Protein AF-0000000078916485 (afdb_homodimer)

Organism: Gorilla gorilla gorilla (NCBI:txid9595)

InterPro domains:
  IPR006822 Coatomer, epsilon subunit [PF04733] (16-293)
  IPR006822 Coatomer, epsilon subunit [PIRSF016478] (16-293)
  IPR006822 Coatomer, epsilon subunit [PTHR10805] (15-293)
  IPR011990 Tetratricopeptide-like helical domain superfamily [G3DSA:1.25.40.10] (17-296)
  IPR011990 Tetratricopeptide-like helical domain superfamil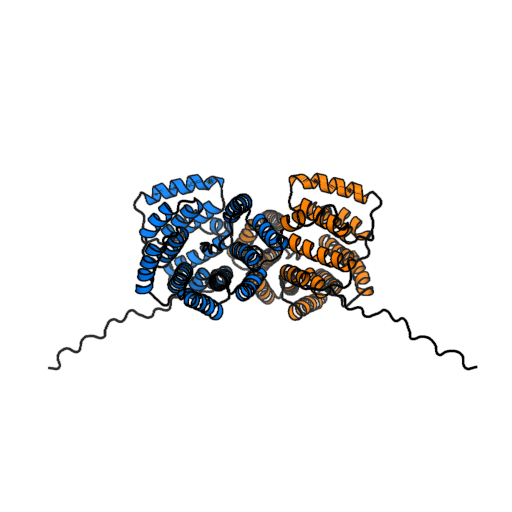y [SSF48452] (154-268)

Solvent-accessible surface area (backbone atoms only — not comparable to full-atom values): 33646 Å² total; per-residue (Å²): 126,88,76,66,83,81,73,83,80,93,66,85,77,85,72,76,64,84,52,47,67,31,51,50,26,46,75,47,60,35,32,63,58,15,41,53,42,48,73,65,60,84,75,94,44,70,70,52,47,50,54,45,46,46,54,33,45,51,29,34,47,73,70,58,25,31,48,38,40,60,70,66,58,49,93,86,48,56,70,55,49,50,28,52,35,50,43,34,48,42,72,68,32,72,89,45,34,66,60,51,53,52,50,49,52,53,48,64,73,42,92,61,67,49,81,43,46,52,35,31,49,34,50,20,51,51,27,44,77,67,72,30,58,67,62,16,48,57,40,27,68,61,31,89,45,71,65,35,50,45,50,45,31,52,51,27,48,72,68,68,32,56,72,60,23,51,54,52,48,52,56,42,41,71,73,42,55,82,41,70,63,38,42,51,47,48,24,54,52,22,48,70,69,33,80,79,35,20,57,56,18,28,50,49,29,47,50,48,24,68,75,64,59,73,26,62,58,31,31,49,49,32,20,50,28,28,45,76,69,67,37,51,68,66,16,46,56,35,43,50,54,36,38,66,68,41,76,66,44,58,70,53,37,53,51,47,30,40,47,31,60,74,70,63,50,58,66,68,58,33,47,41,36,50,29,41,37,43,51,67,41,68,80,41,65,62,58,58,52,48,54,53,25,70,71,63,74,59,86,81,74,79,73,82,65,80,72,77,125,123,83,74,82,77,82,78,86,85,94,66,91,75,85,69,75,63,85,52,46,68,31,50,50,26,46,74,48,60,35,32,62,58,14,41,54,43,46,73,66,59,83,74,93,45,71,69,52,47,52,54,45,47,44,56,34,46,51,29,33,46,72,70,59,26,31,49,38,40,59,71,66,57,49,94,86,48,56,69,54,48,49,28,52,36,52,44,34,48,43,70,68,32,75,90,44,36,65,60,51,53,52,51,48,51,54,48,66,73,43,92,60,68,49,82,44,48,53,36,32,51,34,50,21,51,50,27,44,76,66,72,30,58,67,62,15,48,58,42,27,67,60,32,91,44,73,66,34,50,46,50,45,32,52,52,28,49,72,68,67,32,56,71,60,24,51,53,53,47,52,57,41,40,72,73,41,54,81,42,70,61,37,42,50,46,48,24,54,51,24,49,72,69,33,78,78,35,20,57,56,19,27,49,49,30,49,50,49,24,69,73,64,58,73,24,63,58,31,31,49,49,33,19,50,28,27,46,77,71,67,38,52,69,65,16,48,55,36,43,49,54,36,38,66,69,41,76,66,45,58,70,55,36,51,49,48,33,41,48,30,58,74,71,64,50,60,65,67,59,33,47,42,35,48,28,40,38,45,49,68,42,68,80,41,65,63,58,58,52,47,53,52,25,68,71,63,74,58,86,82,73,77,74,81,64,81,72,78,123

pLDDT: mean 88.79, std 18.27, range [19.28, 98.69]

Foldseek 3Di:
DPDDDDDDPPPPPPPPPLCQQLVLCLLLPVLVSNLVSLVPGDDDDVVVVLVSVLSNLVSCVSVVNLVVLLVPDDPPDDVLSVLSNLLSCCSVDVVCLVVSLVVLVVQVVDDDPQASQSNLCSNLVSCVVVVRNPVNLVSLVSHDDLVSLLVNLLSCVVVVNLVVSVVSLVVSCVVPVPRLSSLQSQLSSLLSVADPSLVVSLVSLVVSCVVPNNALLSLLSNLSSCVSVVNLVVSVVSLVVSCVVPVQDQLSLLSQLLSCVSVVHPVVSSVVSLVSPCVRPVPDVVNVVVVVCVVVVDRDDSDNNSPDD/DPPDDDDDDPPPPPPPPLCQQLVLCLLLPVLVSNLVSLVPGDDDDVVVVLVSVLSNLVSCVSVVNLVVLLVPDDPPDDVLSVLSNLLSCCSVDVVCLVVSLVVLVVQVVDDDDQASQSNLCSNLVSCVVVVNNVVNLVSLVSHDDLVSLLVNLLSCVVVVNLVVSVVSLVVSCVVPVPRLSSLQSQLSSLLSVADPSLVVSLVSLVVSCVVPNNALSSLLSNLSSCVSVVNLVVSVVSLVVSCVVPVQDQLSLLSQLLSCVVVVHPVVSSVVSLVSPCVRPVPDVVNVVVVVCVVVVDRDDSDNNSPDD

Nearest PDB structures (foldseek):
  6tzt-assembly1_A  TM=9.752E-01  e=2.187E-30  Homo sapiens
  3mkr-assembly1_A  TM=9.625E-01  e=8.771E-29  Bos taurus
  5a1v-assembly1_Q  TM=9.625E-01  e=3.593E-28  Mus musculus
  5a31-assembly1_F  TM=6.536E-01  e=3.683E-04  Homo sapiens
  8bbg-assembly1_D  TM=3.906E-01  e=2.811E-03  Homo sapiens

Sequence (618 aa):
MAPPAPGPASGGSGEVDELFDVKNAFYIGSYQQCINEAQRVKLSSPERDVERDVFLYRAYLAQRKFGVVLDEIKPSSAPELQAVRMFADYLAHESRRDSIVAELDREMSRSVDVTNTTFLLMAASIYLHDQNPDAALRALHQGDSLECTAMTVQILLKLDRLDLARKELKRMQDLDEDATLPQLATAWVSLATGGEKLQDAYYIFQEMADKCSPTLLLLNGQAACHMAQGRWEAAEGLLQEALDKDSGYPETLVNLIVLSQHLGKPPEVTNRYLSQLKDAHRSHPFIKEYQAKVSGGGGLSPRTRPGGAMAPPAPGPASGGSGEVDELFDVKNAFYIGSYQQCINEAQRVKLSSPERDVERDVFLYRAYLAQRKFGVVLDEIKPSSAPELQAVRMFADYLAHESRRDSIVAELDREMSRSVDVTNTTFLLMAASIYLHDQNPDAALRALHQGDSLECTAMTVQILLKLDRLDLARKELKRMQDLDEDATLPQLATAWVSLATGGEKLQDAYYIFQEMADKCSPTLLLLNGQAACHMAQGRWEAAEGLLQEALDKDSGYPETLVNLIVLSQHLGKPPEVTNRYLSQLKDAHRSHPFIKEYQAKVSGGGGLSPRTRPGGA

Secondary structure (DSSP, 8-state):
----PPP----------TTHHHHHHHHTT-HHHHHHHHHH---S-HHHHHHHHHHHHHHHHHTT-HHHHHHH--TTS-HHHHHHHHHHHHHH-GGGHHHHHHHHHHHHHS---TT-HHHHHHHHHHHHHTT-HHHHHHHHHT--SHHHHHHHHHHHHHTT-HHHHHHHHHHHHHHHTTSHHHHHHHHHHHHHH-TTHHHHHHHHHHHHHHHS---HHHHHHHHHHHHHTT-HHHHHHHHHHHHHH-TT-HHHHHHHHHHHHHTT--HHHHHHHHHHHHHH-TT-HHHHHHHHHHHHT------------/-----PPP---------TTHHHHHHHHTT-HHHHHHHHHH---S-HH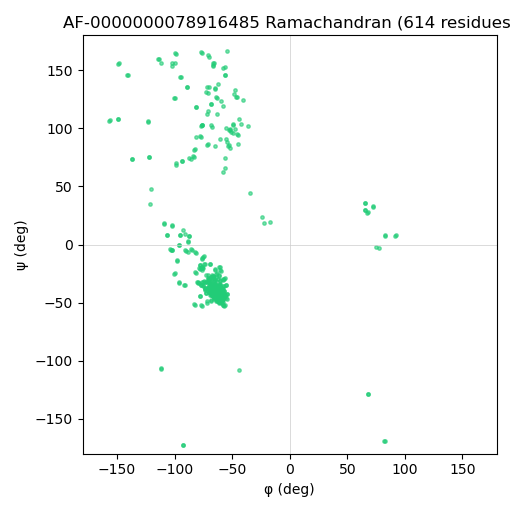HHHHHHHHHHHHHHHTT-HHHHHHH--TTS-HHHHHHHHHHHHHH-GGGHHHHHHHHHHHHHS---TT-HHHHHHHHHHHHHTT-HHHHHHHHHT--SHHHHHHHHHHHHHTT-HHHHHHHHHHHHHHHTTSHHHHHHHHHHHHHH-TTHHHHHHHHHHHHHHHS---HHHHHHHHHHHHHTT-HHHHHHHHHHHHHH-TT-HHHHHHHHHHHHHTT--HHHHHHHHHHHHHH-TT-HHHHHHHHHHHHT------------

Radius of gyration: 27.92 Å; Cα contacts (8 Å, |Δi|>4): 761; chains: 2; bounding box: 63×121×84 Å

Structure (mmCIF, N/CA/C/O backbone):
data_AF-0000000078916485-model_v1
#
loop_
_entity.id
_entity.type
_entity.pdbx_description
1 polymer 'Coatomer subunit epsilon'
#
loop_
_atom_site.group_PDB
_atom_site.id
_atom_site.type_symbol
_atom_site.label_atom_id
_atom_site.label_alt_id
_atom_site.label_comp_id
_atom_site.label_asym_id
_atom_site.label_entity_id
_atom_site.label_seq_id
_atom_site.pdbx_PDB_ins_code
_atom_site.Cartn_x
_atom_site.Cartn_y
_atom_site.Cartn_z
_atom_site.occupancy
_atom_site.B_iso_or_equiv
_atom_site.auth_seq_id
_atom_site.auth_comp_id
_atom_site.auth_asym_id
_atom_site.auth_atom_id
_atom_site.pdbx_PDB_model_num
ATOM 1 N N . MET A 1 1 ? -3.627 74.938 -3.797 1 21.42 1 MET A N 1
ATOM 2 C CA . MET A 1 1 ? -2.727 73.875 -4.188 1 21.42 1 MET A CA 1
ATOM 3 C C . MET A 1 1 ? -3.336 72.5 -3.867 1 21.42 1 MET A C 1
ATOM 5 O O . MET A 1 1 ? -4.125 72.375 -2.928 1 21.42 1 MET A O 1
ATOM 9 N N . ALA A 1 2 ? -3.23 71.562 -4.938 1 30.94 2 ALA A N 1
ATOM 10 C CA . ALA A 1 2 ? -4.051 70.375 -5.133 1 30.94 2 ALA A CA 1
ATOM 11 C C . ALA A 1 2 ? -3.83 69.375 -4.012 1 30.94 2 ALA A C 1
ATOM 13 O O . ALA A 1 2 ? -2.701 68.938 -3.781 1 30.94 2 ALA A O 1
ATOM 14 N N . PRO A 1 3 ? -4.66 69.688 -2.871 1 24.09 3 PRO A N 1
ATOM 15 C CA . PRO A 1 3 ? -4.02 69 -1.736 1 24.09 3 PRO A CA 1
ATOM 16 C C . PRO A 1 3 ? -3.572 67.562 -2.066 1 24.09 3 PRO A C 1
ATOM 18 O O . PRO A 1 3 ? -2.4 67.25 -1.889 1 24.09 3 PRO A O 1
ATOM 21 N N . PRO A 1 4 ? -4.207 66.688 -1.581 1 25.84 4 PRO A N 1
ATOM 22 C CA . PRO A 1 4 ? -4.023 65.438 -0.772 1 25.84 4 PRO A CA 1
ATOM 23 C C . PRO A 1 4 ? -3.777 64.188 -1.619 1 25.84 4 PRO A C 1
ATOM 25 O O . PRO A 1 4 ? -3.305 63.188 -1.104 1 25.84 4 PRO A O 1
ATOM 28 N N . ALA A 1 5 ? -3.791 63.906 -2.912 1 35.09 5 ALA A N 1
ATOM 29 C CA . ALA A 1 5 ? -4.465 62.625 -3.143 1 35.09 5 ALA A CA 1
ATOM 30 C C . ALA A 1 5 ? -3.76 61.469 -2.406 1 35.09 5 ALA A C 1
ATOM 32 O O . ALA A 1 5 ? -2.543 61.531 -2.213 1 35.09 5 ALA A O 1
ATOM 33 N N . PRO A 1 6 ? -4.609 60.75 -1.526 1 32 6 PRO A N 1
ATOM 34 C CA . PRO A 1 6 ? -4.086 59.812 -0.55 1 32 6 PRO A CA 1
ATOM 35 C C . PRO A 1 6 ? -3.043 58.844 -1.149 1 32 6 PRO A C 1
ATOM 37 O O . PRO A 1 6 ? -3.016 58.656 -2.365 1 32 6 PRO A O 1
ATOM 40 N N . GLY A 1 7 ? -1.832 58.688 -0.594 1 29.17 7 GLY A N 1
ATOM 41 C CA . GLY A 1 7 ? -0.631 57.938 -0.952 1 29.17 7 GLY A CA 1
ATOM 42 C C . GLY A 1 7 ? -0.908 56.5 -1.344 1 29.17 7 GLY A C 1
ATOM 43 O O . GLY A 1 7 ? -1.972 55.969 -1.03 1 29.17 7 GLY A O 1
ATOM 44 N N . PRO A 1 8 ? -0.387 55.906 -2.43 1 31.98 8 PRO A N 1
ATOM 45 C CA . PRO A 1 8 ? -0.689 54.625 -3.09 1 31.98 8 PRO A CA 1
ATOM 46 C C . PRO A 1 8 ? -0.844 53.5 -2.104 1 31.98 8 PRO A C 1
ATOM 48 O O . PRO A 1 8 ? -0.205 53.469 -1.047 1 31.98 8 PRO A O 1
ATOM 51 N N . ALA A 1 9 ? -2.084 52.844 -1.746 1 31.23 9 ALA A N 1
ATOM 52 C CA . ALA A 1 9 ? -2.561 51.906 -0.721 1 31.23 9 ALA A CA 1
ATOM 53 C C . ALA A 1 9 ? -1.584 50.75 -0.532 1 31.23 9 ALA A C 1
ATOM 55 O O . ALA A 1 9 ? -1.144 50.125 -1.506 1 31.23 9 ALA A O 1
ATOM 56 N N . SER A 1 10 ? -0.477 50.625 0.249 1 30.64 10 SER A N 1
ATOM 57 C CA . SER A 1 10 ? 0.599 49.719 0.572 1 30.64 10 SER A CA 1
ATOM 58 C C . SER A 1 10 ? 0.115 48.25 0.51 1 30.64 10 SER A C 1
ATOM 60 O O . SER A 1 10 ? -0.5 47.781 1.456 1 30.64 10 SER A O 1
ATOM 62 N N . GLY A 1 11 ? -0.704 47.531 -0.464 1 33.38 11 GLY A N 1
ATOM 63 C CA . GLY A 1 11 ? -1.559 46.438 -0.921 1 33.38 11 GLY A CA 1
ATOM 64 C C . GLY A 1 11 ? -0.93 45.062 -0.746 1 33.38 11 GLY A C 1
ATOM 65 O O . GLY A 1 11 ? 0.255 44.875 -1.033 1 33.38 11 GLY A O 1
ATOM 66 N N . GLY A 1 12 ? -1.122 44.062 0.259 1 35.31 12 GLY A N 1
ATOM 67 C CA . GLY A 1 12 ? -0.384 42.969 0.838 1 35.31 12 GLY A CA 1
ATOM 68 C C . GLY A 1 12 ? 0.297 42.094 -0.201 1 35.31 12 GLY A C 1
ATOM 69 O O . GLY A 1 12 ? -0.325 41.688 -1.186 1 35.31 12 GLY A O 1
ATOM 70 N N . SER A 1 13 ? 1.501 42.062 -0.726 1 36.66 13 SER A N 1
ATOM 71 C CA . SER A 1 13 ? 2.307 41.688 -1.883 1 36.66 13 SER A CA 1
ATOM 72 C C . SER A 1 13 ? 2.055 40.25 -2.279 1 36.66 13 SER A C 1
ATOM 74 O O . SER A 1 13 ? 1.881 39.375 -1.418 1 36.66 13 SER A O 1
ATOM 76 N N . GLY A 1 14 ? 1.32 39.719 -3.188 1 43.03 14 GLY A N 1
ATOM 77 C CA . GLY A 1 14 ? 0.95 38.5 -3.906 1 43.03 14 GLY A CA 1
ATOM 78 C C . GLY A 1 14 ? 2.016 37.438 -3.85 1 43.03 14 GLY A C 1
ATOM 79 O O . GLY A 1 14 ? 2.631 37.094 -4.867 1 43.03 14 GLY A O 1
ATOM 80 N N . GLU A 1 15 ? 3.014 37.375 -2.986 1 53.72 15 GLU A N 1
ATOM 81 C CA . GLU A 1 15 ? 4.168 36.5 -2.875 1 53.72 15 GLU A CA 1
ATOM 82 C C . GLU A 1 15 ? 3.758 35.031 -3.029 1 53.72 15 GLU A C 1
ATOM 84 O O . GLU A 1 15 ? 2.834 34.562 -2.359 1 53.72 15 GLU A O 1
ATOM 89 N N . VAL A 1 16 ? 3.941 34.438 -4.219 1 71.69 16 VAL A N 1
ATOM 90 C CA . VAL A 1 16 ? 3.723 33.062 -4.648 1 71.69 16 VAL A CA 1
ATOM 91 C C . VAL A 1 16 ? 4.215 32.094 -3.568 1 71.69 16 VAL A C 1
ATOM 93 O O . VAL A 1 16 ? 5.336 32.25 -3.07 1 71.69 16 VAL A O 1
ATOM 96 N N . ASP A 1 17 ? 3.289 31.5 -2.814 1 87.56 17 ASP A N 1
ATOM 97 C CA . ASP A 1 17 ? 3.674 30.438 -1.88 1 87.56 17 ASP A CA 1
ATOM 98 C C . ASP A 1 17 ? 4.539 29.391 -2.566 1 87.56 17 ASP A C 1
ATOM 100 O O . ASP A 1 17 ? 4.023 28.516 -3.27 1 87.56 17 ASP A O 1
ATOM 104 N N . GLU A 1 18 ? 5.785 29.438 -2.324 1 93.69 18 GLU A N 1
ATOM 105 C CA . GLU A 1 18 ? 6.75 28.547 -2.951 1 93.69 18 GLU A CA 1
ATOM 106 C C . GLU A 1 18 ? 6.465 27.094 -2.592 1 93.69 18 GLU A C 1
ATOM 108 O O . GLU A 1 18 ? 6.902 26.172 -3.291 1 93.69 18 GLU A O 1
ATOM 113 N N . LEU A 1 19 ? 5.727 26.938 -1.549 1 96.06 19 LEU A N 1
ATOM 114 C CA . LEU A 1 19 ? 5.5 25.578 -1.071 1 96.06 19 LEU A CA 1
ATOM 115 C C . LEU A 1 19 ? 4.062 25.141 -1.33 1 96.06 19 LEU A C 1
ATOM 117 O O . LEU A 1 19 ? 3.588 24.172 -0.733 1 96.06 19 LEU A O 1
ATOM 121 N N . PHE A 1 20 ? 3.412 25.781 -2.174 1 94.5 20 PHE A N 1
ATOM 122 C CA . PHE A 1 20 ? 1.998 25.531 -2.428 1 94.5 20 PHE A CA 1
ATOM 123 C C . PHE A 1 20 ? 1.768 24.078 -2.811 1 94.5 20 PHE A C 1
ATOM 125 O O . PHE A 1 20 ? 0.908 23.406 -2.236 1 94.5 20 PHE A O 1
ATOM 132 N N . ASP A 1 21 ? 2.49 23.562 -3.797 1 95.69 21 ASP A N 1
ATOM 133 C CA . ASP A 1 21 ? 2.307 22.203 -4.289 1 95.69 21 ASP A CA 1
ATOM 134 C C . ASP A 1 21 ? 2.641 21.188 -3.209 1 95.69 21 ASP A C 1
ATOM 136 O O . ASP A 1 21 ? 1.976 20.141 -3.098 1 95.69 21 ASP A O 1
ATOM 140 N N . VAL A 1 22 ? 3.658 21.453 -2.453 1 97.69 22 VAL A N 1
ATOM 141 C CA . VAL A 1 22 ? 4.055 20.578 -1.355 1 97.69 22 VAL A CA 1
ATOM 142 C C . VAL A 1 22 ? 2.926 20.484 -0.331 1 97.69 22 VAL A C 1
ATOM 144 O O . VAL A 1 22 ? 2.494 19.391 0.033 1 97.69 22 VAL A O 1
ATOM 147 N N . LYS A 1 23 ? 2.418 21.641 0.055 1 96.88 23 LYS A N 1
ATOM 148 C CA . LYS A 1 23 ? 1.366 21.719 1.065 1 96.88 23 LYS A CA 1
ATOM 149 C C . LYS A 1 23 ? 0.075 21.078 0.558 1 96.88 23 LYS A C 1
ATOM 151 O O . LYS A 1 23 ? -0.565 20.312 1.273 1 96.88 23 LYS A O 1
ATOM 156 N N . ASN A 1 24 ? -0.241 21.391 -0.617 1 96.38 24 ASN A N 1
ATOM 157 C CA . ASN A 1 24 ? -1.474 20.859 -1.201 1 96.38 24 ASN A CA 1
ATOM 158 C C . ASN A 1 24 ? -1.454 19.344 -1.294 1 96.38 24 ASN A C 1
ATOM 160 O O . ASN A 1 24 ? -2.438 18.688 -0.956 1 96.38 24 ASN A O 1
ATOM 164 N N . ALA A 1 25 ? -0.376 18.781 -1.774 1 97.38 25 ALA A N 1
ATOM 165 C CA . ALA A 1 25 ? -0.243 17.328 -1.859 1 97.38 25 ALA A CA 1
ATOM 166 C C . ALA A 1 25 ? -0.376 16.688 -0.482 1 97.38 25 ALA A C 1
ATOM 168 O O . ALA A 1 25 ? -1.049 15.664 -0.331 1 97.38 25 ALA A O 1
ATOM 169 N N . PHE A 1 26 ? 0.234 17.344 0.479 1 98.12 26 PHE A N 1
ATOM 170 C CA . PHE A 1 26 ? 0.17 16.812 1.838 1 98.12 26 PHE A CA 1
ATOM 171 C C . PHE A 1 26 ? -1.264 16.828 2.354 1 98.12 26 PHE A C 1
ATOM 173 O O . PHE A 1 26 ? -1.735 15.836 2.908 1 98.12 26 PHE A O 1
ATOM 180 N N . TYR A 1 27 ? -1.931 17.922 2.131 1 97.69 27 TYR A N 1
ATOM 181 C CA . TYR A 1 27 ? -3.246 18.141 2.723 1 97.69 27 TYR A CA 1
ATOM 182 C C . TYR A 1 27 ? -4.277 17.188 2.113 1 97.69 27 TYR A C 1
ATOM 184 O O . TYR A 1 27 ? -5.219 16.766 2.787 1 97.69 27 TYR A O 1
ATOM 192 N N . ILE A 1 28 ? -4.078 16.781 0.913 1 97.12 28 ILE A N 1
ATOM 193 C CA . ILE A 1 28 ? -5.07 15.922 0.278 1 97.12 28 ILE A CA 1
ATOM 194 C C . ILE A 1 28 ? -4.652 14.461 0.433 1 97.12 28 ILE A C 1
ATOM 196 O O . ILE A 1 28 ? -5.285 13.562 -0.131 1 97.12 28 ILE A O 1
ATOM 200 N N . GLY A 1 29 ? -3.551 14.203 1.051 1 96.75 29 GLY A N 1
ATOM 201 C CA . GLY A 1 29 ? -3.148 12.844 1.377 1 96.75 29 GLY A CA 1
ATOM 202 C C . GLY A 1 29 ? -2.273 12.211 0.314 1 96.75 29 GLY A C 1
ATOM 203 O O . GLY A 1 29 ? -2.082 10.992 0.304 1 96.75 29 GLY A O 1
ATOM 204 N N . SER A 1 30 ? -1.857 12.906 -0.631 1 97.12 30 SER A N 1
ATOM 205 C CA . SER A 1 30 ? -0.903 12.414 -1.618 1 97.12 30 SER A CA 1
ATOM 206 C C . SER A 1 30 ? 0.531 12.547 -1.113 1 97.12 30 SER A C 1
ATOM 208 O O . SER A 1 30 ? 1.304 13.359 -1.623 1 97.12 30 SER A O 1
ATOM 210 N N . TYR A 1 31 ? 0.956 11.734 -0.264 1 97.81 31 TYR A N 1
ATOM 211 C CA . TYR A 1 31 ? 2.186 11.898 0.5 1 97.81 31 TYR A CA 1
ATOM 212 C C . TYR A 1 31 ? 3.41 11.648 -0.373 1 97.81 31 TYR A C 1
ATOM 214 O O . TYR A 1 31 ? 4.43 12.32 -0.233 1 97.81 31 TYR A O 1
ATOM 222 N N . GLN A 1 32 ? 3.291 10.656 -1.259 1 96.88 32 GLN A N 1
ATOM 223 C CA . GLN A 1 32 ? 4.43 10.414 -2.143 1 96.88 32 GLN A CA 1
ATOM 224 C C . GLN A 1 32 ? 4.66 11.609 -3.072 1 96.88 32 GLN A C 1
ATOM 226 O O . GLN A 1 32 ? 5.801 11.984 -3.33 1 96.88 32 GLN A O 1
ATOM 231 N N . GLN A 1 33 ? 3.582 12.133 -3.568 1 96.81 33 GLN A N 1
ATOM 232 C CA . GLN A 1 33 ? 3.693 13.336 -4.391 1 96.81 33 GLN A CA 1
ATOM 233 C C . GLN A 1 33 ? 4.277 14.492 -3.59 1 96.81 33 GLN A C 1
ATOM 235 O O . GLN A 1 33 ? 5.043 15.297 -4.125 1 96.81 33 GLN A O 1
ATOM 240 N N . CYS A 1 34 ? 3.867 14.625 -2.346 1 98 34 CYS A N 1
ATOM 241 C CA . CYS A 1 34 ? 4.43 15.633 -1.454 1 98 34 CYS A CA 1
ATOM 242 C C . CYS A 1 34 ? 5.945 15.492 -1.365 1 98 34 CYS A C 1
ATOM 244 O O . CYS A 1 34 ? 6.672 16.484 -1.488 1 98 34 CYS A O 1
ATOM 246 N N . ILE A 1 35 ? 6.383 14.281 -1.193 1 97.56 35 ILE A N 1
ATOM 247 C CA . ILE A 1 35 ? 7.812 13.992 -1.089 1 97.56 35 ILE A CA 1
ATOM 248 C C . ILE A 1 35 ? 8.508 14.359 -2.396 1 97.56 35 ILE A C 1
ATOM 250 O O . ILE A 1 35 ? 9.562 15.008 -2.387 1 97.56 35 ILE A O 1
ATOM 254 N N . ASN A 1 36 ? 7.902 14.008 -3.496 1 95.56 36 ASN A N 1
ATOM 255 C CA . ASN A 1 36 ? 8.469 14.328 -4.801 1 95.56 36 ASN A CA 1
ATOM 256 C C . ASN A 1 36 ? 8.609 15.836 -5 1 95.56 36 ASN A C 1
ATOM 258 O O . ASN A 1 36 ? 9.656 16.312 -5.445 1 95.56 36 ASN A O 1
ATOM 262 N N . GLU A 1 37 ? 7.586 16.578 -4.676 1 96.69 37 GLU A N 1
ATOM 263 C CA . GLU A 1 37 ? 7.578 18.016 -4.832 1 96.69 37 GLU A CA 1
ATOM 264 C C . GLU A 1 37 ? 8.594 18.688 -3.902 1 96.69 37 GLU A C 1
ATOM 266 O O . GLU A 1 37 ? 9.25 19.656 -4.281 1 96.69 37 GLU A O 1
ATOM 271 N N . ALA A 1 38 ? 8.688 18.172 -2.721 1 97.25 38 ALA A N 1
ATOM 272 C CA . ALA A 1 38 ? 9.609 18.719 -1.734 1 97.25 38 ALA A CA 1
ATOM 273 C C . ALA A 1 38 ? 11.055 18.594 -2.201 1 97.25 38 ALA A C 1
ATOM 275 O O . ALA A 1 38 ? 11.883 19.469 -1.933 1 97.25 38 ALA A O 1
ATOM 276 N N . GLN A 1 39 ? 11.336 17.516 -2.863 1 92.88 39 GLN A N 1
ATOM 277 C CA . GLN A 1 39 ? 12.695 17.25 -3.32 1 92.88 39 GLN A CA 1
ATOM 278 C C . GLN A 1 39 ? 13.039 18.109 -4.543 1 92.88 39 GLN A C 1
ATOM 280 O O . GLN A 1 39 ? 14.203 18.406 -4.793 1 92.88 39 GLN A O 1
ATOM 285 N N . ARG A 1 40 ? 12.109 18.578 -5.254 1 92.81 40 ARG A N 1
ATOM 286 C CA . ARG A 1 40 ? 12.344 19.281 -6.516 1 92.81 40 ARG A CA 1
ATOM 287 C C . ARG A 1 40 ? 12.281 20.797 -6.324 1 92.81 40 ARG A C 1
ATOM 289 O O . ARG A 1 40 ? 12.914 21.547 -7.066 1 92.81 40 ARG A O 1
ATOM 296 N N . VAL A 1 41 ? 11.602 21.234 -5.324 1 94.75 41 VAL A N 1
ATOM 297 C CA . VAL A 1 41 ? 11.281 22.656 -5.176 1 94.75 41 VAL A CA 1
ATOM 298 C C . VAL A 1 41 ? 12.547 23.422 -4.809 1 94.75 41 VAL A C 1
ATOM 300 O O . VAL A 1 41 ? 13.367 22.953 -4.02 1 94.75 41 VAL A O 1
ATOM 303 N N . LYS A 1 42 ? 12.758 24.547 -5.445 1 93.31 42 LYS A N 1
ATOM 304 C CA . LYS A 1 42 ? 13.828 25.484 -5.113 1 93.31 42 LYS A CA 1
ATOM 305 C C . LYS A 1 42 ? 13.305 26.656 -4.285 1 93.31 42 LYS A C 1
ATOM 307 O O . LYS A 1 42 ? 12.375 27.344 -4.699 1 93.31 42 LYS A O 1
ATOM 312 N N . LEU A 1 43 ? 13.961 26.828 -3.156 1 92.19 43 LEU A N 1
ATOM 313 C CA . LEU A 1 43 ? 13.422 27.781 -2.199 1 92.19 43 LEU A CA 1
ATOM 314 C C . LEU A 1 43 ? 14.352 28.984 -2.041 1 92.19 43 LEU A C 1
ATOM 316 O O . LEU A 1 43 ? 15.547 28.875 -2.32 1 92.19 43 LEU A O 1
ATOM 320 N N . SER A 1 44 ? 13.727 30.047 -1.544 1 91.94 44 SER A N 1
ATOM 321 C CA . SER A 1 44 ? 14.422 31.344 -1.559 1 91.94 44 SER A CA 1
ATOM 322 C C . SER A 1 44 ? 15.062 31.641 -0.208 1 91.94 44 SER A C 1
ATOM 324 O O . SER A 1 44 ? 15.914 32.531 -0.1 1 91.94 44 SER A O 1
ATOM 326 N N . SER A 1 45 ? 14.711 30.875 0.901 1 93 45 SER A N 1
ATOM 327 C CA . SER A 1 45 ? 15.203 31.203 2.234 1 93 45 SER A CA 1
ATOM 328 C C . SER A 1 45 ? 15.359 29.953 3.088 1 93 45 SER A C 1
ATOM 330 O O . SER A 1 45 ? 14.68 28.953 2.857 1 93 45 SER A O 1
ATOM 332 N N . PRO A 1 46 ? 16.234 30.047 4.078 1 93.5 46 PRO A N 1
ATOM 333 C CA . PRO A 1 46 ? 16.406 28.906 4.992 1 93.5 46 PRO A CA 1
ATOM 334 C C . PRO A 1 46 ? 15.141 28.594 5.793 1 93.5 46 PRO A C 1
ATOM 336 O O . PRO A 1 46 ? 14.906 27.438 6.156 1 93.5 46 PRO A O 1
ATOM 339 N N . GLU A 1 47 ? 14.484 29.656 6.098 1 92.69 47 GLU A N 1
ATOM 340 C CA . GLU A 1 47 ? 13.234 29.453 6.816 1 92.69 47 GLU A CA 1
ATOM 341 C C . GLU A 1 47 ? 12.266 28.594 5.996 1 92.69 47 GLU A C 1
ATOM 343 O O . GLU A 1 47 ? 11.578 27.734 6.539 1 92.69 47 GLU A O 1
ATOM 348 N N . ARG A 1 48 ? 12.281 28.828 4.73 1 95.31 48 ARG A N 1
ATOM 349 C CA . ARG A 1 48 ? 11.43 28.062 3.83 1 95.31 48 ARG A CA 1
ATOM 350 C C . ARG A 1 48 ? 11.961 26.641 3.676 1 95.31 48 ARG A C 1
ATOM 352 O O . ARG A 1 48 ? 11.18 25.688 3.498 1 95.31 48 ARG A O 1
ATOM 359 N N . ASP A 1 49 ? 13.234 26.5 3.867 1 96.38 49 ASP A N 1
ATOM 360 C CA . ASP A 1 49 ? 13.82 25.156 3.854 1 96.38 49 ASP A CA 1
ATOM 361 C C . ASP A 1 49 ? 13.281 24.312 5.008 1 96.38 49 ASP A C 1
ATOM 363 O O . ASP A 1 49 ? 12.953 23.141 4.828 1 96.38 49 ASP A O 1
ATOM 367 N N . VAL A 1 50 ? 13.234 24.953 6.074 1 96.94 50 VAL A N 1
ATOM 368 C CA . VAL A 1 50 ? 12.75 24.25 7.262 1 96.94 50 VAL A CA 1
ATOM 369 C C . VAL A 1 50 ? 11.281 23.875 7.074 1 96.94 50 VAL A C 1
ATOM 371 O O . VAL A 1 50 ? 10.867 22.766 7.402 1 96.94 50 VAL A O 1
ATOM 374 N N . GLU A 1 51 ? 10.539 24.812 6.594 1 96.81 51 GLU A N 1
ATOM 375 C CA . GLU A 1 51 ? 9.117 24.547 6.359 1 96.81 51 GLU A CA 1
ATOM 376 C C . GLU A 1 51 ? 8.922 23.391 5.391 1 96.81 51 GLU A C 1
ATOM 378 O O . GLU A 1 51 ? 8.078 22.516 5.617 1 96.81 51 GLU A O 1
ATOM 383 N N . ARG A 1 52 ? 9.648 23.391 4.312 1 97.94 52 ARG A N 1
ATOM 384 C CA . ARG A 1 52 ? 9.609 22.297 3.344 1 97.94 52 ARG A CA 1
ATOM 385 C C . ARG A 1 52 ? 9.953 20.969 4.008 1 97.94 52 ARG A C 1
ATOM 387 O O . ARG A 1 52 ? 9.273 19.969 3.787 1 97.94 52 ARG A O 1
ATOM 394 N N . ASP A 1 53 ? 10.977 20.984 4.801 1 98.06 53 ASP A N 1
ATOM 395 C CA . ASP A 1 53 ? 11.438 19.766 5.449 1 98.06 53 ASP A CA 1
ATOM 396 C C . ASP A 1 53 ? 10.398 19.234 6.434 1 98.06 53 ASP A C 1
ATOM 398 O O . ASP A 1 53 ? 10.266 18.031 6.613 1 98.06 53 ASP A O 1
ATOM 402 N N . VAL A 1 54 ? 9.688 20.109 7.055 1 98.44 54 VAL A N 1
ATOM 403 C CA . VAL A 1 54 ? 8.633 19.703 7.969 1 98.44 54 VAL A CA 1
ATOM 404 C C . VAL A 1 54 ? 7.59 18.875 7.215 1 98.44 54 VAL A C 1
ATOM 406 O O . VAL A 1 54 ? 7.207 17.797 7.66 1 98.44 54 VAL A O 1
ATOM 409 N N . PHE A 1 55 ? 7.18 19.359 6.074 1 98.5 55 PHE A N 1
ATOM 410 C CA . PHE A 1 55 ? 6.191 18.641 5.285 1 98.5 55 PHE A CA 1
ATOM 411 C C . PHE A 1 55 ? 6.777 17.359 4.723 1 98.5 55 PHE A C 1
ATOM 413 O O . PHE A 1 55 ? 6.094 16.328 4.656 1 98.5 55 PHE A O 1
ATOM 420 N N . LEU A 1 56 ? 8.016 17.438 4.352 1 98.31 56 LEU A N 1
ATOM 421 C CA . LEU A 1 56 ? 8.711 16.266 3.826 1 98.31 56 LEU A CA 1
ATOM 422 C C . LEU A 1 56 ? 8.703 15.125 4.844 1 98.31 56 LEU A C 1
ATOM 424 O O . LEU A 1 56 ? 8.258 14.023 4.539 1 98.31 56 LEU A O 1
ATOM 428 N N . TYR A 1 57 ? 9.117 15.398 6.039 1 98.56 57 TYR A N 1
ATOM 429 C CA . TYR A 1 57 ? 9.266 14.352 7.047 1 98.56 57 TYR A CA 1
ATOM 430 C C . TYR A 1 57 ? 7.902 13.93 7.59 1 98.56 57 TYR A C 1
ATOM 432 O O . TYR A 1 57 ? 7.699 12.766 7.934 1 98.56 57 TYR A O 1
ATOM 440 N N . ARG A 1 58 ? 6.98 14.852 7.656 1 98.62 58 ARG A N 1
ATOM 441 C CA . ARG A 1 58 ? 5.625 14.461 8.023 1 98.62 58 ARG A CA 1
ATOM 442 C C . ARG A 1 58 ? 5.023 13.516 6.996 1 98.62 58 ARG A C 1
ATOM 444 O O . ARG A 1 58 ? 4.266 12.609 7.348 1 98.62 58 ARG A O 1
ATOM 451 N N . ALA A 1 59 ? 5.367 13.75 5.723 1 98.44 59 ALA A N 1
ATOM 452 C CA . ALA A 1 59 ? 4.91 12.844 4.672 1 98.44 59 ALA A CA 1
ATOM 453 C C . ALA A 1 59 ? 5.52 11.453 4.84 1 98.44 59 ALA A C 1
ATOM 455 O O . ALA A 1 59 ? 4.844 10.445 4.648 1 98.44 59 ALA A O 1
ATOM 456 N N . TYR A 1 60 ? 6.758 11.391 5.203 1 98 60 TYR A N 1
ATOM 457 C CA . TYR A 1 60 ? 7.387 10.109 5.488 1 98 60 TYR A CA 1
ATOM 458 C C . TYR A 1 60 ? 6.711 9.422 6.672 1 98 60 TYR A C 1
ATOM 460 O O . TYR A 1 60 ? 6.484 8.203 6.645 1 98 60 TYR A O 1
ATOM 468 N N . LEU A 1 61 ? 6.383 10.148 7.695 1 97.88 61 LEU A N 1
ATOM 469 C CA . LEU A 1 61 ? 5.691 9.586 8.844 1 97.88 61 LEU A CA 1
ATOM 470 C C . LEU A 1 61 ? 4.348 9 8.438 1 97.88 61 LEU A C 1
ATOM 472 O O . LEU A 1 61 ? 3.969 7.918 8.906 1 97.88 61 LEU A O 1
ATOM 476 N N . ALA A 1 62 ? 3.711 9.781 7.574 1 96.62 62 ALA A N 1
ATOM 477 C CA . ALA A 1 62 ? 2.402 9.328 7.113 1 96.62 62 ALA A CA 1
ATOM 478 C C . ALA A 1 62 ? 2.516 7.996 6.371 1 96.62 62 ALA A C 1
ATOM 480 O O . ALA A 1 62 ? 1.568 7.207 6.348 1 96.62 62 ALA A O 1
ATOM 481 N N . GLN A 1 63 ? 3.625 7.727 5.793 1 95.62 63 GLN A N 1
ATOM 482 C CA . GLN A 1 63 ? 3.869 6.48 5.07 1 95.62 63 GLN A CA 1
ATOM 483 C C . GLN A 1 63 ? 4.555 5.453 5.965 1 95.62 63 GLN A C 1
ATOM 485 O O . GLN A 1 63 ? 5.098 4.461 5.473 1 95.62 63 GLN A O 1
ATOM 490 N N . ARG A 1 64 ? 4.68 5.727 7.242 1 94.69 64 ARG A N 1
ATOM 491 C CA . ARG A 1 64 ? 5.223 4.863 8.289 1 94.69 64 ARG A CA 1
ATOM 492 C C . ARG A 1 64 ? 6.719 4.648 8.086 1 94.69 64 ARG A C 1
ATOM 494 O O . ARG A 1 64 ? 7.238 3.568 8.383 1 94.69 64 ARG A O 1
ATOM 501 N N . LYS A 1 65 ? 7.312 5.566 7.5 1 97.19 65 LYS A N 1
ATOM 502 C CA . LYS A 1 65 ? 8.766 5.551 7.336 1 97.19 65 LYS A CA 1
ATOM 503 C C . LYS A 1 65 ? 9.453 6.316 8.461 1 97.19 65 LYS A C 1
ATOM 505 O O . LYS A 1 65 ? 10.078 7.352 8.227 1 97.19 65 LYS A O 1
ATOM 510 N N . PHE A 1 66 ? 9.438 5.75 9.609 1 97.69 66 PHE A N 1
ATOM 511 C CA . PHE A 1 66 ? 9.898 6.406 10.828 1 97.69 66 PHE A CA 1
ATOM 512 C C . PHE A 1 66 ? 11.414 6.473 10.875 1 97.69 66 PHE A C 1
ATOM 514 O O . PHE A 1 66 ? 11.984 7.465 11.336 1 97.69 66 PHE A O 1
ATOM 521 N N . GLY A 1 67 ? 12.008 5.465 10.359 1 95.94 67 GLY A N 1
ATOM 522 C CA . GLY A 1 67 ? 13.461 5.398 10.359 1 95.94 67 GLY A CA 1
ATOM 523 C C . GLY A 1 67 ? 14.117 6.52 9.578 1 95.94 67 GLY A C 1
ATOM 524 O O . GLY A 1 67 ? 15.156 7.039 9.977 1 95.94 67 GLY A O 1
ATOM 525 N N . VAL A 1 68 ? 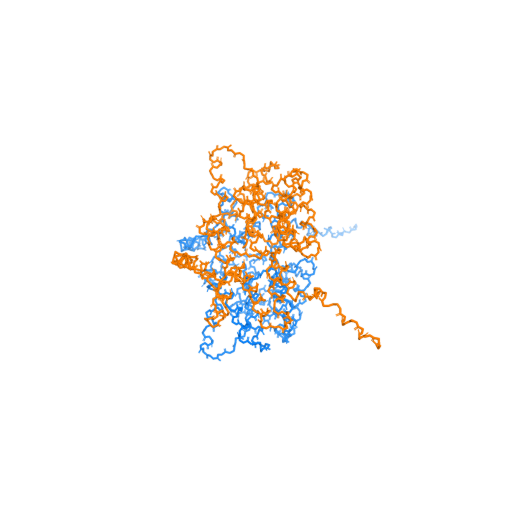13.5 6.875 8.516 1 96.62 68 VAL A N 1
ATOM 526 C CA . VAL A 1 68 ? 14.016 7.973 7.703 1 96.62 68 VAL A CA 1
ATOM 527 C C . VAL A 1 68 ? 14.094 9.25 8.539 1 96.62 68 VAL A C 1
ATOM 529 O O . VAL A 1 68 ? 15.109 9.938 8.547 1 96.62 68 VAL A O 1
ATOM 532 N N . VAL A 1 69 ? 13.039 9.516 9.227 1 98.25 69 VAL A N 1
ATOM 533 C CA . VAL A 1 69 ? 12.93 10.734 10.023 1 98.25 69 VAL A CA 1
ATOM 534 C C . VAL A 1 69 ? 13.914 10.688 11.18 1 98.25 69 VAL A C 1
ATOM 536 O O . VAL A 1 69 ? 14.633 11.664 11.438 1 98.25 69 VAL A O 1
ATOM 539 N N . LEU A 1 70 ? 14.008 9.586 11.797 1 97.69 70 LEU A N 1
ATOM 540 C CA . LEU A 1 70 ? 14.867 9.43 12.969 1 97.69 70 LEU A CA 1
ATOM 541 C C . LEU A 1 70 ? 16.344 9.492 12.57 1 97.69 70 LEU A C 1
ATOM 543 O O . LEU A 1 70 ? 17.172 10.016 13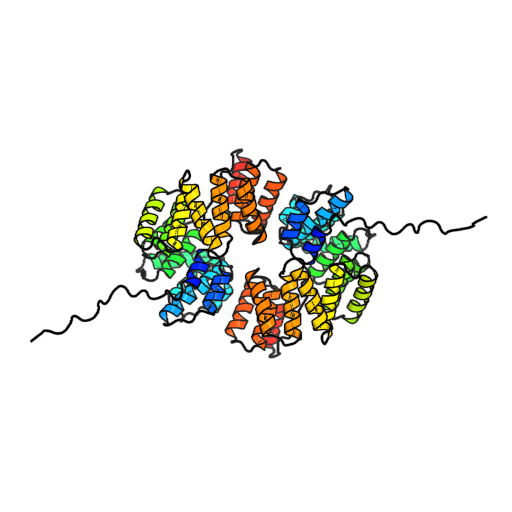.312 1 97.69 70 LEU A O 1
ATOM 547 N N . ASP A 1 71 ? 16.656 9.016 11.414 1 95.75 71 ASP A N 1
ATOM 548 C CA . ASP A 1 71 ? 18.031 8.984 10.953 1 95.75 71 ASP A CA 1
ATOM 549 C C . ASP A 1 71 ? 18.469 10.352 10.438 1 95.75 71 ASP A C 1
ATOM 551 O O . ASP A 1 71 ? 19.641 10.742 10.594 1 95.75 71 ASP A O 1
ATOM 555 N N . GLU A 1 72 ? 17.578 11.109 9.883 1 96.12 72 GLU A N 1
ATOM 556 C CA . GLU A 1 72 ? 17.984 12.297 9.141 1 96.12 72 GLU A CA 1
ATOM 557 C C . GLU A 1 72 ? 17.906 13.547 10.008 1 96.12 72 GLU A C 1
ATOM 559 O O . GLU A 1 72 ? 18.641 14.516 9.789 1 96.12 72 GLU A O 1
ATOM 564 N N . ILE A 1 73 ? 16.969 13.555 10.891 1 97.62 73 ILE A N 1
ATOM 565 C CA . ILE A 1 73 ? 16.859 14.734 11.75 1 97.62 73 ILE A CA 1
ATOM 566 C C . ILE A 1 73 ? 17.859 14.633 12.891 1 97.62 73 ILE A C 1
ATOM 568 O O . ILE A 1 73 ? 17.75 13.766 13.75 1 97.62 73 ILE A O 1
ATOM 572 N N . LYS A 1 74 ? 18.703 15.547 12.891 1 95.81 74 LYS A N 1
ATOM 573 C CA . LYS A 1 74 ? 19.797 15.57 13.875 1 95.81 74 LYS A CA 1
ATOM 574 C C . LYS A 1 74 ? 19.469 16.516 15.031 1 95.81 74 LYS A C 1
ATOM 576 O O . LYS A 1 74 ? 18.562 17.344 14.922 1 95.81 74 LYS A O 1
ATOM 581 N N . PRO A 1 75 ? 20.234 16.359 16.141 1 94.56 75 PRO A N 1
ATOM 582 C CA . PRO A 1 75 ? 20 17.266 17.266 1 94.56 75 PRO A CA 1
ATOM 583 C C . PRO A 1 75 ? 20.219 18.734 16.906 1 94.56 75 PRO A C 1
ATOM 585 O O . PRO A 1 75 ? 19.656 19.625 17.562 1 94.56 75 PRO A O 1
ATOM 588 N N . SER A 1 76 ? 20.969 19 15.914 1 96.06 76 SER A N 1
ATOM 589 C CA . SER A 1 76 ? 21.281 20.359 15.508 1 96.06 76 SER A CA 1
ATOM 590 C C . SER A 1 76 ? 20.188 20.922 14.602 1 96.06 76 SER A C 1
ATOM 592 O O . SER A 1 76 ? 20.203 22.109 14.273 1 96.06 76 SER A O 1
ATOM 594 N N . SER A 1 77 ? 19.234 20.125 14.25 1 96.69 77 SER A N 1
ATOM 595 C CA . SER A 1 77 ? 18.172 20.578 13.359 1 96.69 77 SER A CA 1
ATOM 596 C C . SER A 1 77 ? 17.25 21.578 14.047 1 96.69 77 SER A C 1
ATOM 598 O O . SER A 1 77 ? 17.266 21.703 15.273 1 96.69 77 SER A O 1
ATOM 600 N N . ALA A 1 78 ? 16.484 22.344 13.289 1 96.25 78 ALA A N 1
ATOM 601 C CA . ALA A 1 78 ? 15.547 23.344 13.781 1 96.25 78 ALA A CA 1
ATOM 602 C C . ALA A 1 78 ? 14.539 22.734 14.75 1 96.25 78 ALA A C 1
ATOM 604 O O . ALA A 1 78 ? 14.234 21.547 14.672 1 96.25 78 ALA A O 1
ATOM 605 N N . PRO A 1 79 ? 14.031 23.516 15.656 1 95.62 79 PRO A N 1
ATOM 606 C CA . PRO A 1 79 ? 13.07 23.016 16.656 1 95.62 79 PRO A CA 1
ATOM 607 C C . PRO A 1 79 ? 11.828 22.391 16.016 1 95.62 79 PRO A C 1
ATOM 609 O O . PRO A 1 79 ? 11.266 21.438 16.562 1 95.62 79 PRO A O 1
ATOM 612 N N . GLU A 1 80 ? 11.383 22.938 14.906 1 97.06 80 GLU A N 1
ATOM 613 C CA . GLU A 1 80 ? 10.234 22.375 14.211 1 97.06 80 GLU A CA 1
ATOM 614 C C . GLU A 1 80 ? 10.492 20.938 13.797 1 97.06 80 GLU A C 1
ATOM 616 O O . GLU A 1 80 ? 9.625 20.078 13.945 1 97.06 80 GLU A O 1
ATOM 621 N N . LEU A 1 81 ? 11.672 20.734 13.352 1 98.25 81 LEU A N 1
ATOM 622 C CA . LEU A 1 81 ? 12.039 19.391 12.914 1 98.25 81 LEU A CA 1
ATOM 623 C C . LEU A 1 81 ? 12.219 18.453 14.102 1 98.25 81 LEU A C 1
ATOM 625 O O . LEU A 1 81 ? 11.906 17.266 14.016 1 98.25 81 LEU A O 1
ATOM 629 N N . GLN A 1 82 ? 12.664 19.016 15.195 1 97 82 GLN A N 1
ATOM 630 C CA . GLN A 1 82 ? 12.773 18.219 16.406 1 97 82 GLN A CA 1
ATOM 631 C C . GLN A 1 82 ? 11.406 17.734 16.875 1 97 82 GLN A C 1
ATOM 633 O O . GLN A 1 82 ? 11.289 16.641 17.422 1 97 82 GLN A O 1
ATOM 638 N N . ALA A 1 83 ? 10.453 18.562 16.703 1 96.94 83 ALA A N 1
ATOM 639 C CA . ALA A 1 83 ? 9.086 18.172 17.047 1 96.94 83 ALA A CA 1
ATOM 640 C C . ALA A 1 83 ? 8.625 16.984 16.188 1 96.94 83 ALA A C 1
ATOM 642 O O . ALA A 1 83 ? 8.008 16.047 16.703 1 96.94 83 ALA A O 1
ATOM 643 N N . VAL A 1 84 ? 8.922 17.047 14.906 1 98.5 84 VAL A N 1
ATOM 644 C CA . VAL A 1 84 ? 8.555 15.961 13.992 1 98.5 84 VAL A CA 1
ATOM 645 C C . VAL A 1 84 ? 9.281 14.68 14.406 1 98.5 84 VAL A C 1
ATOM 647 O O . VAL A 1 84 ? 8.695 13.594 14.391 1 98.5 84 VAL A O 1
ATOM 650 N N . ARG A 1 85 ? 10.492 14.828 14.781 1 98.44 85 ARG A N 1
ATOM 651 C CA . ARG A 1 85 ? 11.273 13.68 15.219 1 98.44 85 ARG A CA 1
ATOM 652 C C . ARG A 1 85 ? 10.688 13.055 16.484 1 98.44 85 ARG A C 1
ATOM 654 O O . ARG A 1 85 ? 10.68 11.836 16.625 1 98.44 85 ARG A O 1
ATOM 661 N N . MET A 1 86 ? 10.234 13.836 17.375 1 97.56 86 MET A N 1
ATOM 662 C CA . MET A 1 86 ? 9.602 13.344 18.594 1 97.56 86 MET A CA 1
ATOM 663 C C . MET A 1 86 ? 8.391 12.477 18.25 1 97.56 86 MET A C 1
ATOM 665 O O . MET A 1 86 ? 8.203 11.406 18.844 1 97.56 86 MET A O 1
ATOM 669 N N . PHE A 1 87 ? 7.602 12.938 17.391 1 98.19 87 PHE A N 1
ATOM 670 C CA . PHE A 1 87 ? 6.438 12.172 16.969 1 98.19 87 PHE A CA 1
ATOM 671 C C . PHE A 1 87 ? 6.859 10.859 16.312 1 98.19 87 PHE A C 1
ATOM 673 O O . PHE A 1 87 ? 6.258 9.812 16.562 1 98.19 87 PHE A O 1
ATOM 680 N N . ALA A 1 88 ? 7.906 10.938 15.453 1 98.44 88 ALA A N 1
ATOM 681 C CA . ALA A 1 88 ? 8.445 9.727 14.844 1 98.44 88 ALA A CA 1
ATOM 682 C C . ALA A 1 88 ? 8.875 8.719 15.906 1 98.44 88 ALA A C 1
ATOM 684 O O . ALA A 1 88 ? 8.602 7.523 15.789 1 98.44 88 ALA A O 1
ATOM 685 N N . ASP A 1 89 ? 9.531 9.219 16.906 1 97.88 89 ASP A N 1
ATOM 686 C CA . ASP A 1 89 ? 9.992 8.383 18 1 97.88 89 ASP A CA 1
ATOM 687 C C . ASP A 1 89 ? 8.82 7.719 18.719 1 97.88 89 ASP A C 1
ATOM 689 O O . ASP A 1 89 ? 8.867 6.527 19.031 1 97.88 89 ASP A O 1
ATOM 693 N N . TYR A 1 90 ? 7.805 8.477 18.938 1 98.12 90 TYR A N 1
ATOM 694 C CA . TYR A 1 90 ? 6.586 7.977 19.562 1 98.12 90 TYR A CA 1
ATOM 695 C C . TYR A 1 90 ? 5.961 6.859 18.734 1 98.12 90 TYR A C 1
ATOM 697 O O . TYR A 1 90 ? 5.539 5.836 19.281 1 98.12 90 TYR A O 1
ATOM 705 N N . LEU A 1 91 ? 5.953 7.016 17.469 1 96.69 91 LEU A N 1
ATOM 706 C CA . LEU A 1 91 ? 5.312 6.047 16.578 1 96.69 91 LEU A CA 1
ATOM 707 C C . LEU A 1 91 ? 6.18 4.805 16.406 1 96.69 91 LEU A C 1
ATOM 709 O O . LEU A 1 91 ? 5.66 3.688 16.328 1 96.69 91 LEU A O 1
ATOM 713 N N . ALA A 1 92 ? 7.414 4.992 16.406 1 96 92 ALA A N 1
ATOM 714 C CA . ALA A 1 92 ? 8.344 3.914 16.078 1 96 92 ALA A CA 1
ATOM 715 C C . ALA A 1 92 ? 8.57 3.006 17.297 1 96 92 ALA A C 1
ATOM 717 O O . ALA A 1 92 ? 8.805 1.805 17.141 1 96 92 ALA A O 1
ATOM 718 N N . HIS A 1 93 ? 8.523 3.551 18.469 1 95.5 93 HIS A N 1
ATOM 719 C CA . HIS A 1 93 ? 8.914 2.799 19.656 1 95.5 93 HIS A CA 1
ATOM 720 C C . HIS A 1 93 ? 7.781 2.752 20.688 1 95.5 93 HIS A C 1
ATOM 722 O O . HIS A 1 93 ? 7.633 3.672 21.484 1 95.5 93 HIS A O 1
ATOM 728 N N . GLU A 1 94 ? 7.191 1.648 20.781 1 93.56 94 GLU A N 1
ATOM 729 C CA . GLU A 1 94 ? 6.07 1.477 21.703 1 93.56 94 GLU A CA 1
ATOM 730 C C . GLU A 1 94 ? 6.523 1.603 23.156 1 93.56 94 GLU A C 1
ATOM 732 O O . GLU A 1 94 ? 5.793 2.133 23.984 1 93.56 94 GLU A O 1
ATOM 737 N N . SER A 1 95 ? 7.695 1.145 23.422 1 95.62 95 SER A N 1
ATOM 738 C CA . SER A 1 95 ? 8.219 1.124 24.797 1 95.62 95 SER A CA 1
ATOM 739 C C . SER A 1 95 ? 8.492 2.535 25.297 1 95.62 95 SER A C 1
ATOM 741 O O . SER A 1 95 ? 8.586 2.758 26.516 1 95.62 95 SER A O 1
ATOM 743 N N . ARG A 1 96 ? 8.562 3.486 24.375 1 96.56 96 ARG A N 1
ATOM 744 C CA . ARG A 1 96 ? 8.938 4.84 24.781 1 96.56 96 ARG A CA 1
ATOM 745 C C . ARG A 1 96 ? 7.715 5.75 24.828 1 96.56 96 ARG A C 1
ATOM 747 O O . ARG A 1 96 ? 7.82 6.918 25.219 1 96.56 96 ARG A O 1
ATOM 754 N N . ARG A 1 97 ? 6.605 5.375 24.484 1 97.06 97 ARG A N 1
ATOM 755 C CA . ARG A 1 97 ? 5.402 6.195 24.328 1 97.06 97 ARG A CA 1
ATOM 756 C C . ARG A 1 97 ? 5.062 6.906 25.625 1 97.06 97 ARG A C 1
ATOM 758 O O . ARG A 1 97 ? 4.855 8.125 25.641 1 97.06 97 ARG A O 1
ATOM 765 N N . ASP A 1 98 ? 5.137 6.191 26.766 1 97.06 98 ASP A N 1
ATOM 766 C CA . ASP A 1 98 ? 4.773 6.777 28.047 1 97.06 98 ASP A CA 1
ATOM 767 C C . ASP A 1 98 ? 5.754 7.875 28.453 1 97.06 98 ASP A C 1
ATOM 769 O O . ASP A 1 98 ? 5.352 8.922 28.953 1 97.06 98 ASP A O 1
ATOM 773 N N . SER A 1 99 ? 6.969 7.543 28.25 1 97.62 99 SER A N 1
ATOM 774 C CA . SER A 1 99 ? 7.988 8.531 28.609 1 97.62 99 SER A CA 1
ATOM 775 C C . SER A 1 99 ? 7.863 9.781 27.75 1 97.62 99 SER A C 1
ATOM 777 O O . SER A 1 99 ? 8.047 10.898 28.25 1 97.62 99 SER A O 1
ATOM 779 N N . ILE A 1 100 ? 7.547 9.641 26.484 1 97.56 100 ILE A N 1
ATOM 780 C CA . ILE A 1 100 ? 7.41 10.766 25.578 1 97.56 100 ILE A CA 1
ATOM 781 C C . ILE A 1 100 ? 6.203 11.617 25.969 1 97.56 100 ILE A C 1
ATOM 783 O O . ILE A 1 100 ? 6.273 12.844 25.969 1 97.56 100 ILE A O 1
ATOM 787 N N . VAL A 1 101 ? 5.098 11.008 26.297 1 97.5 101 VAL A N 1
ATOM 788 C CA . VAL A 1 101 ? 3.898 11.727 26.703 1 97.5 101 VAL A CA 1
ATOM 789 C C . VAL A 1 101 ? 4.184 12.508 27.984 1 97.5 101 VAL A C 1
ATOM 791 O O . VAL A 1 101 ? 3.756 13.656 28.141 1 97.5 101 VAL A O 1
ATOM 794 N N . ALA A 1 102 ? 4.938 11.898 28.891 1 96.19 102 ALA A N 1
ATOM 795 C CA . ALA A 1 102 ? 5.297 12.57 30.125 1 96.19 102 ALA A CA 1
ATOM 796 C C . ALA A 1 102 ? 6.16 13.797 29.859 1 96.19 102 ALA A C 1
ATOM 798 O O . ALA A 1 102 ? 5.969 14.852 30.469 1 96.19 102 ALA A O 1
ATOM 799 N N . GLU A 1 103 ? 7.078 13.586 29 1 94.31 103 GLU A N 1
ATOM 800 C CA . GLU A 1 103 ? 7.93 14.703 28.609 1 94.31 103 GLU A CA 1
ATOM 801 C C . GLU A 1 103 ? 7.113 15.812 27.953 1 94.31 103 GLU A C 1
ATOM 803 O O . GLU A 1 103 ? 7.344 17 28.219 1 94.31 103 GLU A O 1
ATOM 808 N N . LEU A 1 104 ? 6.246 15.438 27.109 1 94.69 104 LEU A N 1
ATOM 809 C CA . LEU A 1 104 ? 5.379 16.391 26.422 1 94.69 104 LEU A CA 1
ATOM 810 C C . LEU A 1 104 ? 4.52 17.156 27.406 1 94.69 104 LEU A C 1
ATOM 812 O O . LEU A 1 104 ? 4.355 18.375 27.281 1 94.69 104 LEU A O 1
ATOM 816 N N . ASP A 1 105 ? 4.023 16.547 28.406 1 94.19 105 ASP A N 1
ATOM 817 C CA . ASP A 1 105 ? 3.219 17.188 29.453 1 94.19 105 ASP A CA 1
ATOM 818 C C . ASP A 1 105 ? 4.027 18.234 30.203 1 94.19 105 ASP A C 1
ATOM 820 O O . ASP A 1 105 ? 3.523 19.328 30.5 1 94.19 105 ASP A O 1
ATOM 824 N N . ARG A 1 106 ? 5.184 17.828 30.469 1 92.25 106 ARG A N 1
ATOM 825 C CA . ARG A 1 106 ? 6.066 18.75 31.156 1 92.25 106 ARG A CA 1
ATOM 826 C C . ARG A 1 106 ? 6.344 19.984 30.297 1 92.25 106 ARG A C 1
ATOM 828 O O . ARG A 1 106 ? 6.316 21.109 30.797 1 92.25 106 ARG A O 1
ATOM 835 N N . GLU A 1 107 ? 6.574 19.75 29.062 1 89.56 107 GLU A N 1
ATOM 836 C CA . GLU A 1 107 ? 6.863 20.844 28.156 1 89.56 107 GLU A CA 1
ATOM 837 C C . GLU A 1 107 ? 5.648 21.75 27.969 1 89.56 107 GLU A C 1
ATOM 839 O O . GLU A 1 107 ? 5.781 22.969 27.891 1 89.56 107 GLU A O 1
ATOM 844 N N . MET A 1 108 ? 4.496 21.203 27.922 1 88.75 108 MET A N 1
ATOM 845 C CA . MET A 1 108 ? 3.26 21.938 27.688 1 88.75 108 MET A CA 1
ATOM 846 C C . MET A 1 108 ? 2.891 22.797 28.906 1 88.75 108 MET A C 1
ATOM 848 O O . MET A 1 108 ? 2.184 23.797 28.766 1 88.75 108 MET A O 1
ATOM 852 N N . SER A 1 109 ? 3.312 22.297 30.031 1 85.75 109 SER A N 1
ATOM 853 C CA . SER A 1 109 ? 3.018 23.016 31.266 1 85.75 109 SER A CA 1
ATOM 854 C C . SER A 1 109 ? 3.957 24.203 31.453 1 85.75 109 SER A C 1
ATOM 856 O O . SER A 1 109 ? 3.668 25.125 32.219 1 85.75 109 SER A O 1
ATOM 858 N N . ARG A 1 110 ? 4.996 24.141 30.734 1 83.19 110 ARG A N 1
ATOM 859 C CA . ARG A 1 110 ? 5.938 25.25 30.75 1 83.19 110 ARG A CA 1
ATOM 860 C C . ARG A 1 110 ? 5.625 26.266 29.641 1 83.19 110 ARG A C 1
ATOM 862 O O . ARG A 1 110 ? 4.574 26.188 29.016 1 83.19 110 ARG A O 1
ATOM 869 N N . SER A 1 111 ? 6.508 27.219 29.484 1 78.5 111 SER A N 1
ATOM 870 C CA . SER A 1 111 ? 6.305 28.203 28.438 1 78.5 111 SER A CA 1
ATOM 871 C C . SER A 1 111 ? 6.641 27.625 27.062 1 78.5 111 SER A C 1
ATOM 873 O O . SER A 1 111 ? 7.816 27.484 26.719 1 78.5 111 SER A O 1
ATOM 875 N N . VAL A 1 112 ? 5.559 27.297 26.344 1 76.81 112 VAL A N 1
ATOM 876 C CA . VAL A 1 112 ? 5.734 26.75 25 1 76.81 112 VAL A CA 1
ATOM 877 C C . VAL A 1 112 ? 5.77 27.891 23.984 1 76.81 112 VAL A C 1
ATOM 879 O O . VAL A 1 112 ? 5.043 28.891 24.125 1 76.81 112 VAL A O 1
ATOM 882 N N . ASP A 1 113 ? 6.738 27.75 23.094 1 83.25 113 ASP A N 1
ATOM 883 C CA . ASP A 1 113 ? 6.746 28.672 21.969 1 83.25 113 ASP A CA 1
ATOM 884 C C . ASP A 1 113 ? 5.555 28.438 21.047 1 83.25 113 ASP A C 1
ATOM 886 O O . ASP A 1 113 ? 5.605 27.547 20.188 1 83.25 113 ASP A O 1
ATOM 890 N N . VAL A 1 114 ? 4.574 29.219 21.141 1 80.94 114 VAL A N 1
ATOM 891 C CA . VAL A 1 114 ? 3.305 29.016 20.438 1 80.94 114 VAL A CA 1
ATOM 892 C C . VAL A 1 114 ? 3.471 29.344 18.953 1 80.94 114 VAL A C 1
ATOM 894 O O . VAL A 1 114 ? 2.637 28.953 18.141 1 80.94 114 VAL A O 1
ATOM 897 N N . THR A 1 115 ? 4.609 29.922 18.672 1 84.69 115 THR A N 1
ATOM 898 C CA . THR A 1 115 ? 4.852 30.234 17.266 1 84.69 115 THR A CA 1
ATOM 899 C C . THR A 1 115 ? 5.285 28.984 16.5 1 84.69 115 THR A C 1
ATOM 901 O O . THR A 1 115 ? 5.199 28.938 15.281 1 84.69 115 THR A O 1
ATOM 904 N N . ASN A 1 116 ? 5.738 28.062 17.203 1 91 116 ASN A N 1
ATOM 905 C CA . ASN A 1 116 ? 6.066 26.781 16.594 1 91 116 ASN A CA 1
ATOM 906 C C . ASN A 1 116 ? 4.832 25.891 16.453 1 91 116 ASN A C 1
ATOM 908 O O . ASN A 1 116 ? 4.656 24.938 17.203 1 91 116 ASN A O 1
ATOM 912 N N . THR A 1 117 ? 4.168 26.188 15.445 1 94.56 117 THR A N 1
ATOM 913 C CA . THR A 1 117 ? 2.906 25.5 15.234 1 94.56 117 THR A CA 1
ATOM 914 C C . THR A 1 117 ? 3.146 24.016 14.938 1 94.56 117 THR A C 1
ATOM 916 O O . THR A 1 117 ? 2.301 23.172 15.242 1 94.56 117 THR A O 1
ATOM 919 N N . THR A 1 118 ? 4.293 23.734 14.383 1 96.88 118 THR A N 1
ATOM 920 C CA . THR A 1 118 ? 4.625 22.344 14.125 1 96.88 118 THR A CA 1
ATOM 921 C C . THR A 1 118 ? 4.668 21.547 15.422 1 96.88 118 THR A C 1
ATOM 923 O O . THR A 1 118 ? 4.168 20.422 15.477 1 96.88 118 THR A O 1
ATOM 926 N N . PHE A 1 119 ? 5.27 22.172 16.406 1 96.5 119 PHE A N 1
ATOM 927 C CA . PHE A 1 119 ? 5.344 21.5 17.703 1 96.5 119 PHE A CA 1
ATOM 928 C C . PHE A 1 119 ? 3.945 21.219 18.234 1 96.5 119 PHE A C 1
ATOM 930 O O . PHE A 1 119 ? 3.678 20.125 18.719 1 96.5 119 PHE A O 1
ATOM 937 N N . LEU A 1 120 ? 3.104 22.156 18.172 1 96.5 120 LEU A N 1
ATOM 938 C CA . LEU A 1 120 ? 1.74 22 18.672 1 96.5 120 LEU A CA 1
ATOM 939 C C . LEU A 1 120 ? 1.007 20.906 17.906 1 96.5 120 LEU A C 1
ATOM 941 O O . LEU A 1 120 ? 0.294 20.094 18.516 1 96.5 120 LEU A O 1
ATOM 945 N N . LEU A 1 121 ? 1.166 20.859 16.625 1 97.62 121 LEU A N 1
ATOM 946 C CA . LEU A 1 121 ? 0.532 19.844 15.773 1 97.62 121 LEU A CA 1
ATOM 947 C C . LEU A 1 121 ? 1.028 18.453 16.141 1 97.62 121 LEU A C 1
ATOM 949 O O . LEU A 1 121 ? 0.233 17.516 16.25 1 97.62 121 LEU A O 1
ATOM 953 N N . MET A 1 122 ? 2.348 18.297 16.312 1 98.06 122 MET A N 1
ATOM 954 C CA . MET A 1 122 ? 2.912 17 16.688 1 98.06 122 MET A CA 1
ATOM 955 C C . MET A 1 122 ? 2.455 16.578 18.078 1 98.06 122 MET A C 1
ATOM 957 O O . MET A 1 122 ? 2.135 15.414 18.297 1 98.06 122 MET A O 1
ATOM 961 N N . ALA A 1 123 ? 2.441 17.578 18.953 1 97.12 123 ALA A N 1
ATOM 962 C CA . ALA A 1 123 ? 1.959 17.297 20.312 1 97.12 123 ALA A CA 1
ATOM 963 C C . ALA A 1 123 ? 0.516 16.797 20.281 1 97.12 123 ALA A C 1
ATOM 965 O O . ALA A 1 123 ? 0.186 15.797 20.922 1 97.12 123 ALA A O 1
ATOM 966 N N . ALA A 1 124 ? -0.295 17.484 19.578 1 97.88 124 ALA A N 1
ATOM 967 C CA . ALA A 1 124 ? -1.697 17.094 19.453 1 97.88 124 ALA A CA 1
ATOM 968 C C . ALA A 1 124 ? -1.829 15.688 18.859 1 97.88 124 ALA A C 1
ATOM 970 O O . ALA A 1 124 ? -2.654 14.891 19.312 1 97.88 124 ALA A O 1
ATOM 971 N N . SER A 1 125 ? -1.016 15.383 17.859 1 98.12 125 SER A N 1
ATOM 972 C CA . SER A 1 125 ? -1.031 14.062 17.25 1 98.12 125 SER A CA 1
ATOM 973 C C . SER A 1 125 ? -0.678 12.969 18.25 1 98.12 125 SER A C 1
ATOM 975 O O . SER A 1 125 ? -1.322 11.922 18.297 1 98.12 125 SER A O 1
ATOM 977 N N . ILE A 1 126 ? 0.303 13.266 19.031 1 98.12 126 ILE A N 1
ATOM 978 C CA . ILE A 1 126 ? 0.726 12.305 20.047 1 98.12 126 ILE A CA 1
ATOM 979 C C . ILE A 1 126 ? -0.401 12.094 21.047 1 98.12 126 ILE A C 1
ATOM 981 O O . ILE A 1 126 ? -0.739 10.953 21.375 1 98.12 126 ILE A O 1
ATOM 985 N N . TYR A 1 127 ? -1.004 13.156 21.453 1 97.81 127 TYR A N 1
ATOM 986 C CA . TYR A 1 127 ? -2.098 13.062 22.406 1 97.81 127 TYR A CA 1
ATOM 987 C C . TYR A 1 127 ? -3.264 12.266 21.828 1 97.81 127 TYR A C 1
ATOM 989 O O . TYR A 1 127 ? -3.896 11.477 22.547 1 97.81 127 TYR A O 1
ATOM 997 N N . LEU A 1 128 ? -3.553 12.453 20.625 1 96.25 128 LEU A N 1
ATOM 998 C CA . LEU A 1 128 ? -4.637 11.719 19.984 1 96.25 128 LEU A CA 1
ATOM 999 C C . LEU A 1 128 ? -4.332 10.227 19.953 1 96.25 128 LEU A C 1
ATOM 1001 O O . LEU A 1 128 ? -5.211 9.398 20.219 1 96.25 128 LEU A O 1
ATOM 1005 N N . HIS A 1 129 ? -3.133 9.898 19.625 1 94.5 129 HIS A N 1
ATOM 1006 C CA . HIS A 1 129 ? -2.723 8.492 19.641 1 94.5 129 HIS A CA 1
ATOM 1007 C C . HIS A 1 129 ? -2.799 7.906 21.031 1 94.5 129 HIS A C 1
ATOM 1009 O O . HIS A 1 129 ? -3.035 6.707 21.203 1 94.5 129 HIS A O 1
ATOM 1015 N N . ASP A 1 130 ? -2.602 8.797 21.938 1 95 130 ASP A N 1
ATOM 1016 C CA . ASP A 1 130 ? -2.66 8.367 23.344 1 95 130 ASP A CA 1
ATOM 1017 C C . ASP A 1 130 ? -4.09 8.43 23.875 1 95 130 ASP A C 1
ATOM 1019 O O . ASP A 1 130 ? -4.309 8.406 25.078 1 95 130 ASP A O 1
ATOM 1023 N N . GLN A 1 131 ? -5.102 8.711 22.984 1 93.44 131 GLN A N 1
ATOM 1024 C CA . GLN A 1 131 ? -6.531 8.711 23.266 1 93.44 131 GLN A CA 1
ATOM 1025 C C . GLN A 1 131 ? -6.891 9.82 24.266 1 93.44 131 GLN A C 1
ATOM 1027 O O . GLN A 1 131 ? -7.648 9.594 25.203 1 93.44 131 GLN A O 1
ATOM 1032 N N . ASN A 1 132 ? -6.227 10.836 24.109 1 96.56 132 ASN A N 1
ATOM 1033 C CA . ASN A 1 132 ? -6.488 12.008 24.922 1 96.56 132 ASN A CA 1
ATOM 1034 C C . ASN A 1 132 ? -6.828 13.227 24.078 1 96.56 132 ASN A C 1
ATOM 1036 O O . ASN A 1 132 ? -6.062 14.188 24.031 1 96.56 132 ASN A O 1
ATOM 1040 N N . PRO A 1 133 ? -8.039 13.312 23.516 1 97.12 133 PRO A N 1
ATOM 1041 C CA . PRO A 1 133 ? -8.414 14.414 22.641 1 97.12 133 PRO A CA 1
ATOM 1042 C C . PRO A 1 133 ? -8.477 15.758 23.359 1 97.12 133 PRO A C 1
ATOM 1044 O O . PRO A 1 133 ? -8.219 16.797 22.75 1 97.12 133 PRO A O 1
ATOM 1047 N N . ASP A 1 134 ? -8.766 15.742 24.641 1 96.44 134 ASP A N 1
ATOM 1048 C CA . ASP A 1 134 ? -8.828 16.984 25.391 1 96.44 134 ASP A CA 1
ATOM 1049 C C . ASP A 1 134 ? -7.469 17.672 25.438 1 96.44 134 ASP A C 1
ATOM 1051 O O . ASP A 1 134 ? -7.371 18.891 25.203 1 96.44 134 ASP A O 1
ATOM 1055 N N . ALA A 1 135 ? -6.492 16.891 25.766 1 96.5 135 ALA A N 1
ATOM 1056 C CA . ALA A 1 135 ? -5.145 17.453 25.781 1 96.5 135 ALA A CA 1
ATOM 1057 C C . ALA A 1 135 ? -4.734 17.922 24.391 1 96.5 135 ALA A C 1
ATOM 1059 O O . ALA A 1 135 ? -4.023 18.922 24.25 1 96.5 135 ALA A O 1
ATOM 1060 N N . ALA A 1 136 ? -5.152 17.203 23.344 1 97.81 136 ALA A N 1
ATOM 1061 C CA . ALA A 1 136 ? -4.867 17.594 21.969 1 97.81 136 ALA A CA 1
ATOM 1062 C C . ALA A 1 136 ? -5.477 18.953 21.641 1 97.81 136 ALA A C 1
ATOM 1064 O O . ALA A 1 136 ? -4.809 19.828 21.094 1 97.81 136 ALA A O 1
ATOM 1065 N N . LEU A 1 137 ? -6.703 19.141 22.078 1 97.25 137 LEU A N 1
ATOM 1066 C CA . LEU A 1 137 ? -7.398 20.406 21.812 1 97.25 137 LEU A CA 1
ATOM 1067 C C . LEU A 1 137 ? -6.754 21.547 22.562 1 97.25 137 LEU A C 1
ATOM 1069 O O . LEU A 1 137 ? -6.637 22.656 22.047 1 97.25 137 LEU A O 1
ATOM 1073 N N . ARG A 1 138 ? -6.355 21.297 23.734 1 95.25 138 ARG A N 1
ATOM 1074 C CA . ARG A 1 138 ? -5.684 22.328 24.531 1 95.25 138 ARG A CA 1
ATOM 1075 C C . ARG A 1 138 ? -4.375 22.75 23.875 1 95.25 138 ARG A C 1
ATOM 1077 O O . ARG A 1 138 ? -4.047 23.938 23.844 1 95.25 138 ARG A O 1
ATOM 1084 N N . ALA A 1 139 ? -3.66 21.766 23.391 1 95 139 ALA A N 1
ATOM 1085 C CA . ALA A 1 139 ? -2.412 22.078 22.703 1 95 139 ALA A CA 1
ATOM 1086 C C . ALA A 1 139 ? -2.666 22.938 21.469 1 95 139 ALA A C 1
ATOM 1088 O O . ALA A 1 139 ? -1.967 23.922 21.234 1 95 139 ALA A O 1
ATOM 1089 N N . LEU A 1 140 ? -3.658 22.594 20.703 1 96 140 LEU A N 1
ATOM 1090 C CA . LEU A 1 140 ? -3.947 23.25 19.438 1 96 140 LEU A CA 1
ATOM 1091 C C . LEU A 1 140 ? -4.477 24.672 19.672 1 96 140 LEU A C 1
ATOM 1093 O O . LEU A 1 140 ? -4.262 25.562 18.844 1 96 140 LEU A O 1
ATOM 1097 N N . HIS A 1 141 ? -5.117 24.891 20.734 1 92 141 HIS A N 1
ATOM 1098 C CA . HIS A 1 141 ? -5.723 26.188 21.031 1 92 141 HIS A CA 1
ATOM 1099 C C . HIS A 1 141 ? -4.66 27.266 21.203 1 92 141 HIS A C 1
ATOM 1101 O O . HIS A 1 141 ? -4.949 28.453 21.062 1 92 141 HIS A O 1
ATOM 1107 N N . GLN A 1 142 ? -3.52 26.812 21.484 1 89.44 142 GLN A N 1
ATOM 1108 C CA . GLN A 1 142 ? -2.424 27.75 21.688 1 89.44 142 GLN A CA 1
ATOM 1109 C C . GLN A 1 142 ? -1.905 28.297 20.359 1 89.44 142 GLN A C 1
ATOM 1111 O O . GLN A 1 142 ? -1.215 29.312 20.328 1 89.44 142 GLN A O 1
ATOM 1116 N N . GLY A 1 143 ? -2.229 27.562 19.312 1 87.94 143 GLY A N 1
ATOM 1117 C CA . GLY A 1 143 ? -1.692 27.938 18.016 1 87.94 143 GLY A CA 1
ATOM 1118 C C . GLY A 1 143 ? -2.707 28.656 17.141 1 87.94 143 GLY A C 1
ATOM 1119 O O . GLY A 1 143 ? -3.912 28.438 17.281 1 87.94 143 GLY A O 1
ATOM 1120 N N . ASP A 1 144 ? -2.15 29.469 16.172 1 85.06 144 ASP A N 1
ATOM 1121 C CA . ASP A 1 144 ? -3.045 30.219 15.297 1 85.06 144 ASP A CA 1
ATOM 1122 C C . ASP A 1 144 ? -2.795 29.859 13.828 1 85.06 144 ASP A C 1
ATOM 1124 O O . ASP A 1 144 ? -3.068 30.656 12.938 1 85.06 144 ASP A O 1
ATOM 1128 N N . SER A 1 145 ? -2.484 28.734 13.508 1 90.94 145 SER A N 1
ATOM 1129 C CA . SER A 1 145 ? -2.254 28.344 12.125 1 90.94 145 SER A CA 1
ATOM 1130 C C . SER A 1 145 ? -3.473 27.641 11.539 1 90.94 145 SER A C 1
ATOM 1132 O O . SER A 1 145 ? -4.297 27.094 12.273 1 90.94 145 SER A O 1
ATOM 1134 N N . LEU A 1 146 ? -3.582 27.672 10.219 1 92.62 146 LEU A N 1
ATOM 1135 C CA . LEU A 1 146 ? -4.672 26.984 9.531 1 92.62 146 LEU A CA 1
ATOM 1136 C C . LEU A 1 146 ? -4.648 25.5 9.828 1 92.62 146 LEU A C 1
ATOM 1138 O O . LEU A 1 146 ? -5.703 24.875 9.977 1 92.62 146 LEU A O 1
ATOM 1142 N N . GLU A 1 147 ? -3.473 24.922 9.93 1 95.12 147 GLU A N 1
ATOM 1143 C CA . GLU A 1 147 ? -3.344 23.5 10.227 1 95.12 147 GLU A CA 1
ATOM 1144 C C . GLU A 1 147 ? -3.869 23.172 11.625 1 95.12 147 GLU A C 1
ATOM 1146 O O . GLU A 1 147 ? -4.547 22.156 11.82 1 95.12 147 GLU A O 1
ATOM 1151 N N . CYS A 1 148 ? -3.502 24.031 12.547 1 95.56 148 CYS A N 1
ATOM 1152 C CA . CYS A 1 148 ? -3.986 23.812 13.898 1 95.56 148 CYS A CA 1
ATOM 1153 C C . CYS A 1 148 ? -5.508 23.875 13.953 1 95.56 148 CYS A C 1
ATOM 1155 O O . CYS A 1 148 ? -6.148 23.047 14.594 1 95.56 148 CYS A O 1
ATOM 1157 N N . THR A 1 149 ? -6.043 24.844 13.273 1 95.38 149 THR A N 1
ATOM 1158 C CA . THR A 1 149 ? -7.492 25.016 13.258 1 95.38 149 THR A CA 1
ATOM 1159 C C . THR A 1 149 ? -8.164 23.828 12.57 1 95.38 149 THR A C 1
ATOM 1161 O O . THR A 1 149 ? -9.188 23.328 13.039 1 95.38 149 THR A O 1
ATOM 1164 N N . ALA A 1 150 ? -7.617 23.422 11.445 1 96.81 150 ALA A N 1
ATOM 1165 C CA . ALA A 1 150 ? -8.164 22.281 10.711 1 96.81 150 ALA A CA 1
ATOM 1166 C C . ALA A 1 150 ? -8.164 21.031 11.578 1 96.81 150 ALA A C 1
ATOM 1168 O O . ALA A 1 150 ? -9.148 20.281 11.602 1 96.81 150 ALA A O 1
ATOM 1169 N N . MET A 1 151 ? -7.094 20.797 12.281 1 97.56 151 MET A N 1
ATOM 1170 C CA . MET A 1 151 ? -7.008 19.641 13.156 1 97.56 151 MET A CA 1
ATOM 1171 C C . MET A 1 151 ? -8.008 19.75 14.305 1 97.56 151 MET A C 1
ATOM 1173 O O . MET A 1 151 ? -8.594 18.75 14.719 1 97.56 151 MET A O 1
ATOM 1177 N N . THR A 1 152 ? -8.164 20.938 14.805 1 97.75 152 THR A N 1
ATOM 1178 C CA . THR A 1 152 ? -9.172 21.172 15.836 1 97.75 152 THR A CA 1
ATOM 1179 C C . THR A 1 152 ? -10.562 20.797 15.32 1 97.75 152 THR A C 1
ATOM 1181 O O . THR A 1 152 ? -11.32 20.094 16.016 1 97.75 152 THR A O 1
ATOM 1184 N N . VAL A 1 153 ? -10.875 21.234 14.156 1 97.75 153 VAL A N 1
ATOM 1185 C CA . VAL A 1 153 ? -12.164 20.922 13.547 1 97.75 153 VAL A CA 1
ATOM 1186 C C . VAL A 1 153 ? -12.336 19.406 13.453 1 97.75 153 VAL A C 1
ATOM 1188 O O . VAL A 1 153 ? -13.391 18.875 13.805 1 97.75 153 VAL A O 1
ATOM 1191 N N . GLN A 1 154 ? -11.352 18.703 13.078 1 96.88 154 GLN A N 1
ATOM 1192 C CA . GLN A 1 154 ? -11.406 17.266 12.938 1 96.88 154 GLN A CA 1
ATOM 1193 C C . GLN A 1 154 ? -11.68 16.578 14.281 1 96.88 154 GLN A C 1
ATOM 1195 O O . GLN A 1 154 ? -12.492 15.664 14.367 1 96.88 154 GLN A O 1
ATOM 1200 N N . ILE A 1 155 ? -10.961 17 15.25 1 97.88 155 ILE A N 1
ATOM 1201 C CA . ILE A 1 155 ? -11.109 16.406 16.578 1 97.88 155 ILE A CA 1
ATOM 1202 C C . ILE A 1 155 ? -12.516 16.688 17.109 1 97.88 155 ILE A C 1
ATOM 1204 O O . ILE A 1 155 ? -13.164 15.781 17.656 1 97.88 155 ILE A O 1
ATOM 1208 N N . LEU A 1 156 ? -12.953 17.891 16.922 1 98 156 LEU A N 1
ATOM 1209 C CA . LEU A 1 156 ? -14.281 18.25 17.375 1 98 156 LEU A CA 1
ATOM 1210 C C . LEU A 1 156 ? -15.352 17.406 16.688 1 98 156 LEU A C 1
ATOM 1212 O O . LEU A 1 156 ? -16.312 16.969 17.328 1 98 156 LEU A O 1
ATOM 1216 N N . LEU A 1 157 ? -15.227 17.172 15.422 1 97 157 LEU A N 1
ATOM 1217 C CA . LEU A 1 157 ? -16.172 16.328 14.695 1 97 157 LEU A CA 1
ATOM 1218 C C . LEU A 1 157 ? -16.141 14.898 15.219 1 97 157 LEU A C 1
ATOM 1220 O O . LEU A 1 157 ? -17.188 14.258 15.344 1 97 157 LEU A O 1
ATOM 1224 N N . LYS A 1 158 ? -14.961 14.453 15.531 1 94.31 158 LYS A N 1
ATOM 1225 C CA . LYS A 1 158 ? -14.812 13.109 16.078 1 94.31 158 LYS A CA 1
ATOM 1226 C C . LYS A 1 158 ? -15.508 12.992 17.438 1 94.31 158 LYS A C 1
ATOM 1228 O O . LYS A 1 158 ? -16 11.922 17.797 1 94.31 158 LYS A O 1
ATOM 1233 N N . LEU A 1 159 ? -15.516 14.094 18.125 1 95.25 159 LEU A N 1
ATOM 1234 C CA . LEU A 1 159 ? -16.156 14.133 19.438 1 95.25 159 LEU A CA 1
ATOM 1235 C C . LEU A 1 159 ? -17.641 14.477 19.312 1 95.25 159 LEU A C 1
ATOM 1237 O O . LEU A 1 159 ? -18.312 14.703 20.328 1 95.25 159 LEU A O 1
ATOM 1241 N N . ASP A 1 160 ? -18.141 14.625 18.156 1 95.31 160 ASP A N 1
ATOM 1242 C CA . ASP A 1 160 ? -19.531 14.945 17.844 1 95.31 160 ASP A CA 1
ATOM 1243 C C . ASP A 1 160 ? -19.906 16.328 18.344 1 95.31 160 ASP A C 1
ATOM 1245 O O . ASP A 1 160 ? -21.016 16.547 18.859 1 95.31 160 ASP A O 1
ATOM 1249 N N . ARG A 1 161 ? -18.922 17.141 18.375 1 97.69 161 ARG A N 1
ATOM 1250 C CA . ARG A 1 161 ? -19.172 18.531 18.719 1 97.69 161 ARG A CA 1
ATOM 1251 C C . ARG A 1 161 ? -19.25 19.406 17.469 1 97.69 161 ARG A C 1
ATOM 1253 O O . ARG A 1 161 ? -18.422 20.297 17.281 1 97.69 161 ARG A O 1
ATOM 1260 N N . LEU A 1 162 ? -20.25 19.266 16.719 1 97.56 162 LEU A N 1
ATOM 1261 C CA . LEU A 1 162 ? -20.469 19.953 15.453 1 97.56 162 LEU A CA 1
ATOM 1262 C C . LEU A 1 162 ? -20.594 21.453 15.664 1 97.56 162 LEU A C 1
ATOM 1264 O O . LEU A 1 162 ? -20.156 22.234 14.836 1 97.56 162 LEU A O 1
ATOM 1268 N N . ASP A 1 163 ? -21.219 21.812 16.719 1 97.69 163 ASP A N 1
ATOM 1269 C CA . ASP A 1 163 ? -21.422 23.219 17.031 1 97.69 163 ASP A CA 1
ATOM 1270 C C . ASP A 1 163 ? -20.094 23.969 17.125 1 97.69 163 ASP A C 1
ATOM 1272 O O . ASP A 1 163 ? -19.906 25.016 16.5 1 97.69 163 ASP A O 1
ATOM 1276 N N . LEU A 1 164 ? -19.188 23.422 17.875 1 97.62 164 LEU A N 1
ATOM 1277 C CA . LEU A 1 164 ? -17.875 24.031 18.047 1 97.62 164 LEU A CA 1
ATOM 1278 C C . LEU A 1 164 ? -17.062 23.953 16.766 1 97.62 164 LEU A C 1
ATOM 1280 O O . LEU A 1 164 ? -16.297 24.875 16.453 1 97.62 164 LEU A O 1
ATOM 1284 N N . ALA A 1 165 ? -17.203 22.859 16.031 1 98.25 165 ALA A N 1
ATOM 1285 C CA . ALA A 1 165 ? -16.5 22.688 14.766 1 98.25 165 ALA A CA 1
ATOM 1286 C C . ALA A 1 165 ? -16.906 23.781 13.773 1 98.25 165 ALA A C 1
ATOM 1288 O O . ALA A 1 165 ? -16.062 24.328 13.062 1 98.25 165 ALA A O 1
ATOM 1289 N N . ARG A 1 166 ? -18.156 24.125 13.766 1 97.69 166 ARG A N 1
ATOM 1290 C CA . ARG A 1 166 ? -18.672 25.156 12.875 1 97.69 166 ARG A CA 1
ATOM 1291 C C . ARG A 1 166 ? -18.094 26.531 13.234 1 97.69 166 ARG A C 1
ATOM 1293 O O . ARG A 1 166 ? -17.781 27.328 12.352 1 97.69 166 ARG A O 1
ATOM 1300 N N . LYS A 1 167 ? -18 26.719 14.453 1 97.06 167 LYS A N 1
ATOM 1301 C CA . LYS A 1 167 ? -17.438 27.984 14.922 1 97.06 167 LYS A CA 1
ATOM 1302 C C . LYS A 1 167 ? -15.984 28.125 14.477 1 97.06 167 LYS A C 1
ATOM 1304 O O . LYS A 1 167 ? -15.586 29.188 13.984 1 97.06 167 LYS A O 1
ATOM 1309 N N . GLU A 1 168 ? -15.227 27.094 14.68 1 95.88 168 GLU A N 1
ATOM 1310 C CA . GLU A 1 168 ? -13.828 27.094 14.266 1 95.88 168 GLU A CA 1
ATOM 1311 C C . GLU A 1 168 ? -13.695 27.25 12.758 1 95.88 168 GLU A C 1
ATOM 1313 O O . GLU A 1 168 ? -12.781 27.906 12.266 1 95.88 168 GLU A O 1
ATOM 1318 N N . LEU A 1 169 ? -14.594 26.578 12.047 1 96.81 169 LEU A N 1
ATOM 1319 C CA . LEU A 1 169 ? -14.586 26.688 10.586 1 96.81 169 LEU A CA 1
ATOM 1320 C C . LEU A 1 169 ? -14.781 28.125 10.141 1 96.81 169 LEU A C 1
ATOM 1322 O O . LEU A 1 169 ? -14.125 28.578 9.195 1 96.81 169 LEU A O 1
ATOM 1326 N N . LYS A 1 170 ? -15.672 28.797 10.766 1 95.5 170 LYS A N 1
ATOM 1327 C CA . LYS A 1 170 ? -15.922 30.203 10.414 1 95.5 170 LYS A CA 1
ATOM 1328 C C . LYS A 1 170 ? -14.664 31.047 10.594 1 95.5 170 LYS A C 1
ATOM 1330 O O . LYS A 1 170 ? -14.367 31.906 9.758 1 95.5 170 LYS A O 1
ATOM 1335 N N . ARG A 1 171 ? -13.984 30.75 11.609 1 91.31 171 ARG A N 1
ATOM 1336 C CA . ARG A 1 171 ? -12.719 31.453 11.852 1 91.31 171 ARG A CA 1
ATOM 1337 C C . ARG A 1 171 ? -11.719 31.188 10.734 1 91.31 171 ARG A C 1
ATOM 1339 O O . ARG A 1 171 ? -11 32.094 10.305 1 91.31 171 ARG A O 1
ATOM 1346 N N . MET A 1 172 ? -11.656 29.953 10.266 1 91.69 172 MET A N 1
ATOM 1347 C CA . MET A 1 172 ? -10.758 29.547 9.195 1 91.69 172 MET A CA 1
ATOM 1348 C C . MET A 1 172 ? -11.109 30.25 7.891 1 91.69 172 MET A C 1
ATOM 1350 O O . MET A 1 172 ? -10.227 30.703 7.16 1 91.69 172 MET A O 1
ATOM 1354 N N . GLN A 1 173 ? -12.375 30.328 7.645 1 92.19 173 GLN A N 1
ATOM 1355 C CA . GLN A 1 173 ? -12.867 30.906 6.402 1 92.19 173 GLN A CA 1
ATOM 1356 C C . GLN A 1 173 ? -12.609 32.406 6.371 1 92.19 173 GLN A C 1
ATOM 1358 O O . GLN A 1 173 ? -12.398 33 5.301 1 92.19 173 GLN A O 1
ATOM 1363 N N . ASP A 1 174 ? -12.625 33 7.496 1 90.25 174 ASP A N 1
ATOM 1364 C CA . ASP A 1 174 ? -12.352 34.438 7.59 1 90.25 174 ASP A CA 1
ATOM 1365 C C . ASP A 1 174 ? -10.898 34.719 7.238 1 90.25 174 ASP A C 1
ATOM 1367 O O . ASP A 1 174 ? -10.586 35.812 6.723 1 90.25 174 ASP A O 1
ATOM 1371 N N . LEU A 1 175 ? -10.109 33.781 7.441 1 84 175 LEU A N 1
ATOM 1372 C CA . LEU A 1 175 ? -8.688 33.969 7.141 1 84 175 LEU A CA 1
ATOM 1373 C C . LEU A 1 175 ? -8.414 33.719 5.66 1 84 175 LEU A C 1
ATOM 1375 O O . LEU A 1 175 ? -7.723 34.531 5.016 1 84 175 LEU A O 1
ATOM 1379 N N . ASP A 1 176 ? -8.844 32.625 5.145 1 83.81 176 ASP A N 1
ATOM 1380 C CA . ASP A 1 176 ? -8.664 32.281 3.738 1 83.81 176 ASP A CA 1
ATOM 1381 C C . ASP A 1 176 ? -9.711 31.281 3.281 1 83.81 176 ASP A C 1
ATOM 1383 O O . ASP A 1 176 ? -9.523 30.062 3.41 1 83.81 176 ASP A O 1
ATOM 1387 N N . GLU A 1 177 ? -10.57 31.688 2.562 1 81.81 177 GLU A N 1
ATOM 1388 C CA . GLU A 1 177 ? -11.703 30.828 2.227 1 81.81 177 GLU A CA 1
ATOM 1389 C C . GLU A 1 177 ? -11.352 29.875 1.088 1 81.81 177 GLU A C 1
ATOM 1391 O O . GLU A 1 177 ? -11.891 28.766 1.014 1 81.81 177 GLU A O 1
ATOM 1396 N N . ASP A 1 178 ? -10.445 30.172 0.297 1 86.38 178 ASP A N 1
ATOM 1397 C CA . ASP A 1 178 ? -10.242 29.406 -0.927 1 86.38 178 ASP A CA 1
ATOM 1398 C C . ASP A 1 178 ? -9.055 28.453 -0.784 1 86.38 178 ASP A C 1
ATOM 1400 O O . ASP A 1 178 ? -8.805 27.641 -1.668 1 86.38 178 ASP A O 1
ATOM 1404 N N . ALA A 1 179 ? -8.391 28.547 0.317 1 90.12 179 ALA A N 1
ATOM 1405 C CA . ALA A 1 179 ? -7.25 27.656 0.53 1 90.12 179 ALA A CA 1
ATOM 1406 C C . ALA A 1 179 ? -7.699 26.203 0.667 1 90.12 179 ALA A C 1
ATOM 1408 O O . ALA A 1 179 ? -8.867 25.938 0.972 1 90.12 179 ALA A O 1
ATOM 1409 N N . THR A 1 180 ? -6.832 25.266 0.343 1 93.81 180 THR A N 1
ATOM 1410 C CA . THR A 1 180 ? -7.129 23.844 0.336 1 93.81 180 THR A CA 1
ATOM 1411 C C . THR A 1 180 ? -7.676 23.391 1.689 1 93.81 180 THR A C 1
ATOM 1413 O O . THR A 1 180 ? -8.711 22.719 1.758 1 93.81 180 THR A O 1
ATOM 1416 N N . LEU A 1 181 ? -7.051 23.891 2.789 1 94.75 181 LEU A N 1
ATOM 1417 C CA . LEU A 1 181 ? -7.402 23.391 4.113 1 94.75 181 LEU A CA 1
ATOM 1418 C C . LEU A 1 181 ? -8.781 23.891 4.531 1 94.75 181 LEU A C 1
ATOM 1420 O O . LEU A 1 181 ? -9.609 23.109 5.008 1 94.75 181 LEU A O 1
ATOM 1424 N N . PRO A 1 182 ? -9.047 25.141 4.406 1 95.81 182 PRO A N 1
ATOM 1425 C CA . PRO A 1 182 ? -10.398 25.594 4.73 1 95.81 182 PRO A CA 1
ATOM 1426 C C . PRO A 1 182 ? -11.469 24.906 3.891 1 95.81 182 PRO A C 1
ATOM 1428 O O . PRO A 1 182 ? -12.555 24.609 4.395 1 95.81 182 PRO A O 1
ATOM 1431 N N . GLN A 1 183 ? -11.195 24.672 2.629 1 96.31 183 GLN A N 1
ATOM 1432 C CA . GLN A 1 183 ? -12.133 23.953 1.771 1 96.31 183 GLN A CA 1
ATOM 1433 C C . GLN A 1 183 ? -12.391 22.547 2.283 1 96.31 183 GLN A C 1
ATOM 1435 O O . GLN A 1 183 ? -13.531 22.094 2.338 1 96.31 183 GLN A O 1
ATOM 1440 N N . LEU A 1 184 ? -11.32 21.891 2.609 1 97.19 184 LEU A N 1
ATOM 1441 C CA . LEU A 1 184 ? -11.453 20.547 3.158 1 97.19 184 LEU A CA 1
ATOM 1442 C C . LEU A 1 184 ? -12.242 20.578 4.461 1 97.19 184 LEU A C 1
ATOM 1444 O O . LEU A 1 184 ? -13.133 19.734 4.66 1 97.19 184 LEU A O 1
ATOM 1448 N N . ALA A 1 185 ? -11.875 21.531 5.32 1 97.69 185 ALA A N 1
ATOM 1449 C CA . ALA A 1 185 ? -12.602 21.672 6.582 1 97.69 185 ALA A CA 1
ATOM 1450 C C . ALA A 1 185 ? -14.086 21.922 6.336 1 97.69 185 ALA A C 1
ATOM 1452 O O . ALA A 1 185 ? -14.938 21.391 7.055 1 97.69 185 ALA A O 1
ATOM 1453 N N . THR A 1 186 ? -14.383 22.719 5.367 1 97.62 186 THR A N 1
ATOM 1454 C CA . THR A 1 186 ? -15.766 22.984 4.992 1 97.62 186 THR A CA 1
ATOM 1455 C C . THR A 1 186 ? -16.469 21.703 4.566 1 97.62 186 THR A C 1
ATOM 1457 O O . THR A 1 186 ? -17.609 21.453 4.973 1 97.62 186 THR A O 1
ATOM 1460 N N . ALA A 1 187 ? -15.82 20.922 3.773 1 98 187 ALA A N 1
ATOM 1461 C CA . ALA A 1 187 ? -16.391 19.656 3.318 1 98 187 ALA A CA 1
ATOM 1462 C C . ALA A 1 187 ? -16.656 18.719 4.492 1 98 187 ALA A C 1
ATOM 1464 O O . ALA A 1 187 ? -17.688 18.062 4.555 1 98 187 ALA A O 1
ATOM 1465 N N . TRP A 1 188 ? -15.719 18.656 5.434 1 98.06 188 TRP A N 1
ATOM 1466 C CA . TRP A 1 188 ? -15.867 17.797 6.602 1 98.06 188 TRP A CA 1
ATOM 1467 C C . TRP A 1 188 ? -17.078 18.203 7.426 1 98.06 188 TRP A C 1
ATOM 1469 O O . TRP A 1 188 ? -17.891 17.344 7.816 1 98.06 188 TRP A O 1
ATOM 1479 N N . VAL A 1 189 ? -17.125 19.453 7.668 1 98.12 189 VAL A N 1
ATOM 1480 C CA . VAL A 1 189 ? -18.219 19.969 8.484 1 98.12 189 VAL A CA 1
ATOM 1481 C C . VAL A 1 189 ? -19.547 19.781 7.75 1 98.12 189 VAL A C 1
ATOM 1483 O O . VAL A 1 189 ? -20.562 19.422 8.359 1 98.12 189 VAL A O 1
ATOM 1486 N N . SER A 1 190 ? -19.562 20.031 6.461 1 98.06 190 SER A N 1
ATOM 1487 C CA . SER A 1 190 ? -20.766 19.844 5.656 1 98.06 190 SER A CA 1
ATOM 1488 C C . SER A 1 190 ? -21.219 18.375 5.664 1 98.06 190 SER A C 1
ATOM 1490 O O . SER A 1 190 ? -22.422 18.094 5.746 1 98.06 190 SER A O 1
ATOM 1492 N N . LEU A 1 191 ? -20.344 17.5 5.574 1 97.56 191 LEU A N 1
ATOM 1493 C CA . LEU A 1 191 ? -20.641 16.078 5.629 1 97.56 191 LEU A CA 1
ATOM 1494 C C . LEU A 1 191 ? -21.281 15.695 6.965 1 97.56 191 LEU A C 1
ATOM 1496 O O . LEU A 1 191 ? -22.25 14.945 7.008 1 97.56 191 LEU A O 1
ATOM 1500 N N . ALA A 1 192 ? -20.719 16.234 8.047 1 97.12 192 ALA A N 1
ATOM 1501 C CA . ALA A 1 192 ? -21.219 15.953 9.391 1 97.12 192 ALA A CA 1
ATOM 1502 C C . ALA A 1 192 ? -22.594 16.594 9.609 1 97.12 192 ALA A C 1
ATOM 1504 O O . ALA A 1 192 ? -23.422 16.062 10.336 1 97.12 192 ALA A O 1
ATOM 1505 N N . THR A 1 193 ? -22.766 17.703 9.023 1 96.88 193 THR A N 1
ATOM 1506 C CA . THR A 1 193 ? -24.031 18.422 9.148 1 96.88 193 THR A CA 1
ATOM 1507 C C . THR A 1 193 ? -25.156 17.641 8.469 1 96.88 193 THR A C 1
ATOM 1509 O O . THR A 1 193 ? -26.266 17.562 8.992 1 96.88 193 THR A O 1
ATOM 1512 N N . GLY A 1 194 ? -24.906 17.125 7.324 1 96.44 194 GLY A N 1
ATOM 1513 C CA . GLY A 1 194 ? -25.875 16.328 6.586 1 96.44 194 GLY A CA 1
ATOM 1514 C C . GLY A 1 194 ? -26.875 17.188 5.809 1 96.44 194 GLY A C 1
ATOM 1515 O O . GLY A 1 194 ? -26.609 18.359 5.535 1 96.44 194 GLY A O 1
ATOM 1516 N N . GLY A 1 195 ? -27.906 16.516 5.316 1 95.75 195 GLY A N 1
ATOM 1517 C CA . GLY A 1 195 ? -28.953 17.203 4.59 1 95.75 195 GLY A CA 1
ATOM 1518 C C . GLY A 1 195 ? -28.5 17.766 3.256 1 95.75 195 GLY A C 1
ATOM 1519 O O . GLY A 1 195 ? -27.828 17.078 2.488 1 95.75 195 GLY A O 1
ATOM 1520 N N . GLU A 1 196 ? -28.781 19.031 3.053 1 95.25 196 GLU A N 1
ATOM 1521 C CA . GLU A 1 196 ? -28.484 19.688 1.777 1 95.25 196 GLU A CA 1
ATOM 1522 C C . GLU A 1 196 ? -26.984 19.969 1.642 1 95.25 196 GLU A C 1
ATOM 1524 O O . GLU A 1 196 ? -26.484 20.109 0.529 1 95.25 196 GLU A O 1
ATOM 1529 N N . LYS A 1 197 ? -26.328 19.984 2.73 1 97.44 197 LYS A N 1
ATOM 1530 C CA . LYS A 1 197 ? -24.906 20.328 2.719 1 97.44 197 LYS A CA 1
ATOM 1531 C C . LYS A 1 197 ? -24.062 19.172 2.197 1 97.44 197 LYS A C 1
ATOM 1533 O O . LYS A 1 197 ? -22.906 19.344 1.831 1 97.44 197 LYS A O 1
ATOM 1538 N N . LEU A 1 198 ? -24.688 18.016 2.078 1 97.88 198 LEU A N 1
ATOM 1539 C CA . LEU A 1 198 ? -23.984 16.828 1.6 1 97.88 198 LEU A CA 1
ATOM 1540 C C . LEU A 1 198 ? -23.516 17.016 0.16 1 97.88 198 LEU A C 1
ATOM 1542 O O . LEU A 1 198 ? -22.422 16.578 -0.206 1 97.88 198 LEU A O 1
ATOM 1546 N N . GLN A 1 199 ? -24.297 17.672 -0.591 1 97.56 199 GLN A N 1
ATOM 1547 C CA . GLN A 1 199 ? -23.938 17.922 -1.982 1 97.56 199 GLN A CA 1
ATOM 1548 C C . GLN A 1 199 ? -22.766 18.906 -2.08 1 97.56 199 GLN A C 1
ATOM 1550 O O . GLN A 1 199 ? -21.891 18.75 -2.934 1 97.56 199 GLN A O 1
ATOM 1555 N N . ASP A 1 200 ? -22.859 19.891 -1.242 1 97.19 200 ASP A N 1
ATOM 1556 C CA . ASP A 1 200 ? -21.75 20.844 -1.189 1 97.19 200 ASP A CA 1
ATOM 1557 C C . ASP A 1 200 ? -20.438 20.141 -0.844 1 97.19 200 ASP A C 1
ATOM 1559 O O . ASP A 1 200 ? -19.406 20.422 -1.458 1 97.19 200 ASP A O 1
ATOM 1563 N N . ALA A 1 201 ? -20.516 19.344 0.13 1 98.25 201 ALA A N 1
ATOM 1564 C CA . ALA A 1 201 ? -19.344 18.594 0.537 1 98.25 201 ALA A CA 1
ATOM 1565 C C . ALA A 1 201 ? -18.812 17.734 -0.615 1 98.25 201 ALA A C 1
ATOM 1567 O O . ALA A 1 201 ? -17.609 17.734 -0.895 1 98.25 201 ALA A O 1
ATOM 1568 N N . TYR A 1 202 ? -19.734 17.047 -1.32 1 98.38 202 TYR A N 1
ATOM 1569 C CA . TYR A 1 202 ? -19.359 16.203 -2.445 1 98.38 202 TYR A CA 1
ATOM 1570 C C . TYR A 1 202 ? -18.625 17 -3.51 1 98.38 202 TYR A C 1
ATOM 1572 O O . TYR A 1 202 ? -17.578 16.562 -4.016 1 98.38 202 TYR A O 1
ATOM 1580 N N . TYR A 1 203 ? -19.156 18.094 -3.811 1 98.06 203 TYR A N 1
ATOM 1581 C CA . TYR A 1 203 ? -18.594 18.906 -4.875 1 98.06 203 TYR A CA 1
ATOM 1582 C C . TYR A 1 203 ? -17.188 19.391 -4.504 1 98.06 203 TYR A C 1
ATOM 1584 O O . TYR A 1 203 ? -16.312 19.5 -5.363 1 98.06 203 TYR A O 1
ATOM 1592 N N . ILE A 1 204 ? -16.953 19.75 -3.252 1 97.75 204 ILE A N 1
ATOM 1593 C CA . ILE A 1 204 ? -15.633 20.172 -2.811 1 97.75 204 ILE A CA 1
ATOM 1594 C C . ILE A 1 204 ? -14.625 19.047 -3.01 1 97.75 204 ILE A C 1
ATOM 1596 O O . ILE A 1 204 ? -13.555 19.25 -3.592 1 97.75 204 ILE A O 1
ATOM 1600 N N . PHE A 1 205 ? -14.961 17.812 -2.539 1 98.25 205 PHE A N 1
ATOM 1601 C CA . PHE A 1 205 ? -14.078 16.656 -2.717 1 98.25 205 PHE A CA 1
ATOM 1602 C C . PHE A 1 205 ? -13.828 16.391 -4.199 1 98.25 205 PHE A C 1
ATOM 1604 O O . PHE A 1 205 ? -12.695 16.125 -4.602 1 98.25 205 PHE A O 1
ATOM 1611 N N . GLN A 1 206 ? -14.867 16.5 -4.984 1 98.06 206 GLN A N 1
ATOM 1612 C CA . GLN A 1 206 ? -14.789 16.219 -6.414 1 98.06 206 GLN A CA 1
ATOM 1613 C C . GLN A 1 206 ? -13.883 17.234 -7.117 1 98.06 206 GLN A C 1
ATOM 1615 O O . GLN A 1 206 ? -13.055 16.844 -7.953 1 98.06 206 GLN A O 1
ATOM 1620 N N . GLU A 1 207 ? -14.117 18.406 -6.785 1 97.31 207 GLU A N 1
ATOM 1621 C CA . GLU A 1 207 ? -13.305 19.453 -7.395 1 97.31 207 GLU A CA 1
ATOM 1622 C C . GLU A 1 207 ? -11.828 19.281 -7.062 1 97.31 207 GLU A C 1
ATOM 1624 O O . GLU A 1 207 ? -10.961 19.438 -7.93 1 97.31 207 GLU A O 1
ATOM 1629 N N . MET A 1 208 ? -11.578 18.984 -5.867 1 96.31 208 MET A N 1
ATOM 1630 C CA . MET A 1 208 ? -10.195 18.766 -5.457 1 96.31 208 MET A CA 1
ATOM 1631 C C . MET A 1 208 ? -9.602 17.547 -6.172 1 96.31 208 MET A C 1
ATOM 1633 O O . MET A 1 208 ? -8.445 17.578 -6.582 1 96.31 208 MET A O 1
ATOM 1637 N N . ALA A 1 209 ? -10.359 16.484 -6.301 1 97.06 209 ALA A N 1
ATOM 1638 C CA . ALA A 1 209 ? -9.914 15.281 -7.004 1 97.06 209 ALA A CA 1
ATOM 1639 C C . ALA A 1 209 ? -9.625 15.578 -8.469 1 97.06 209 ALA A C 1
ATOM 1641 O O . ALA A 1 209 ? -8.664 15.055 -9.039 1 97.06 209 ALA A O 1
ATOM 1642 N N . ASP A 1 210 ? -10.43 16.422 -9.086 1 96.56 210 ASP A N 1
ATOM 1643 C CA . ASP A 1 210 ? -10.281 16.766 -10.5 1 96.56 210 ASP A CA 1
ATOM 1644 C C . ASP A 1 210 ? -9.062 17.672 -10.719 1 96.56 210 ASP A C 1
ATOM 1646 O O . ASP A 1 210 ? -8.352 17.516 -11.711 1 96.56 210 ASP A O 1
ATOM 1650 N N . LYS A 1 211 ? -8.914 18.625 -9.812 1 94.06 211 LYS A N 1
ATOM 1651 C CA . LYS A 1 211 ? -7.828 19.594 -9.914 1 94.06 211 LYS A CA 1
ATOM 1652 C C . LYS A 1 211 ? -6.48 18.938 -9.617 1 94.06 211 LYS A C 1
ATOM 1654 O O . LYS A 1 211 ? -5.461 19.312 -10.195 1 94.06 211 LYS A O 1
ATOM 1659 N N . CYS A 1 212 ? -6.434 18.062 -8.719 1 92.5 212 CYS A N 1
ATOM 1660 C CA . CYS A 1 212 ? -5.203 17.391 -8.32 1 92.5 212 CYS A CA 1
ATOM 1661 C C . CYS A 1 212 ? -5.23 15.922 -8.727 1 92.5 212 CYS A C 1
ATOM 1663 O O . CYS A 1 212 ? -5.293 15.602 -9.914 1 92.5 212 CYS A O 1
ATOM 1665 N N . SER A 1 213 ? -5.387 15 -7.84 1 93.31 213 SER A N 1
ATOM 1666 C CA . SER A 1 213 ? -5.523 13.562 -8.047 1 93.31 213 SER A CA 1
ATOM 1667 C C . SER A 1 213 ? -6.566 12.961 -7.105 1 93.31 213 SER A C 1
ATOM 1669 O O . SER A 1 213 ? -6.793 13.484 -6.008 1 93.31 213 SER A O 1
ATOM 1671 N N . PRO A 1 214 ? -7.242 12 -7.562 1 96.88 214 PRO A N 1
ATOM 1672 C CA . PRO A 1 214 ? -8.195 11.328 -6.676 1 96.88 214 PRO A CA 1
ATOM 1673 C C . PRO A 1 214 ? -7.508 10.492 -5.594 1 96.88 214 PRO A C 1
ATOM 1675 O O . PRO A 1 214 ? -7.344 9.281 -5.754 1 96.88 214 PRO A O 1
ATOM 1678 N N . THR A 1 215 ? -7.191 11.102 -4.539 1 97.69 215 THR A N 1
ATOM 1679 C CA . THR A 1 215 ? -6.531 10.414 -3.436 1 97.69 215 THR A CA 1
ATOM 1680 C C . THR A 1 215 ? -7.535 9.578 -2.645 1 97.69 215 THR A C 1
ATOM 1682 O O . THR A 1 215 ? -8.75 9.711 -2.838 1 97.69 215 THR A O 1
ATOM 1685 N N . LEU A 1 216 ? -7.004 8.734 -1.861 1 97.44 216 LEU A N 1
ATOM 1686 C CA . LEU A 1 216 ? -7.852 7.902 -1.012 1 97.44 216 LEU A CA 1
ATOM 1687 C C . LEU A 1 216 ? -8.75 8.766 -0.133 1 97.44 216 LEU A C 1
ATOM 1689 O O . LEU A 1 216 ? -9.938 8.469 0.031 1 97.44 216 LEU A O 1
ATOM 1693 N N . LEU A 1 217 ? -8.18 9.859 0.386 1 97.19 217 LEU A N 1
ATOM 1694 C CA . LEU A 1 217 ? -8.93 10.789 1.22 1 97.19 217 LEU A CA 1
ATOM 1695 C C . LEU A 1 217 ? -10.117 11.375 0.452 1 97.19 217 LEU A C 1
ATOM 1697 O O . LEU A 1 217 ? -11.25 11.359 0.939 1 97.19 217 LEU A O 1
ATOM 1701 N N . LEU A 1 218 ? -9.867 11.844 -0.673 1 98.19 218 LEU A N 1
ATOM 1702 C CA . LEU A 1 218 ? -10.883 12.516 -1.472 1 98.19 218 LEU A CA 1
ATOM 1703 C C . LEU A 1 218 ? -11.922 11.531 -1.975 1 98.19 218 LEU A C 1
ATOM 1705 O O . LEU A 1 218 ? -13.125 11.828 -1.969 1 98.19 218 LEU A O 1
ATOM 1709 N N . LEU A 1 219 ? -11.477 10.32 -2.406 1 98.56 219 LEU A N 1
ATOM 1710 C CA . LEU A 1 219 ? -12.398 9.289 -2.871 1 98.56 219 LEU A CA 1
ATOM 1711 C C . LEU A 1 219 ? -13.336 8.852 -1.753 1 98.56 219 LEU A C 1
ATOM 1713 O O . LEU A 1 219 ? -14.547 8.727 -1.969 1 98.56 219 LEU A O 1
ATOM 1717 N N . ASN A 1 220 ? -12.812 8.617 -0.623 1 98.25 220 ASN A N 1
ATOM 1718 C CA . ASN A 1 220 ? -13.648 8.227 0.507 1 98.25 220 ASN A CA 1
ATOM 1719 C C . ASN A 1 220 ? -14.578 9.352 0.939 1 98.25 220 ASN A C 1
ATOM 1721 O O . ASN A 1 220 ? -15.703 9.102 1.384 1 98.25 220 ASN A O 1
ATOM 1725 N N . GLY A 1 221 ? -14.062 10.625 0.872 1 98.44 221 GLY A N 1
ATOM 1726 C CA . GLY A 1 221 ? -14.945 11.758 1.133 1 98.44 221 GLY A CA 1
ATOM 1727 C C . GLY A 1 221 ? -16.141 11.797 0.21 1 98.44 221 GLY A C 1
ATOM 1728 O O . GLY A 1 221 ? -17.281 11.953 0.667 1 98.44 221 GLY A O 1
ATOM 1729 N N . GLN A 1 222 ? -15.938 11.625 -1.045 1 98.62 222 GLN A N 1
ATOM 1730 C CA . GLN A 1 222 ? -17.016 11.586 -2.027 1 98.62 222 GLN A CA 1
ATOM 1731 C C . GLN A 1 222 ? -17.969 10.43 -1.74 1 98.62 222 GLN A C 1
ATOM 1733 O O . GLN A 1 222 ? -19.188 10.609 -1.78 1 98.62 222 GLN A O 1
ATOM 1738 N N . ALA A 1 223 ? -17.375 9.289 -1.48 1 98.62 223 ALA A N 1
ATOM 1739 C CA . ALA A 1 223 ? -18.188 8.102 -1.213 1 98.62 223 ALA A CA 1
ATOM 1740 C C . ALA A 1 223 ? -19.062 8.312 0.02 1 98.62 223 ALA A C 1
ATOM 1742 O O . ALA A 1 223 ? -20.234 7.926 0.028 1 98.62 223 ALA A O 1
ATOM 1743 N N . ALA A 1 224 ? -18.484 8.898 1.033 1 98.19 224 ALA A N 1
ATOM 1744 C CA . ALA A 1 224 ? -19.219 9.156 2.264 1 98.19 224 ALA A CA 1
ATOM 1745 C C . ALA A 1 224 ? -20.422 10.07 2.002 1 98.19 224 ALA A C 1
ATOM 1747 O O . ALA A 1 224 ? -21.484 9.875 2.58 1 98.19 224 ALA A O 1
ATOM 1748 N N . CYS A 1 225 ? -20.188 11.07 1.189 1 98.25 225 CYS A N 1
ATOM 1749 C CA . CYS A 1 225 ? -21.297 11.961 0.826 1 98.25 225 CYS A CA 1
ATOM 1750 C C . CYS A 1 225 ? -22.406 11.188 0.14 1 98.25 225 CYS A C 1
ATOM 1752 O O . CYS A 1 225 ? -23.578 11.344 0.494 1 98.25 225 CYS A O 1
ATOM 1754 N N . HIS A 1 226 ? -22.094 10.32 -0.813 1 98.31 226 HIS A N 1
ATOM 1755 C CA . HIS A 1 226 ? -23.078 9.508 -1.517 1 98.31 226 HIS A CA 1
ATOM 1756 C C . HIS A 1 226 ? -23.797 8.57 -0.559 1 98.31 226 HIS A C 1
ATOM 1758 O O . HIS A 1 226 ? -25.016 8.406 -0.644 1 98.31 226 HIS A O 1
ATOM 1764 N N . MET A 1 227 ? -23.062 7.953 0.269 1 97.56 227 MET A N 1
ATOM 1765 C CA . MET A 1 227 ? -23.672 7.047 1.239 1 97.56 227 MET A CA 1
ATOM 1766 C C . MET A 1 227 ? -24.656 7.789 2.131 1 97.56 227 MET A C 1
ATOM 1768 O O . MET A 1 227 ? -25.766 7.297 2.389 1 97.56 227 MET A O 1
ATOM 1772 N N . ALA A 1 228 ? -24.266 8.984 2.607 1 97.12 228 ALA A N 1
ATOM 1773 C CA . ALA A 1 228 ? -25.125 9.789 3.459 1 97.12 228 ALA A CA 1
ATOM 1774 C C . ALA A 1 228 ? -26.391 10.219 2.709 1 97.12 228 ALA A C 1
ATOM 1776 O O . ALA A 1 228 ? -27.438 10.469 3.32 1 97.12 228 ALA A O 1
ATOM 1777 N N . GLN A 1 229 ? -26.312 10.281 1.404 1 97 229 GLN A N 1
ATOM 1778 C CA . GLN A 1 229 ? -27.438 10.648 0.563 1 97 229 GLN A CA 1
ATOM 1779 C C . GLN A 1 229 ? -28.25 9.422 0.148 1 97 229 GLN A C 1
ATOM 1781 O O . GLN A 1 229 ? -29.219 9.539 -0.59 1 97 229 GLN A O 1
ATOM 1786 N N . GLY A 1 230 ? -27.781 8.234 0.494 1 95.94 230 GLY A N 1
ATOM 1787 C CA . GLY A 1 230 ? -28.453 6.992 0.134 1 95.94 230 GLY A CA 1
ATOM 1788 C C . GLY A 1 230 ? -28.125 6.523 -1.271 1 95.94 230 GLY A C 1
ATOM 1789 O O . GLY A 1 230 ? -28.812 5.66 -1.82 1 95.94 230 GLY A O 1
ATOM 1790 N N . ARG A 1 231 ? -27.203 7.168 -1.868 1 97.25 231 ARG A N 1
ATOM 1791 C CA . ARG A 1 231 ? -26.766 6.773 -3.199 1 97.25 231 ARG A CA 1
ATOM 1792 C C . ARG A 1 231 ? -25.672 5.715 -3.119 1 97.25 231 ARG A C 1
ATOM 1794 O O . ARG A 1 231 ? -24.531 5.949 -3.541 1 97.25 231 ARG A O 1
ATOM 1801 N N . TRP A 1 232 ? -26 4.516 -2.809 1 97 232 TRP A N 1
ATOM 1802 C CA . TRP A 1 232 ? -25.094 3.451 -2.416 1 97 232 TRP A CA 1
ATOM 1803 C C . TRP A 1 232 ? -24.312 2.922 -3.621 1 97 232 TRP A C 1
ATOM 1805 O O . TRP A 1 232 ? -23.125 2.623 -3.52 1 97 232 TRP A O 1
ATOM 1815 N N . GLU A 1 233 ? -24.891 2.828 -4.734 1 96.31 233 GLU A N 1
ATOM 1816 C CA . GLU A 1 233 ? -24.219 2.316 -5.93 1 96.31 233 GLU A CA 1
ATOM 1817 C C . GLU A 1 233 ? -23.125 3.262 -6.387 1 96.31 233 GLU A C 1
ATOM 1819 O O . GLU A 1 233 ? -22.031 2.816 -6.754 1 96.31 233 GLU A O 1
ATOM 1824 N N . ALA A 1 234 ? -23.5 4.484 -6.336 1 97.44 234 ALA A N 1
ATOM 1825 C CA . ALA A 1 234 ? -22.484 5.477 -6.684 1 97.44 234 ALA A CA 1
ATOM 1826 C C . ALA A 1 234 ? -21.312 5.426 -5.711 1 97.44 234 ALA A C 1
ATOM 1828 O O . ALA A 1 234 ? -20.156 5.547 -6.121 1 97.44 234 ALA A O 1
ATOM 1829 N N . ALA A 1 235 ? -21.625 5.293 -4.48 1 98.44 235 ALA A N 1
ATOM 1830 C CA . ALA A 1 235 ? -20.594 5.191 -3.457 1 98.44 235 ALA A CA 1
ATOM 1831 C C . ALA A 1 235 ? -19.703 3.967 -3.695 1 98.44 235 ALA A C 1
ATOM 1833 O O . ALA A 1 235 ? -18.484 4.027 -3.51 1 98.44 235 ALA A O 1
ATOM 1834 N N . GLU A 1 236 ? -20.297 2.895 -4.102 1 97.5 236 GLU A N 1
ATOM 1835 C CA . GLU A 1 236 ? -19.562 1.65 -4.32 1 97.5 236 GLU A CA 1
ATOM 1836 C C . GLU A 1 236 ? -18.5 1.817 -5.402 1 97.5 236 GLU A C 1
ATOM 1838 O O . GLU A 1 236 ? -17.391 1.287 -5.285 1 97.5 236 GLU A O 1
ATOM 1843 N N . GLY A 1 237 ? -18.906 2.459 -6.449 1 97.5 237 GLY A N 1
ATOM 1844 C CA . GLY A 1 237 ? -17.953 2.715 -7.512 1 97.5 237 GLY A CA 1
ATOM 1845 C C . GLY A 1 237 ? -16.719 3.465 -7.039 1 97.5 237 GLY A C 1
ATOM 1846 O O . GLY A 1 237 ? -15.594 3.105 -7.391 1 97.5 237 GLY A O 1
ATOM 1847 N N . LEU A 1 238 ? -16.922 4.492 -6.219 1 98.31 238 LEU A N 1
ATOM 1848 C CA . LEU A 1 238 ? -15.828 5.285 -5.672 1 98.31 238 LEU A CA 1
ATOM 1849 C C . LEU A 1 238 ? -14.977 4.457 -4.707 1 98.31 238 LEU A C 1
ATOM 1851 O O . LEU A 1 238 ? -13.75 4.551 -4.715 1 98.31 238 LEU A O 1
ATOM 1855 N N . LEU A 1 239 ? -15.617 3.666 -3.941 1 98.25 239 LEU A N 1
ATOM 1856 C CA . LEU A 1 239 ? -14.922 2.84 -2.967 1 98.25 239 LEU A CA 1
ATOM 1857 C C . LEU A 1 239 ? -14.125 1.737 -3.658 1 98.25 239 LEU A C 1
ATOM 1859 O O . LEU A 1 239 ? -13.055 1.349 -3.186 1 98.25 239 LEU A O 1
ATOM 1863 N N . GLN A 1 240 ? -14.602 1.254 -4.777 1 97 240 GLN A N 1
ATOM 1864 C CA . GLN A 1 240 ? -13.859 0.267 -5.555 1 97 240 GLN A CA 1
ATOM 1865 C C . GLN A 1 240 ? -12.586 0.874 -6.137 1 97 240 GLN A C 1
ATOM 1867 O O . GLN A 1 240 ? -11.539 0.225 -6.164 1 97 240 GLN A O 1
ATOM 1872 N N . GLU A 1 241 ? -12.734 2.049 -6.586 1 97.06 241 GLU A N 1
ATOM 1873 C CA . GLU A 1 241 ? -11.547 2.754 -7.066 1 97.06 241 GLU A CA 1
ATOM 1874 C C . GLU A 1 241 ? -10.523 2.932 -5.949 1 97.06 241 GLU A C 1
ATOM 1876 O O . GLU A 1 241 ? -9.32 2.771 -6.172 1 97.06 241 GLU A O 1
ATOM 1881 N N . ALA A 1 242 ? -11.023 3.299 -4.793 1 97.81 242 ALA A N 1
ATOM 1882 C CA . ALA A 1 242 ? -10.148 3.455 -3.635 1 97.81 242 ALA A CA 1
ATOM 1883 C C . ALA A 1 242 ? -9.477 2.135 -3.271 1 97.81 242 ALA A C 1
ATOM 1885 O O . ALA A 1 242 ? -8.289 2.104 -2.957 1 97.81 242 ALA A O 1
ATOM 1886 N N . LEU A 1 243 ? -10.227 1.068 -3.346 1 95.81 243 LEU A N 1
ATOM 1887 C CA . LEU A 1 243 ? -9.711 -0.269 -3.064 1 95.81 243 LEU A CA 1
ATOM 1888 C C . LEU A 1 243 ? -8.609 -0.647 -4.043 1 95.81 243 LEU A C 1
ATOM 1890 O O . LEU A 1 243 ? -7.625 -1.285 -3.658 1 95.81 243 LEU A O 1
ATOM 1894 N N . ASP A 1 244 ? -8.727 -0.294 -5.254 1 95.06 244 ASP A N 1
ATOM 1895 C CA . ASP A 1 244 ? -7.742 -0.573 -6.293 1 95.06 244 ASP A CA 1
ATOM 1896 C C . ASP A 1 244 ? -6.434 0.169 -6.027 1 95.06 244 ASP A C 1
ATOM 1898 O O . ASP A 1 244 ? -5.355 -0.317 -6.371 1 95.06 244 ASP A O 1
ATOM 1902 N N . LYS A 1 245 ? -6.594 1.304 -5.41 1 94.38 245 LYS A N 1
ATOM 1903 C CA . LYS A 1 245 ? -5.418 2.119 -5.117 1 94.38 245 LYS A CA 1
ATOM 1904 C C . LYS A 1 245 ? -4.66 1.573 -3.908 1 94.38 245 LYS A C 1
ATOM 1906 O O . LYS A 1 245 ? -3.43 1.519 -3.914 1 94.38 245 LYS A O 1
ATOM 1911 N N . ASP A 1 246 ? -5.398 1.239 -2.912 1 94.75 246 ASP A N 1
ATOM 1912 C CA . ASP A 1 246 ? -4.852 0.663 -1.688 1 94.75 246 ASP A CA 1
ATOM 1913 C C . ASP A 1 246 ? -5.852 -0.293 -1.038 1 94.75 246 ASP A C 1
ATOM 1915 O O . ASP A 1 246 ? -6.781 0.142 -0.355 1 94.75 246 ASP A O 1
ATOM 1919 N N . SER A 1 247 ? -5.539 -1.476 -1.138 1 93.69 247 SER A N 1
ATOM 1920 C CA . SER A 1 247 ? -6.477 -2.506 -0.705 1 93.69 247 SER A CA 1
ATOM 1921 C C . SER A 1 247 ? -6.555 -2.58 0.816 1 93.69 247 SER A C 1
ATOM 1923 O O . SER A 1 247 ? -7.492 -3.162 1.369 1 93.69 247 SER A O 1
ATOM 1925 N N . GLY A 1 248 ? -5.672 -2.053 1.487 1 93.31 248 GLY A N 1
ATOM 1926 C CA . GLY A 1 248 ? -5.633 -2.168 2.938 1 93.31 248 GLY A CA 1
ATOM 1927 C C . GLY A 1 248 ? -6.02 -0.884 3.646 1 93.31 248 GLY A C 1
ATOM 1928 O O . GLY A 1 248 ? -5.926 -0.792 4.871 1 93.31 248 GLY A O 1
ATOM 1929 N N . TYR A 1 249 ? -6.484 0.11 2.986 1 94.88 249 TYR A N 1
ATOM 1930 C CA . TYR A 1 249 ? -6.836 1.384 3.605 1 94.88 249 TYR A CA 1
ATOM 1931 C C . TYR A 1 249 ? -8.055 1.233 4.512 1 94.88 249 TYR A C 1
ATOM 1933 O O . TYR A 1 249 ? -9.133 0.868 4.051 1 94.88 249 TYR A O 1
ATOM 1941 N N . PRO A 1 250 ? -7.941 1.531 5.738 1 94.81 250 PRO A N 1
ATOM 1942 C CA . PRO A 1 250 ? -8.977 1.18 6.715 1 94.81 250 PRO A CA 1
ATOM 1943 C C . PRO A 1 250 ? -10.297 1.902 6.461 1 94.81 250 PRO A C 1
ATOM 1945 O O . PRO A 1 250 ? -11.367 1.293 6.551 1 94.81 250 PRO A O 1
ATOM 1948 N N . GLU A 1 251 ? -10.227 3.168 6.156 1 95.5 251 GLU A N 1
ATOM 1949 C CA . GLU A 1 251 ? -11.453 3.922 5.941 1 95.5 251 GLU A CA 1
ATOM 1950 C C . GLU A 1 251 ? -12.258 3.35 4.773 1 95.5 251 GLU A C 1
ATOM 1952 O O . GLU A 1 251 ? -13.484 3.312 4.82 1 95.5 251 GLU A O 1
ATOM 1957 N N . THR A 1 252 ? -11.555 2.955 3.734 1 97.81 252 THR A N 1
ATOM 1958 C CA . THR A 1 252 ? -12.227 2.338 2.594 1 97.81 252 THR A CA 1
ATOM 1959 C C . THR A 1 252 ? -12.914 1.039 3.008 1 97.81 252 THR A C 1
ATOM 1961 O O . THR A 1 252 ? -14.07 0.806 2.662 1 97.81 252 THR A O 1
ATOM 1964 N N . LEU A 1 253 ? -12.18 0.241 3.771 1 96.5 253 LEU A N 1
ATOM 1965 C CA . LEU A 1 253 ? -12.711 -1.048 4.203 1 96.5 253 LEU A CA 1
ATOM 1966 C C . LEU A 1 253 ? -13.922 -0.862 5.113 1 96.5 253 LEU A C 1
ATOM 1968 O O . LEU A 1 253 ? -14.922 -1.565 4.969 1 96.5 253 LEU A O 1
ATOM 1972 N N . VAL A 1 254 ? -13.852 0.084 6.004 1 95.94 254 VAL A N 1
ATOM 1973 C CA . VAL A 1 254 ? -14.961 0.362 6.902 1 95.94 254 VAL A CA 1
ATOM 1974 C C . VAL A 1 254 ? -16.188 0.783 6.094 1 95.94 254 VAL A C 1
ATOM 1976 O O . VAL A 1 254 ? -17.297 0.296 6.336 1 95.94 254 VAL A O 1
ATOM 1979 N N . ASN A 1 255 ? -16 1.702 5.172 1 96.88 255 ASN A N 1
ATOM 1980 C CA . ASN A 1 255 ? -17.094 2.16 4.332 1 96.88 255 ASN A CA 1
ATOM 1981 C C . ASN A 1 255 ? -17.703 1.012 3.533 1 96.88 255 ASN A C 1
ATOM 1983 O O . ASN A 1 255 ? -18.922 0.953 3.354 1 96.88 255 ASN A O 1
ATOM 1987 N N . LEU A 1 256 ? -16.891 0.099 3.078 1 97.06 256 LEU A N 1
ATOM 1988 C CA . LEU A 1 256 ? -17.359 -1.037 2.299 1 97.06 256 LEU A CA 1
ATOM 1989 C C . LEU A 1 256 ? -18.172 -1.994 3.174 1 97.06 256 LEU A C 1
ATOM 1991 O O . LEU A 1 256 ? -19.141 -2.596 2.713 1 97.06 256 LEU A O 1
ATOM 1995 N N . ILE A 1 257 ? -17.766 -2.168 4.391 1 95.56 257 ILE A N 1
ATOM 1996 C CA . ILE A 1 257 ? -18.516 -2.99 5.332 1 95.56 257 ILE A CA 1
ATOM 1997 C C . ILE A 1 257 ? -19.906 -2.416 5.52 1 95.56 257 ILE A C 1
ATOM 1999 O O . ILE A 1 257 ? -20.906 -3.135 5.395 1 95.56 257 ILE A O 1
ATOM 2003 N N . VAL A 1 258 ? -19.984 -1.134 5.75 1 94.75 258 VAL A N 1
ATOM 2004 C CA . VAL A 1 258 ? -21.266 -0.452 5.957 1 94.75 258 VAL A CA 1
ATOM 2005 C C . VAL A 1 258 ? -22.109 -0.528 4.688 1 94.75 258 VAL A C 1
ATOM 2007 O O . VAL A 1 258 ? -23.297 -0.854 4.742 1 94.75 258 VAL A O 1
ATOM 2010 N N . LEU A 1 259 ? -21.469 -0.252 3.617 1 96.69 259 LEU A N 1
ATOM 2011 C CA . LEU A 1 259 ? -22.156 -0.25 2.328 1 96.69 259 LEU A CA 1
ATOM 2012 C C . LEU A 1 259 ? -22.734 -1.626 2.018 1 96.69 259 LEU A C 1
ATOM 2014 O O . LEU A 1 259 ? -23.875 -1.737 1.568 1 96.69 259 LEU A O 1
ATOM 2018 N N . SER A 1 260 ? -21.938 -2.637 2.242 1 95.25 260 SER A N 1
ATOM 2019 C CA . SER A 1 260 ? -22.375 -3.996 1.95 1 95.25 260 SER A CA 1
ATOM 2020 C C . SER A 1 260 ? -23.625 -4.355 2.758 1 95.25 260 SER A C 1
ATOM 2022 O O . SER A 1 260 ? -24.516 -5.027 2.25 1 95.25 260 SER A O 1
ATOM 2024 N N . GLN A 1 261 ? -23.656 -3.951 3.92 1 91.31 261 GLN A N 1
ATOM 2025 C CA . GLN A 1 261 ? -24.812 -4.195 4.777 1 91.31 261 GLN A CA 1
ATOM 2026 C C . GLN A 1 261 ? -26.047 -3.467 4.25 1 91.31 261 GLN A C 1
ATOM 2028 O O . GLN A 1 261 ? -27.125 -4.043 4.191 1 91.31 261 GLN A O 1
ATOM 2033 N N . HIS A 1 262 ? -25.922 -2.34 3.836 1 93.44 262 HIS A N 1
ATOM 2034 C CA . HIS A 1 262 ? -27.047 -1.524 3.393 1 93.44 262 HIS A CA 1
ATOM 2035 C C . HIS A 1 262 ? -27.578 -1.994 2.037 1 93.44 262 HIS A C 1
ATOM 2037 O O . HIS A 1 262 ? -28.766 -1.856 1.744 1 93.44 262 HIS A O 1
ATOM 2043 N N . LEU A 1 263 ? -26.688 -2.482 1.262 1 94.5 263 LEU A N 1
ATOM 2044 C CA . LEU A 1 263 ? -27.078 -2.979 -0.051 1 94.5 263 LEU A CA 1
ATOM 2045 C C . LEU A 1 263 ? -27.641 -4.398 0.048 1 94.5 263 LEU A C 1
ATOM 2047 O O . LEU A 1 263 ? -28.094 -4.961 -0.948 1 94.5 263 LEU A O 1
ATOM 2051 N N . GLY A 1 264 ? -27.547 -4.977 1.2 1 92.5 264 GLY A N 1
ATOM 2052 C CA . GLY A 1 264 ? -28.062 -6.32 1.414 1 92.5 264 GLY A CA 1
ATOM 2053 C C . GLY A 1 264 ? -27.219 -7.391 0.745 1 92.5 264 GLY A C 1
ATOM 2054 O O . GLY A 1 264 ? -27.75 -8.367 0.209 1 92.5 264 GLY A O 1
ATOM 2055 N N . LYS A 1 265 ? -25.984 -7.105 0.701 1 92.19 265 LYS A N 1
ATOM 2056 C CA . LYS A 1 265 ? -25.078 -8.125 0.173 1 92.19 265 LYS A CA 1
ATOM 2057 C C . LYS A 1 265 ? -25.031 -9.344 1.095 1 92.19 265 LYS A C 1
ATOM 2059 O O . LYS A 1 265 ? -25.344 -9.242 2.283 1 92.19 265 LYS A O 1
ATOM 2064 N N . PRO A 1 266 ? -24.656 -10.477 0.507 1 92 266 PRO A N 1
ATOM 2065 C CA . PRO A 1 266 ? -24.484 -11.641 1.377 1 92 266 PRO A CA 1
ATOM 2066 C C . PRO A 1 266 ? -23.5 -11.398 2.514 1 92 266 PRO A C 1
ATOM 2068 O O . PRO A 1 266 ? -22.516 -10.664 2.34 1 92 266 PRO A O 1
ATOM 2071 N N . PRO A 1 267 ? -23.734 -11.984 3.627 1 90.94 267 PRO A N 1
ATOM 2072 C CA . PRO A 1 267 ? -22.891 -11.773 4.797 1 90.94 267 PRO A CA 1
ATOM 2073 C C . PRO A 1 267 ? -21.422 -12.109 4.527 1 90.94 267 PRO A C 1
ATOM 2075 O O . PRO A 1 267 ? -20.531 -11.516 5.129 1 90.94 267 PRO A O 1
ATOM 2078 N N . GLU A 1 268 ? -21.234 -13.031 3.625 1 90.44 268 GLU A N 1
ATOM 2079 C CA . GLU A 1 268 ? -19.875 -13.445 3.293 1 90.44 268 GLU A CA 1
ATOM 2080 C C . GLU A 1 268 ? -19.062 -12.273 2.742 1 90.44 268 GLU A C 1
ATOM 2082 O O . GLU A 1 268 ? -17.844 -12.18 2.979 1 90.44 268 GLU A O 1
ATOM 2087 N N . VAL A 1 269 ? -19.781 -11.438 2.041 1 92.31 269 VAL A N 1
ATOM 2088 C CA . VAL A 1 269 ? -19.109 -10.273 1.459 1 92.31 269 VAL A CA 1
ATOM 2089 C C . VAL A 1 269 ? -18.688 -9.32 2.568 1 92.31 269 VAL A C 1
ATOM 2091 O O . VAL A 1 269 ? -17.531 -8.859 2.592 1 92.31 269 VAL A O 1
ATOM 2094 N N . THR A 1 270 ? -19.562 -9.016 3.482 1 93.06 270 THR A N 1
ATOM 2095 C CA . THR A 1 270 ? -19.266 -8.141 4.617 1 93.06 270 THR A CA 1
ATOM 2096 C C . THR A 1 270 ? -18.156 -8.734 5.48 1 93.06 270 THR A C 1
ATOM 2098 O O . THR A 1 270 ? -17.25 -8.023 5.898 1 93.06 270 THR A O 1
ATOM 2101 N N . ASN A 1 271 ? -18.234 -9.984 5.664 1 92.62 271 ASN A N 1
ATOM 2102 C CA . ASN A 1 271 ? -17.234 -10.672 6.473 1 92.62 271 ASN A CA 1
ATOM 2103 C C . ASN A 1 271 ? -15.859 -10.617 5.82 1 92.62 271 ASN A C 1
ATOM 2105 O O . ASN A 1 271 ? -14.844 -10.547 6.512 1 92.62 271 ASN A O 1
ATOM 2109 N N . ARG A 1 272 ? -15.875 -10.742 4.59 1 94.94 272 ARG A N 1
ATOM 2110 C CA . ARG A 1 272 ? -14.617 -10.664 3.859 1 94.94 272 ARG A CA 1
ATOM 2111 C C . ARG A 1 272 ? -13.93 -9.32 4.09 1 94.94 272 ARG A C 1
ATOM 2113 O O . ARG A 1 272 ? -12.734 -9.273 4.363 1 94.94 272 ARG A O 1
ATOM 2120 N N . TYR A 1 273 ? -14.688 -8.227 4.008 1 95.44 273 TYR A N 1
ATOM 2121 C CA . TYR A 1 273 ? -14.133 -6.902 4.27 1 95.44 273 TYR A CA 1
ATOM 2122 C C . TYR A 1 273 ? -13.703 -6.77 5.727 1 95.44 273 TYR A C 1
ATOM 2124 O O . TYR A 1 273 ? -12.68 -6.145 6.02 1 95.44 273 TYR A O 1
ATOM 2132 N N . LEU A 1 274 ? -14.484 -7.34 6.551 1 94.31 274 LEU A N 1
ATOM 2133 C CA . LEU A 1 274 ? -14.141 -7.324 7.969 1 94.31 274 LEU A CA 1
ATOM 2134 C C . LEU A 1 274 ? -12.828 -8.055 8.219 1 94.31 274 LEU A C 1
ATOM 2136 O O . LEU A 1 274 ? -11.977 -7.578 8.969 1 94.31 274 LEU A O 1
ATOM 2140 N N . SER A 1 275 ? -12.688 -9.203 7.602 1 94.88 275 SER A N 1
ATOM 2141 C CA . SER A 1 275 ? -11.461 -9.977 7.723 1 94.88 275 SER A CA 1
ATOM 2142 C C . SER A 1 275 ? -10.266 -9.203 7.18 1 94.88 275 SER A C 1
ATOM 2144 O O . SER A 1 275 ? -9.18 -9.234 7.762 1 94.88 275 SER A O 1
ATOM 2146 N N . GLN A 1 276 ? -10.445 -8.562 6.078 1 95.44 276 GLN A N 1
ATOM 2147 C CA . GLN A 1 276 ? -9.391 -7.738 5.5 1 95.44 276 GLN A CA 1
ATOM 2148 C C . GLN A 1 276 ? -8.961 -6.641 6.469 1 95.44 276 GLN A C 1
ATOM 2150 O O . GLN A 1 276 ? -7.766 -6.375 6.617 1 95.44 276 GLN A O 1
ATOM 2155 N N . LEU A 1 277 ? -9.961 -5.98 7.094 1 94.56 277 LEU A N 1
ATOM 2156 C CA . LEU A 1 277 ? -9.68 -4.926 8.062 1 94.56 277 LEU A CA 1
ATOM 2157 C C . LEU A 1 277 ? -8.883 -5.473 9.242 1 94.56 277 LEU A C 1
ATOM 2159 O O . LEU A 1 277 ? -7.914 -4.852 9.688 1 94.56 277 LEU A O 1
ATOM 2163 N N . LYS A 1 278 ? -9.242 -6.617 9.688 1 92.38 278 LYS A N 1
ATOM 2164 C CA . LYS A 1 278 ? -8.562 -7.25 10.812 1 92.38 278 LYS A CA 1
ATOM 2165 C C . LYS A 1 278 ? -7.117 -7.605 10.453 1 92.38 278 LYS A C 1
ATOM 2167 O O . LYS A 1 278 ? -6.219 -7.477 11.281 1 92.38 278 LYS A O 1
ATOM 2172 N N . ASP A 1 279 ? -6.949 -8.023 9.258 1 91.62 279 ASP A N 1
ATOM 2173 C CA . ASP A 1 279 ? -5.629 -8.43 8.789 1 91.62 279 ASP A CA 1
ATOM 2174 C C . ASP A 1 279 ? -4.672 -7.242 8.742 1 91.62 279 ASP A C 1
ATOM 2176 O O . ASP A 1 279 ? -3.502 -7.363 9.109 1 91.62 279 ASP A O 1
ATOM 2180 N N . ALA A 1 280 ? -5.188 -6.156 8.305 1 88.56 280 ALA A N 1
ATOM 2181 C CA . ALA A 1 280 ? -4.332 -4.992 8.086 1 88.56 280 ALA A CA 1
ATOM 2182 C C . ALA A 1 280 ? -4.277 -4.113 9.328 1 88.56 280 ALA A C 1
ATOM 2184 O O . ALA A 1 280 ? -3.271 -3.447 9.586 1 88.56 280 ALA A O 1
ATOM 2185 N N . HIS A 1 281 ? -5.379 -4.035 10.039 1 88.62 281 HIS A N 1
ATOM 2186 C CA . HIS A 1 281 ? -5.516 -3.125 11.164 1 88.62 281 HIS A CA 1
ATOM 2187 C C . HIS A 1 281 ? -6.211 -3.805 12.344 1 88.62 281 HIS A C 1
ATOM 2189 O O . HIS A 1 281 ? -7.328 -3.434 12.711 1 88.62 281 HIS A O 1
ATOM 2195 N N . ARG A 1 282 ? -5.555 -4.613 12.961 1 84 282 ARG A N 1
ATOM 2196 C CA . ARG A 1 282 ? -6.113 -5.477 14 1 84 282 ARG A CA 1
ATOM 2197 C C . ARG A 1 282 ? -6.695 -4.652 15.141 1 84 282 ARG A C 1
ATOM 2199 O O . ARG A 1 282 ? -7.715 -5.023 15.727 1 84 282 ARG A O 1
ATOM 2206 N N . SER A 1 283 ? -6.152 -3.494 15.422 1 82.06 283 SER A N 1
ATOM 2207 C CA . SER A 1 283 ? -6.559 -2.717 16.578 1 82.06 283 SER A CA 1
ATOM 2208 C C . SER A 1 283 ? -7.477 -1.563 16.188 1 82.06 283 SER A C 1
ATOM 2210 O O . SER A 1 283 ? -7.715 -0.652 16.984 1 82.06 283 SER A O 1
ATOM 2212 N N . HIS A 1 284 ? -7.984 -1.648 15.055 1 83.94 284 HIS A N 1
ATOM 2213 C CA . HIS A 1 284 ? -8.859 -0.561 14.625 1 83.94 284 HIS A CA 1
ATOM 2214 C C . HIS A 1 284 ? -10.117 -0.49 15.477 1 83.94 284 HIS A C 1
ATOM 2216 O O . HIS A 1 284 ? -10.75 -1.514 15.734 1 83.94 284 HIS A O 1
ATOM 2222 N N . PRO A 1 285 ? -10.461 0.635 15.875 1 79.75 285 PRO A N 1
ATOM 2223 C CA . PRO A 1 285 ? -11.602 0.791 16.781 1 79.75 285 PRO A CA 1
ATOM 2224 C C . PRO A 1 285 ? -12.898 0.226 16.203 1 79.75 285 PRO A C 1
ATOM 2226 O O . PRO A 1 285 ? -13.75 -0.26 16.953 1 79.75 285 PRO A O 1
ATOM 2229 N N . PHE A 1 286 ? -13.055 0.227 15 1 83.75 286 PHE A N 1
ATOM 2230 C CA . PHE A 1 286 ? -14.258 -0.27 14.336 1 83.75 286 PHE A CA 1
ATOM 2231 C C . PHE A 1 286 ? -14.461 -1.752 14.625 1 83.75 286 PHE A C 1
ATOM 2233 O O . PHE A 1 286 ? -15.594 -2.223 14.719 1 83.75 286 PHE A O 1
ATOM 2240 N N . ILE A 1 287 ? -13.398 -2.4 14.719 1 83.62 287 ILE A N 1
ATOM 2241 C CA . ILE A 1 287 ? -13.469 -3.84 14.953 1 83.62 287 ILE A CA 1
ATOM 2242 C C . ILE A 1 287 ? -14.102 -4.109 16.312 1 83.62 287 ILE A C 1
ATOM 2244 O O . ILE A 1 287 ? -14.953 -4.992 16.453 1 83.62 287 ILE A O 1
ATOM 2248 N N . LYS A 1 288 ? -13.742 -3.293 17.219 1 81.69 288 LYS A N 1
ATOM 2249 C CA . LYS A 1 288 ? -14.305 -3.434 18.562 1 81.69 288 LYS A CA 1
ATOM 2250 C C . LYS A 1 288 ? -15.797 -3.088 18.578 1 81.69 288 LYS A C 1
ATOM 2252 O O . LYS A 1 288 ? -16.594 -3.803 19.172 1 81.69 288 LYS A O 1
ATOM 2257 N N . GLU A 1 289 ? -16.078 -2.113 17.953 1 80.19 289 GLU A N 1
ATOM 2258 C CA . GLU A 1 289 ? -17.469 -1.654 17.891 1 80.19 289 GLU A CA 1
ATOM 2259 C C . GLU A 1 289 ? -18.344 -2.658 17.156 1 80.19 289 GLU A C 1
ATOM 2261 O O . GLU A 1 289 ? -19.484 -2.908 17.578 1 80.19 289 GLU A O 1
ATOM 2266 N N . TYR A 1 290 ? -17.844 -3.18 16.109 1 77.25 290 TYR A N 1
ATOM 2267 C CA . TYR A 1 290 ? -18.594 -4.129 15.297 1 77.25 290 TYR A CA 1
ATOM 2268 C C . TYR A 1 290 ? -18.906 -5.402 16.078 1 77.25 290 TYR A C 1
ATOM 2270 O O . TYR A 1 290 ? -20.016 -5.926 16.031 1 77.25 290 TYR A O 1
ATOM 2278 N N . GLN A 1 291 ? -17.953 -5.812 16.75 1 73.75 291 GLN A N 1
ATOM 2279 C CA . GLN A 1 291 ? -18.109 -7.02 17.547 1 73.75 291 GLN A CA 1
ATOM 2280 C C . GLN A 1 291 ? -19.141 -6.805 18.656 1 73.75 291 GLN A C 1
ATOM 2282 O O . GLN A 1 291 ? -19.922 -7.707 18.953 1 73.75 291 GLN A O 1
ATOM 2287 N N . ALA A 1 292 ? -19.125 -5.656 19.219 1 67.75 292 ALA A N 1
ATOM 2288 C CA . ALA A 1 292 ? -20.078 -5.32 20.266 1 67.75 292 ALA A CA 1
ATOM 2289 C C . ALA A 1 292 ? -21.5 -5.266 19.719 1 67.75 292 ALA A C 1
ATOM 2291 O O . ALA A 1 292 ? -22.453 -5.688 20.391 1 67.75 292 ALA A O 1
ATOM 2292 N N . LYS A 1 293 ? -21.594 -4.801 18.547 1 66.56 293 LYS A N 1
ATOM 2293 C CA . LYS A 1 293 ? -22.906 -4.645 17.953 1 66.56 293 LYS A CA 1
ATOM 2294 C C . LYS A 1 293 ? -23.469 -5.988 17.484 1 66.56 293 LYS A C 1
ATOM 2296 O O . LYS A 1 293 ? -24.656 -6.262 17.656 1 66.56 293 LYS A O 1
ATOM 2301 N N . VAL A 1 294 ? -22.688 -6.738 16.672 1 63.78 294 VAL A N 1
ATOM 2302 C CA . VAL A 1 294 ? -23.156 -8.031 16.203 1 63.78 294 VAL A CA 1
ATOM 2303 C C . VAL A 1 294 ? -23.547 -8.914 17.391 1 63.78 294 VAL A C 1
ATOM 2305 O O . VAL A 1 294 ? -24.516 -9.672 17.312 1 63.78 294 VAL A O 1
ATOM 2308 N N . SER A 1 295 ? -22.734 -8.648 18.391 1 54.75 295 SER A N 1
ATOM 2309 C CA . SER A 1 295 ? -23.172 -9.383 19.578 1 54.75 295 SER A CA 1
ATOM 2310 C C . SER A 1 295 ? -24.469 -8.812 20.141 1 54.75 295 SER A C 1
ATOM 2312 O O . SER A 1 295 ? -25.281 -9.547 20.703 1 54.75 295 SER A O 1
ATOM 2314 N N . GLY A 1 296 ? -24.547 -7.41 20.047 1 51.94 296 GLY A N 1
ATOM 2315 C CA . GLY A 1 296 ? -25.703 -6.77 20.672 1 51.94 296 GLY A CA 1
ATOM 2316 C C . GLY A 1 296 ? -26.859 -6.578 19.719 1 51.94 296 GLY A C 1
ATOM 2317 O O . GLY A 1 296 ? -27.953 -6.172 20.141 1 51.94 296 GLY A O 1
ATOM 2318 N N . GLY A 1 297 ? -27.078 -7.047 18.562 1 50.78 297 GLY A N 1
ATOM 2319 C CA . GLY A 1 297 ? -28.172 -7.062 17.594 1 50.78 297 GLY A CA 1
ATOM 2320 C C . GLY A 1 297 ? -28.359 -5.738 16.875 1 50.78 297 GLY A C 1
ATOM 2321 O O . GLY A 1 297 ? -29.359 -5.535 16.188 1 50.78 297 GLY A O 1
ATOM 2322 N N . GLY A 1 298 ? -27.594 -4.52 17.109 1 44.88 298 GLY A N 1
ATOM 2323 C CA . GLY A 1 298 ? -27.984 -3.23 16.562 1 44.88 298 GLY A CA 1
ATOM 2324 C C . GLY A 1 298 ? -27.297 -2.904 15.258 1 44.88 298 GLY A C 1
ATOM 2325 O O . GLY A 1 298 ? -26.281 -3.523 14.906 1 44.88 298 GLY A O 1
ATOM 2326 N N . GLY A 1 299 ? -27.953 -2.197 14.211 1 46.53 299 GLY A N 1
ATOM 2327 C CA . GLY A 1 299 ? -27.547 -1.829 12.859 1 46.53 299 GLY A CA 1
ATOM 2328 C C . GLY A 1 299 ? -26.375 -0.861 12.828 1 46.53 299 GLY A C 1
ATOM 2329 O O . GLY A 1 299 ? -26.219 -0.047 13.742 1 46.53 299 GLY A O 1
ATOM 2330 N N . LEU A 1 300 ? -25.297 -1.064 12.148 1 49.47 300 LEU A N 1
ATOM 2331 C CA . LEU A 1 300 ? -24.047 -0.306 12.078 1 49.47 300 LEU A CA 1
ATOM 2332 C C . LEU A 1 300 ? -24.219 0.949 11.227 1 49.47 300 LEU A C 1
ATOM 2334 O O . LEU A 1 300 ? -24.828 0.897 10.156 1 49.47 300 LEU A O 1
ATOM 2338 N N . SER A 1 301 ? -24.359 2.217 11.742 1 42.09 301 SER A N 1
ATOM 2339 C CA . SER A 1 301 ? -24.375 3.459 10.977 1 42.09 301 SER A CA 1
ATOM 2340 C C . SER A 1 301 ? -22.969 3.807 10.469 1 42.09 301 SER A C 1
ATOM 2342 O O . SER A 1 301 ? -21.984 3.59 11.164 1 42.09 301 SER A O 1
ATOM 2344 N N . PRO A 1 302 ? -22.75 4.133 9.203 1 37.38 302 PRO A N 1
ATOM 2345 C CA . PRO A 1 302 ? -21.484 4.539 8.578 1 37.38 302 PRO A CA 1
ATOM 2346 C C . PRO A 1 302 ? -20.828 5.715 9.289 1 37.38 302 PRO A C 1
ATOM 2348 O O . PRO A 1 302 ? -21.484 6.715 9.586 1 37.38 302 PRO A O 1
ATOM 2351 N N . ARG A 1 303 ? -19.984 5.602 10.312 1 40.28 303 ARG A N 1
ATOM 2352 C CA . ARG A 1 303 ? -19.328 6.762 10.898 1 40.28 303 ARG A CA 1
ATOM 2353 C C . ARG A 1 303 ? -18.109 7.172 10.062 1 40.28 303 ARG A C 1
ATOM 2355 O O . ARG A 1 303 ? -17.266 6.344 9.75 1 40.28 303 ARG A O 1
ATOM 2362 N N . THR A 1 304 ? -18.234 8.016 9.18 1 35.47 304 THR A N 1
ATOM 2363 C CA . THR A 1 304 ? -17.125 8.594 8.422 1 35.47 304 THR A CA 1
ATOM 2364 C C . THR A 1 304 ? -16.109 9.227 9.367 1 35.47 304 THR A C 1
ATOM 2366 O O . THR A 1 304 ? -16.375 10.25 9.992 1 35.47 304 THR A O 1
ATOM 2369 N N . ARG A 1 305 ? -15.391 8.555 10.211 1 32.62 305 ARG A N 1
ATOM 2370 C CA . ARG A 1 305 ? -14.438 9.336 10.984 1 32.62 305 ARG A CA 1
ATOM 2371 C C . ARG A 1 305 ? -13.273 9.789 10.109 1 32.62 305 ARG A C 1
ATOM 2373 O O . ARG A 1 305 ? -12.672 8.984 9.391 1 32.62 305 ARG A O 1
ATOM 2380 N N . PRO A 1 306 ? -13.18 11.039 9.875 1 32.25 306 PRO A N 1
ATOM 2381 C CA . PRO A 1 306 ? -12.008 11.578 9.188 1 32.25 306 PRO A CA 1
ATOM 2382 C C . PRO A 1 306 ? -10.695 11.133 9.828 1 32.25 306 PRO A C 1
ATOM 2384 O O . PRO A 1 306 ? -10.516 11.281 11.039 1 32.25 306 PRO A O 1
ATOM 2387 N N . GLY A 1 307 ? -10.289 10.008 9.484 1 31.52 307 GLY A N 1
ATOM 2388 C CA . GLY A 1 307 ? -9.023 9.57 10.062 1 31.52 307 GLY A CA 1
ATOM 2389 C C . GLY A 1 307 ? -7.918 10.594 9.945 1 31.52 307 GLY A C 1
ATOM 2390 O O . GLY A 1 307 ? -7.723 11.188 8.875 1 31.52 307 GLY A O 1
ATOM 2391 N N . GLY A 1 308 ? -7.719 11.312 10.875 1 26.97 308 GLY A N 1
ATOM 2392 C CA . GLY A 1 308 ? -6.559 12.188 10.898 1 26.97 308 GLY A CA 1
ATOM 2393 C C . GLY A 1 308 ? -5.254 11.461 10.617 1 26.97 308 GLY A C 1
ATOM 2394 O O . GLY A 1 308 ? -4.984 10.414 11.211 1 26.97 308 GLY A O 1
ATOM 2395 N N . ALA A 1 309 ? -4.723 11.469 9.438 1 22.62 309 ALA A N 1
ATOM 2396 C CA . ALA A 1 309 ? -3.324 11.086 9.25 1 22.62 309 ALA A CA 1
ATOM 2397 C C . ALA A 1 309 ? -2.42 11.828 10.234 1 22.62 309 ALA A C 1
ATOM 2399 O O . ALA A 1 309 ? -2.605 13.023 10.477 1 22.62 309 ALA A O 1
ATOM 2400 N N . MET B 1 1 ? -23.438 -47.75 -54.031 1 19.28 1 MET B N 1
ATOM 2401 C CA . MET B 1 1 ? -24.219 -46.969 -53.094 1 19.28 1 MET B CA 1
ATOM 2402 C C . MET B 1 1 ? -23.344 -45.938 -52.375 1 19.28 1 MET B C 1
ATOM 2404 O O . MET B 1 1 ? -22.297 -46.312 -51.844 1 19.28 1 MET B O 1
ATOM 2408 N N . ALA B 1 2 ? -23.516 -44.625 -52.531 1 27.94 2 ALA B N 1
ATOM 2409 C CA . ALA B 1 2 ? -22.359 -43.75 -52.438 1 27.94 2 ALA B CA 1
ATOM 2410 C C . ALA B 1 2 ? -21.953 -43.531 -51 1 27.94 2 ALA B C 1
ATOM 2412 O O . ALA B 1 2 ? -22.781 -43.094 -50.188 1 27.94 2 ALA B O 1
ATOM 2413 N N . PRO B 1 3 ? -21 -44.375 -50.438 1 22.28 3 PRO B N 1
ATOM 2414 C CA . PRO B 1 3 ? -21.156 -44.438 -49 1 22.28 3 PRO B CA 1
ATOM 2415 C C . PRO B 1 3 ? -21.141 -43.031 -48.344 1 22.28 3 PRO B C 1
ATOM 2417 O O . PRO B 1 3 ? -20.688 -42.062 -48.969 1 22.28 3 PRO B O 1
ATOM 2420 N N . PRO B 1 4 ? -21.609 -42.969 -46.875 1 27.84 4 PRO B N 1
ATOM 2421 C CA . PRO B 1 4 ? -22.016 -41.75 -46.156 1 27.84 4 PRO B CA 1
ATOM 2422 C C . PRO B 1 4 ? -20.906 -40.719 -46.031 1 27.84 4 PRO B C 1
ATOM 2424 O O . PRO B 1 4 ? -19.719 -41.094 -46.125 1 27.84 4 PRO B O 1
ATOM 2427 N N . ALA B 1 5 ? -21.062 -39.438 -46.188 1 31.06 5 ALA B N 1
ATOM 2428 C CA . ALA B 1 5 ? -20.141 -38.312 -46.281 1 31.06 5 ALA B CA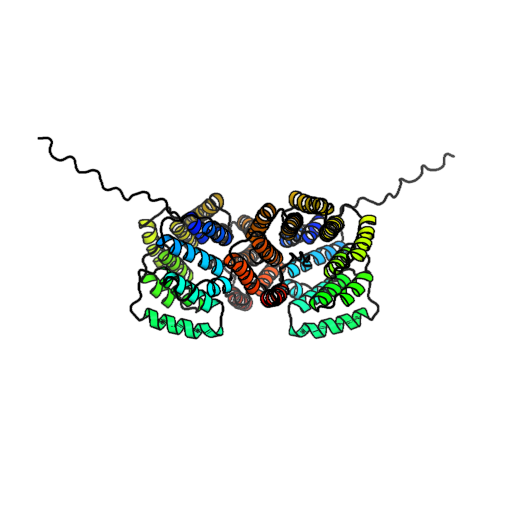 1
ATOM 2429 C C . ALA B 1 5 ? -19.359 -38.125 -45 1 31.06 5 ALA B C 1
ATOM 2431 O O . ALA B 1 5 ? -19.906 -38.281 -43.906 1 31.06 5 ALA B O 1
ATOM 2432 N N . PRO B 1 6 ? -18.141 -38.312 -44.906 1 29.19 6 PRO B N 1
ATOM 2433 C CA . PRO B 1 6 ? -17.344 -38.406 -43.688 1 29.19 6 PRO B CA 1
ATOM 2434 C C . PRO B 1 6 ? -17.688 -37.281 -42.688 1 29.19 6 PRO B C 1
ATOM 2436 O O . PRO B 1 6 ? -18.172 -36.219 -43.094 1 29.19 6 PRO B O 1
ATOM 2439 N N . GLY B 1 7 ? -18.031 -37.531 -41.344 1 29.42 7 GLY B N 1
ATOM 2440 C CA . GLY B 1 7 ? -18.484 -36.781 -40.188 1 29.42 7 GLY B CA 1
ATOM 2441 C C . GLY B 1 7 ? -17.531 -35.656 -39.781 1 29.42 7 GLY B C 1
ATOM 2442 O O . GLY B 1 7 ? -16.344 -35.75 -40.062 1 29.42 7 GLY B O 1
ATOM 2443 N N . PRO B 1 8 ? -17.812 -34.406 -39.75 1 32.5 8 PRO B N 1
ATOM 2444 C CA . PRO B 1 8 ? -17.016 -33.156 -39.656 1 32.5 8 PRO B CA 1
ATOM 2445 C C . PRO B 1 8 ? -15.969 -33.219 -38.531 1 32.5 8 PRO B C 1
ATOM 2447 O O . PRO B 1 8 ? -16.125 -34 -37.594 1 32.5 8 PRO B O 1
ATOM 2450 N N . ALA B 1 9 ? -14.633 -32.906 -38.719 1 30.66 9 ALA B N 1
ATOM 2451 C CA . ALA B 1 9 ? -13.281 -33 -38.188 1 30.66 9 ALA B CA 1
ATOM 2452 C C . ALA B 1 9 ? -13.219 -32.438 -36.781 1 30.66 9 ALA B C 1
ATOM 2454 O O . ALA B 1 9 ? -13.664 -31.312 -36.531 1 30.66 9 ALA B O 1
ATOM 2455 N N . SER B 1 10 ? -13.375 -33.031 -35.531 1 28.83 10 SER B N 1
ATOM 2456 C CA . SER B 1 10 ? -13.172 -33.125 -34.094 1 28.83 10 SER B CA 1
ATOM 2457 C C . SER B 1 10 ? -11.906 -32.375 -33.656 1 28.83 10 SER B C 1
ATOM 2459 O O . SER B 1 10 ? -10.93 -33.031 -33.25 1 28.83 10 SER B O 1
ATOM 2461 N N . GLY B 1 11 ? -11.172 -31.297 -34.25 1 32.69 11 GLY B N 1
ATOM 2462 C CA . GLY B 1 11 ? -10.172 -30.25 -34.312 1 32.69 11 GLY B CA 1
ATOM 2463 C C . GLY B 1 11 ? -10.047 -29.453 -33.031 1 32.69 11 GLY B C 1
ATOM 2464 O O . GLY B 1 11 ? -11.023 -29.312 -32.281 1 32.69 11 GLY B O 1
ATOM 2465 N N . GLY B 1 12 ? -8.828 -29.203 -32.188 1 35.19 12 GLY B N 1
ATOM 2466 C CA . GLY B 1 12 ? -8.555 -29.031 -30.75 1 35.19 12 GLY B CA 1
ATOM 2467 C C . GLY B 1 12 ? -9.359 -27.906 -30.125 1 35.19 12 GLY B C 1
ATOM 2468 O O . GLY B 1 12 ? -9.242 -26.75 -30.531 1 35.19 12 GLY B O 1
ATOM 2469 N N . SER B 1 13 ? -10.562 -27.672 -29.75 1 35.78 13 SER B N 1
ATOM 2470 C CA . SER B 1 13 ? -11.711 -26.766 -29.703 1 35.78 13 SER B CA 1
ATOM 2471 C C . SER B 1 13 ? -11.359 -25.469 -29 1 35.78 13 SER B C 1
ATOM 2473 O O . SER B 1 13 ? -10.656 -25.469 -27.984 1 35.78 13 SER B O 1
ATOM 2475 N N . GLY B 1 14 ? -10.898 -24.359 -29.531 1 42.81 14 GLY B N 1
ATOM 2476 C CA . GLY B 1 14 ? -10.586 -22.969 -29.219 1 42.81 14 GLY B CA 1
ATOM 2477 C C . GLY B 1 14 ? -11.25 -22.484 -27.938 1 42.81 14 GLY B C 1
ATOM 2478 O O . GLY B 1 14 ? -12.164 -21.656 -27.984 1 42.81 14 GLY B O 1
ATOM 2479 N N . GLU B 1 15 ? -11.68 -23.266 -27.047 1 53.09 15 GLU B N 1
ATOM 2480 C CA . GLU B 1 15 ? -12.422 -23.016 -25.812 1 53.09 15 GLU B CA 1
ATOM 2481 C C . GLU B 1 15 ? -11.828 -21.844 -25.031 1 53.09 15 GLU B C 1
ATOM 2483 O O . GLU B 1 15 ? -10.625 -21.812 -24.766 1 53.09 15 GLU B O 1
ATOM 2488 N N . VAL B 1 16 ? -12.367 -20.656 -25.234 1 71.31 16 VAL B N 1
ATOM 2489 C CA . VAL B 1 16 ? -12.078 -19.391 -24.578 1 71.31 16 VAL B CA 1
ATOM 2490 C C . VAL B 1 16 ? -11.781 -19.625 -23.109 1 71.31 16 VAL B C 1
ATOM 2492 O O . VAL B 1 16 ? -12.555 -20.297 -22.406 1 71.31 16 VAL B O 1
ATOM 2495 N N . ASP B 1 17 ? -10.469 -19.594 -22.75 1 87.5 17 ASP B N 1
ATOM 2496 C CA . ASP B 1 17 ? -10.141 -19.656 -21.328 1 87.5 17 ASP B CA 1
ATOM 2497 C C . ASP B 1 17 ? -10.969 -18.641 -20.547 1 87.5 17 ASP B C 1
ATOM 2499 O O . ASP B 1 17 ? -10.664 -17.453 -20.516 1 87.5 17 ASP B O 1
ATOM 2503 N N . GLU B 1 18 ? -11.945 -19.125 -19.891 1 93.62 18 GLU B N 1
ATOM 2504 C CA . GLU B 1 18 ? -12.867 -18.297 -19.125 1 93.62 18 GLU B CA 1
ATOM 2505 C C . GLU B 1 18 ? -12.133 -17.531 -18.031 1 93.62 18 GLU B C 1
ATOM 2507 O O . GLU B 1 18 ? -12.633 -16.516 -17.531 1 93.62 18 GLU B O 1
ATOM 2512 N N . LEU B 1 19 ? -10.992 -18.016 -17.719 1 96.12 19 LEU B N 1
ATOM 2513 C CA . LEU B 1 19 ? -10.281 -17.422 -16.594 1 96.12 19 LEU B CA 1
ATOM 2514 C C . LEU B 1 19 ? -9.062 -16.625 -17.078 1 96.12 19 LEU B C 1
ATOM 2516 O O . LEU B 1 19 ? -8.172 -16.312 -16.297 1 96.12 19 LEU B O 1
ATOM 2520 N N . PHE B 1 20 ? -9.047 -16.312 -18.297 1 94.56 20 PHE B N 1
ATOM 2521 C CA . PHE B 1 20 ? -7.891 -15.656 -18.906 1 94.56 20 PHE B CA 1
ATOM 2522 C C . PHE B 1 20 ? -7.547 -14.367 -18.172 1 94.56 20 PHE B C 1
ATOM 2524 O O . PHE B 1 20 ? -6.395 -14.156 -17.781 1 94.56 20 PHE B O 1
ATOM 2531 N N . ASP B 1 21 ? -8.508 -13.477 -17.984 1 95.69 21 ASP B N 1
ATOM 2532 C CA . ASP B 1 21 ? -8.281 -12.18 -17.344 1 95.69 21 ASP B CA 1
ATOM 2533 C C . ASP B 1 21 ? -7.844 -12.352 -15.891 1 95.69 21 ASP B C 1
ATOM 2535 O O . ASP B 1 21 ? -6.992 -11.609 -15.398 1 95.69 21 ASP B O 1
ATOM 2539 N N . VAL B 1 22 ? -8.422 -13.281 -15.219 1 97.75 22 VAL B N 1
ATOM 2540 C CA . VAL B 1 22 ? -8.062 -13.578 -13.836 1 97.75 22 VAL B CA 1
ATOM 2541 C C . VAL B 1 22 ? -6.605 -14.016 -13.758 1 97.75 22 VAL B C 1
ATOM 2543 O O . VAL B 1 22 ? -5.824 -13.461 -12.984 1 97.75 22 VAL B O 1
ATOM 2546 N N . LYS B 1 23 ? -6.246 -14.953 -14.617 1 96.94 23 LYS B N 1
ATOM 2547 C CA . LYS B 1 23 ? -4.891 -15.492 -14.625 1 96.94 23 LYS B CA 1
ATOM 2548 C C . LYS B 1 23 ? -3.875 -14.43 -15.031 1 96.94 23 LYS B C 1
ATOM 2550 O O . LYS B 1 23 ? -2.826 -14.289 -14.391 1 96.94 23 LYS B O 1
ATOM 2555 N N . ASN B 1 24 ? -4.215 -13.719 -16.016 1 96.38 24 ASN B N 1
ATOM 2556 C CA . ASN B 1 24 ? -3.312 -12.695 -16.516 1 96.38 24 ASN B CA 1
ATOM 2557 C C . ASN B 1 24 ? -3.039 -11.625 -15.461 1 96.38 24 ASN B C 1
ATOM 2559 O O . ASN B 1 24 ? -1.893 -11.219 -15.266 1 96.38 24 ASN B O 1
ATOM 2563 N N . ALA B 1 25 ? -4.066 -11.148 -14.812 1 97.44 25 ALA B N 1
ATOM 2564 C CA . ALA B 1 25 ? -3.902 -10.156 -13.75 1 97.44 25 ALA B CA 1
ATOM 2565 C C . ALA B 1 25 ? -3.014 -10.695 -12.633 1 97.44 25 ALA B C 1
ATOM 2567 O O . ALA B 1 25 ? -2.143 -9.977 -12.133 1 97.44 25 ALA B O 1
ATOM 2568 N N . PHE B 1 26 ? -3.229 -11.945 -12.328 1 98.12 26 PHE B N 1
ATOM 2569 C CA . PHE B 1 26 ? -2.432 -12.555 -11.273 1 98.12 26 PHE B CA 1
ATOM 2570 C C . PHE B 1 26 ? -0.963 -12.625 -11.672 1 98.12 26 PHE B C 1
ATOM 2572 O O . PHE B 1 26 ? -0.084 -12.266 -10.891 1 98.12 26 PHE B O 1
ATOM 2579 N N . TYR B 1 27 ? -0.733 -13.047 -12.883 1 97.69 27 TYR B N 1
ATOM 2580 C CA . TYR B 1 27 ? 0.626 -13.328 -13.336 1 97.69 27 TYR B CA 1
ATOM 2581 C C . TYR B 1 27 ? 1.437 -12.039 -13.445 1 97.69 27 TYR B C 1
ATOM 2583 O O . TYR B 1 27 ? 2.65 -12.047 -13.227 1 97.69 27 TYR B O 1
ATOM 2591 N N . ILE B 1 28 ? 0.799 -10.953 -13.68 1 97.12 28 ILE B N 1
ATOM 2592 C CA . ILE B 1 28 ? 1.545 -9.711 -13.852 1 97.12 28 ILE B CA 1
ATOM 2593 C C . ILE B 1 28 ? 1.578 -8.945 -12.523 1 97.12 28 ILE B C 1
ATOM 2595 O O . ILE B 1 28 ? 2.059 -7.812 -12.469 1 97.12 28 ILE B O 1
ATOM 2599 N N . GLY B 1 29 ? 0.979 -9.469 -11.508 1 96.75 29 GLY B N 1
ATOM 2600 C CA . GLY B 1 29 ? 1.077 -8.891 -10.172 1 96.75 29 GLY B CA 1
ATOM 2601 C C . GLY B 1 29 ? -0.029 -7.898 -9.867 1 96.75 29 GLY B C 1
ATOM 2602 O O . GLY B 1 29 ? 0.069 -7.125 -8.914 1 96.75 29 GLY B O 1
ATOM 2603 N N . SER B 1 30 ? -0.974 -7.766 -10.672 1 97.12 30 SER B N 1
ATOM 2604 C CA . SER B 1 30 ? -2.143 -6.938 -10.391 1 97.12 30 SER B CA 1
ATOM 2605 C C . SER B 1 30 ? -3.17 -7.695 -9.555 1 97.12 30 SER B C 1
ATOM 2607 O O . SER B 1 30 ? -4.246 -8.031 -10.047 1 97.12 30 SER B O 1
ATOM 2609 N N . TYR B 1 31 ? -2.965 -7.867 -8.344 1 97.81 31 TYR B N 1
ATOM 2610 C CA . TYR B 1 31 ? -3.705 -8.797 -7.496 1 97.81 31 TYR B CA 1
ATOM 2611 C C . TYR B 1 31 ? -5.105 -8.266 -7.207 1 97.81 31 TYR B C 1
ATOM 2613 O O . TYR B 1 31 ? -6.066 -9.039 -7.152 1 97.81 31 TYR B O 1
ATOM 2621 N N . GLN B 1 32 ? -5.199 -6.949 -7 1 96.94 32 GLN B N 1
ATOM 2622 C CA . GLN B 1 32 ? -6.531 -6.41 -6.766 1 96.94 32 GLN B CA 1
ATOM 2623 C C . GLN B 1 32 ? -7.418 -6.574 -7.996 1 96.94 32 GLN B C 1
ATOM 2625 O O . GLN B 1 32 ? -8.602 -6.887 -7.879 1 96.94 32 GLN B O 1
ATOM 2630 N N . GLN B 1 33 ? -6.836 -6.32 -9.141 1 96.81 33 GLN B N 1
ATOM 2631 C CA . GLN B 1 33 ? -7.57 -6.547 -10.375 1 96.81 33 GLN B CA 1
ATOM 2632 C C . GLN B 1 33 ? -7.961 -8.016 -10.523 1 96.81 33 GLN B C 1
ATOM 2634 O O . GLN B 1 33 ? -9.039 -8.328 -11.023 1 96.81 33 GLN B O 1
ATOM 2639 N N . CYS B 1 34 ? -7.062 -8.906 -10.164 1 98 34 CYS B N 1
ATOM 2640 C CA . CYS B 1 34 ? -7.359 -10.336 -10.156 1 98 34 CYS B CA 1
ATOM 2641 C C . CYS B 1 34 ? -8.594 -10.633 -9.312 1 98 34 CYS B C 1
ATOM 2643 O O . CYS B 1 34 ? -9.492 -11.359 -9.758 1 98 34 CYS B O 1
ATOM 2645 N N . ILE B 1 35 ? -8.625 -10.055 -8.141 1 97.62 35 ILE B N 1
ATOM 2646 C CA . ILE B 1 35 ? -9.742 -10.25 -7.227 1 97.62 35 ILE B CA 1
ATOM 2647 C C . ILE B 1 35 ? -11.023 -9.703 -7.852 1 97.62 35 ILE B C 1
ATOM 2649 O O . ILE B 1 35 ? -12.062 -10.367 -7.828 1 97.62 35 ILE B O 1
ATOM 2653 N N . ASN B 1 36 ? -10.93 -8.547 -8.453 1 95.62 36 ASN B N 1
ATOM 2654 C CA . ASN B 1 36 ? -12.094 -7.941 -9.094 1 95.62 36 ASN B CA 1
ATOM 2655 C C . ASN B 1 36 ? -12.633 -8.828 -10.219 1 95.62 36 ASN B C 1
ATOM 2657 O O . ASN B 1 36 ? -13.836 -9.055 -10.305 1 95.62 36 ASN B O 1
ATOM 2661 N N . GLU B 1 37 ? -11.766 -9.32 -11.062 1 96.75 37 GLU B N 1
ATOM 2662 C CA . GLU B 1 37 ? -12.148 -10.164 -12.188 1 96.75 37 GLU B CA 1
ATOM 2663 C C . GLU B 1 37 ? -12.742 -11.492 -11.711 1 96.75 37 GLU B C 1
ATOM 2665 O O . GLU B 1 37 ? -13.695 -12 -12.297 1 96.75 37 GLU B O 1
ATOM 2670 N N . ALA B 1 38 ? -12.156 -12.023 -10.672 1 97.31 38 ALA B N 1
ATOM 2671 C CA . ALA B 1 38 ? -12.617 -13.297 -10.133 1 97.31 38 ALA B CA 1
ATOM 2672 C C . ALA B 1 38 ? -14.047 -13.188 -9.609 1 97.31 38 ALA B C 1
ATOM 2674 O O . ALA B 1 38 ? -14.828 -14.141 -9.719 1 97.31 38 ALA B O 1
ATOM 2675 N N . GLN B 1 39 ? -14.359 -12.062 -9.055 1 92.94 39 GLN B N 1
ATOM 2676 C CA . GLN B 1 39 ? -15.688 -11.859 -8.477 1 92.94 39 GLN B CA 1
ATOM 2677 C C . GLN B 1 39 ? -16.734 -11.609 -9.562 1 92.94 39 GLN B C 1
ATOM 2679 O O . GLN B 1 39 ? -17.922 -11.883 -9.367 1 92.94 39 GLN B O 1
ATOM 2684 N N . ARG B 1 40 ? -16.359 -11.219 -10.711 1 92.88 40 ARG B N 1
ATOM 2685 C CA . ARG B 1 40 ? -17.297 -10.828 -11.766 1 92.88 40 ARG B CA 1
ATOM 2686 C C . ARG B 1 40 ? -17.484 -11.953 -12.773 1 92.88 40 ARG B C 1
ATOM 2688 O O . ARG B 1 40 ? -18.531 -12.062 -13.414 1 92.88 40 ARG B O 1
ATOM 2695 N N . VAL B 1 41 ? -16.531 -12.812 -12.898 1 94.88 41 VAL B N 1
ATOM 2696 C CA . VAL B 1 41 ? -16.5 -13.789 -13.984 1 94.88 41 VAL B CA 1
ATOM 2697 C C . VAL B 1 41 ? -17.594 -14.836 -13.766 1 94.88 41 VAL B C 1
ATOM 2699 O O . VAL B 1 41 ? -17.828 -15.266 -12.633 1 94.88 41 VAL B O 1
ATOM 2702 N N . LYS B 1 42 ? -18.312 -15.164 -14.805 1 93.44 42 LYS B N 1
ATOM 2703 C CA . LYS B 1 42 ? -19.281 -16.25 -14.812 1 93.44 42 LYS B CA 1
ATOM 2704 C C . LYS B 1 42 ? -18.703 -17.5 -15.461 1 93.44 42 LYS B C 1
ATOM 2706 O O . LYS B 1 42 ? -18.234 -17.469 -16.609 1 93.44 42 LYS B O 1
ATOM 2711 N N . LEU B 1 43 ? -18.797 -18.578 -14.695 1 92.38 43 LEU B N 1
ATOM 2712 C CA . LEU B 1 43 ? -18.094 -19.781 -15.133 1 92.38 43 LEU B CA 1
ATOM 2713 C C . LEU B 1 43 ? -19.094 -20.891 -15.469 1 92.38 43 LEU B C 1
ATOM 2715 O O . LEU B 1 43 ? -20.219 -20.875 -14.992 1 92.38 43 LEU B O 1
ATOM 2719 N N . SER B 1 44 ? -18.547 -21.828 -16.281 1 92 44 SER B N 1
ATOM 2720 C CA . SER B 1 44 ? -19.422 -22.812 -16.891 1 92 44 SER B CA 1
ATOM 2721 C C . SER B 1 44 ? -19.422 -24.125 -16.109 1 92 44 SER B C 1
ATOM 2723 O O . SER B 1 44 ? -20.281 -24.969 -16.297 1 92 44 SER B O 1
ATOM 2725 N N . SER B 1 45 ? -18.438 -24.344 -15.156 1 93.06 45 SER B N 1
ATOM 2726 C CA . SER B 1 45 ? -18.328 -25.625 -14.461 1 93.06 45 SER B CA 1
ATOM 2727 C C . SER B 1 45 ? -17.797 -25.438 -13.047 1 93.06 45 SER B C 1
ATOM 2729 O O . SER B 1 45 ? -17.094 -24.469 -12.758 1 93.06 45 SER B O 1
ATOM 2731 N N . PRO B 1 46 ? -18.109 -26.391 -12.195 1 93.5 46 PRO B N 1
ATOM 2732 C CA . PRO B 1 46 ? -17.594 -26.328 -10.82 1 93.5 46 PRO B CA 1
ATOM 2733 C C . PRO B 1 46 ? -16.062 -26.438 -10.766 1 93.5 46 PRO B C 1
ATOM 2735 O O . PRO B 1 46 ? -15.445 -25.875 -9.852 1 93.5 46 PRO B O 1
ATOM 2738 N N . GLU B 1 47 ? -15.594 -27.219 -11.664 1 92.81 47 GLU B N 1
ATOM 2739 C CA . GLU B 1 47 ? -14.141 -27.312 -11.711 1 92.81 47 GLU B CA 1
ATOM 2740 C C . GLU B 1 47 ? -13.508 -25.953 -11.977 1 92.81 47 GLU B C 1
ATOM 2742 O O . GLU B 1 47 ? -12.469 -25.625 -11.391 1 92.81 47 GLU B O 1
ATOM 2747 N N . ARG B 1 48 ? -14.148 -25.203 -12.812 1 95.44 48 ARG B N 1
ATOM 2748 C CA . ARG B 1 48 ? -13.664 -23.859 -13.109 1 95.44 48 ARG B CA 1
ATOM 2749 C C . ARG B 1 48 ? -13.875 -22.922 -11.922 1 95.44 48 ARG B C 1
ATOM 2751 O O . ARG B 1 48 ? -13.078 -22 -11.703 1 95.44 48 ARG B O 1
ATOM 2758 N N . ASP B 1 49 ? -14.852 -23.25 -11.141 1 96.38 49 ASP B N 1
ATOM 2759 C CA . ASP B 1 49 ? -15.062 -22.484 -9.914 1 96.38 49 ASP B CA 1
ATOM 2760 C C . ASP B 1 49 ? -13.883 -22.641 -8.961 1 96.38 49 ASP B C 1
ATOM 2762 O O . ASP B 1 49 ? -13.43 -21.656 -8.359 1 96.38 49 ASP B O 1
ATOM 2766 N N . VAL B 1 50 ? -13.5 -23.812 -8.875 1 97 50 VAL B N 1
ATOM 2767 C CA . VAL B 1 50 ? -12.383 -24.094 -7.98 1 97 50 VAL B CA 1
ATOM 2768 C C . VAL B 1 50 ? -11.117 -23.391 -8.492 1 97 50 VAL B C 1
ATOM 2770 O O . VAL B 1 50 ? -10.367 -22.812 -7.707 1 97 50 VAL B O 1
ATOM 2773 N N . GLU B 1 51 ? -10.906 -23.516 -9.75 1 96.88 51 GLU B N 1
ATOM 2774 C CA . GLU B 1 51 ? -9.734 -22.859 -10.344 1 96.88 51 GLU B CA 1
ATOM 2775 C C . GLU B 1 51 ? -9.758 -21.359 -10.102 1 96.88 51 GLU B C 1
ATOM 2777 O O . GLU B 1 51 ? -8.742 -20.766 -9.75 1 96.88 51 GLU B O 1
ATOM 2782 N N . ARG B 1 52 ? -10.883 -20.734 -10.32 1 97.94 52 ARG B N 1
ATOM 2783 C CA . ARG B 1 52 ? -11.062 -19.312 -10.055 1 97.94 52 ARG B CA 1
ATOM 2784 C C . ARG B 1 52 ? -10.758 -18.984 -8.602 1 97.94 52 ARG B C 1
ATOM 2786 O O . ARG B 1 52 ? -10.055 -18.016 -8.305 1 97.94 52 ARG B O 1
ATOM 2793 N N . ASP B 1 53 ? -11.266 -19.797 -7.738 1 98.12 53 ASP B N 1
ATOM 2794 C CA . ASP B 1 53 ? -11.102 -19.562 -6.309 1 98.12 53 ASP B CA 1
ATOM 2795 C C . ASP B 1 53 ? -9.633 -19.688 -5.898 1 98.12 53 ASP B C 1
ATOM 2797 O O . ASP B 1 53 ? -9.172 -18.984 -4.996 1 98.12 53 ASP B O 1
ATOM 2801 N N . VAL B 1 54 ? -8.945 -20.547 -6.531 1 98.5 54 VAL B N 1
ATOM 2802 C CA . VAL B 1 54 ? -7.52 -20.703 -6.25 1 98.5 54 VAL B CA 1
ATOM 2803 C C . VAL B 1 54 ? -6.793 -19.391 -6.527 1 98.5 54 VAL B C 1
ATOM 2805 O O . VAL B 1 54 ? -6.02 -18.906 -5.691 1 98.5 54 VAL B O 1
ATOM 2808 N N . PHE B 1 55 ? -7.066 -18.812 -7.656 1 98.5 55 PHE B N 1
ATOM 2809 C CA . PHE B 1 55 ? -6.422 -17.547 -8.008 1 98.5 55 PHE B CA 1
ATOM 2810 C C . PHE B 1 55 ? -6.906 -16.422 -7.102 1 98.5 55 PHE B C 1
ATOM 2812 O O . PHE B 1 55 ? -6.125 -15.547 -6.715 1 98.5 55 PHE B O 1
ATOM 2819 N N . LEU B 1 56 ? -8.156 -16.469 -6.781 1 98.31 56 LEU B N 1
ATOM 2820 C CA . LEU B 1 56 ? -8.742 -15.477 -5.895 1 98.31 56 LEU B CA 1
ATOM 2821 C C . LEU B 1 56 ? -8.031 -15.453 -4.551 1 98.31 56 LEU B C 1
ATOM 2823 O O . LEU B 1 56 ? -7.539 -14.406 -4.117 1 98.31 56 LEU B O 1
ATOM 2827 N N . TYR B 1 57 ? -7.891 -16.578 -3.939 1 98.62 57 TYR B N 1
ATOM 2828 C CA . TYR B 1 57 ? -7.32 -16.641 -2.598 1 98.62 57 TYR B CA 1
ATOM 2829 C C . TYR B 1 57 ? -5.809 -16.469 -2.637 1 98.62 57 TYR B C 1
ATOM 2831 O O . TYR B 1 57 ? -5.223 -15.898 -1.712 1 98.62 57 TYR B O 1
ATOM 2839 N N . ARG B 1 58 ? -5.18 -16.922 -3.678 1 98.62 58 ARG B N 1
ATOM 2840 C CA . ARG B 1 58 ? -3.758 -16.641 -3.836 1 98.62 58 ARG B CA 1
ATOM 2841 C C . ARG B 1 58 ? -3.51 -15.141 -3.965 1 98.62 58 ARG B C 1
ATOM 2843 O O . ARG B 1 58 ? -2.5 -14.625 -3.48 1 98.62 58 ARG B O 1
ATOM 2850 N N . ALA B 1 59 ? -4.449 -14.453 -4.641 1 98.44 59 ALA B N 1
ATOM 2851 C CA . ALA B 1 59 ? -4.348 -13 -4.75 1 98.44 59 ALA B CA 1
ATOM 2852 C C . ALA B 1 59 ? -4.492 -12.336 -3.381 1 98.44 59 ALA B C 1
ATOM 2854 O O . ALA B 1 59 ? -3.779 -11.375 -3.068 1 98.44 59 ALA B O 1
ATOM 2855 N N . TYR B 1 60 ? -5.363 -12.828 -2.572 1 98 60 TYR B N 1
ATOM 2856 C CA . TYR B 1 60 ? -5.496 -12.32 -1.211 1 98 60 TYR B CA 1
ATOM 2857 C C . TYR B 1 60 ? -4.223 -12.57 -0.411 1 98 60 TYR B C 1
ATOM 2859 O O . TYR B 1 60 ? -3.779 -11.703 0.345 1 98 60 TYR B O 1
ATOM 2867 N N . LEU B 1 61 ? -3.629 -13.719 -0.558 1 97.94 61 LEU B N 1
ATOM 2868 C CA . LEU B 1 61 ? -2.379 -14.023 0.13 1 97.94 61 LEU B CA 1
ATOM 2869 C C . LEU B 1 61 ? -1.281 -13.047 -0.278 1 97.94 61 LEU B C 1
ATOM 2871 O O . LEU B 1 61 ? -0.509 -12.586 0.567 1 97.94 61 LEU B O 1
ATOM 2875 N N . ALA B 1 62 ? -1.301 -12.805 -1.582 1 96.69 62 ALA B N 1
ATOM 2876 C CA . ALA B 1 62 ? -0.288 -11.883 -2.096 1 96.69 62 ALA B CA 1
ATOM 2877 C C . ALA B 1 62 ? -0.44 -10.5 -1.477 1 96.69 62 ALA B C 1
ATOM 2879 O O . ALA B 1 62 ? 0.536 -9.75 -1.358 1 96.69 62 ALA B O 1
ATOM 2880 N N . GLN B 1 63 ? -1.609 -10.148 -1.058 1 95.62 63 GLN B N 1
ATOM 2881 C CA . GLN B 1 63 ? -1.883 -8.859 -0.426 1 95.62 63 GLN B CA 1
ATOM 2882 C C . GLN B 1 63 ? -1.836 -8.977 1.095 1 95.62 63 GLN B C 1
ATOM 2884 O O . GLN B 1 63 ? -2.311 -8.086 1.804 1 95.62 63 GLN B O 1
ATOM 2889 N N . ARG B 1 64 ? -1.403 -10.109 1.609 1 94.69 64 ARG B N 1
ATOM 2890 C CA . ARG B 1 64 ? -1.206 -10.406 3.023 1 94.69 64 ARG B CA 1
ATOM 2891 C C . ARG B 1 64 ? -2.537 -10.445 3.766 1 94.69 64 ARG B C 1
ATOM 2893 O O . ARG B 1 64 ? -2.617 -10.047 4.93 1 94.69 64 ARG B O 1
ATOM 2900 N N . LYS B 1 65 ? -3.521 -10.758 3.08 1 97.19 65 LYS B N 1
ATOM 2901 C CA . LYS B 1 65 ? -4.84 -10.938 3.678 1 97.19 65 LYS B CA 1
ATOM 2902 C C . LYS B 1 65 ? -5.082 -12.406 4.031 1 97.19 65 LYS B C 1
ATOM 2904 O O . LYS B 1 65 ? -5.957 -13.055 3.451 1 97.19 65 LYS B O 1
ATOM 2909 N N . PHE B 1 66 ? -4.422 -12.852 5.023 1 97.69 66 PHE B N 1
ATOM 2910 C CA . PHE B 1 66 ? -4.395 -14.258 5.395 1 97.69 66 PHE B CA 1
ATOM 2911 C C . PHE B 1 66 ? -5.699 -14.664 6.07 1 97.69 66 PHE B C 1
ATOM 2913 O O . PHE B 1 66 ? -6.195 -15.773 5.859 1 97.69 66 PHE B O 1
ATOM 2920 N N . GLY B 1 67 ? -6.215 -13.766 6.809 1 96 67 GLY B N 1
ATOM 2921 C CA . GLY B 1 67 ? -7.449 -14.039 7.527 1 96 67 GLY B CA 1
ATOM 2922 C C . GLY B 1 67 ? -8.617 -14.359 6.609 1 96 67 GLY B C 1
ATOM 2923 O O . GLY B 1 67 ? -9.445 -15.211 6.926 1 96 67 GLY B O 1
ATOM 2924 N N . VAL B 1 68 ? -8.672 -13.688 5.504 1 96.69 68 VAL B N 1
ATOM 2925 C CA . VAL B 1 68 ? -9.727 -13.938 4.531 1 96.69 68 VAL B CA 1
ATOM 2926 C C . VAL B 1 68 ? -9.68 -15.398 4.086 1 96.69 68 VAL B C 1
ATOM 2928 O O . VAL B 1 68 ? -10.711 -16.078 4.062 1 96.69 68 VAL B O 1
ATOM 2931 N 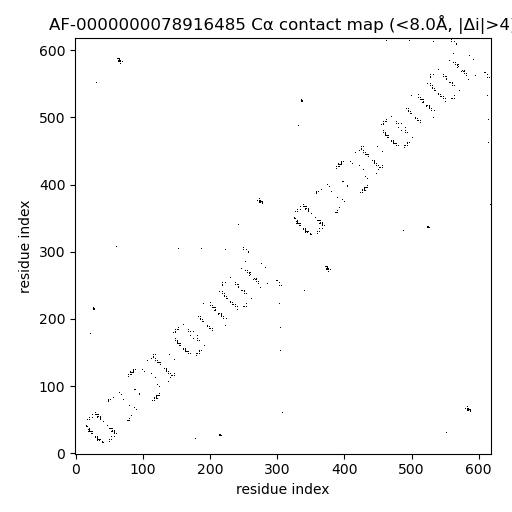N . VAL B 1 69 ? -8.516 -15.852 3.752 1 98.25 69 VAL B N 1
ATOM 2932 C CA . VAL B 1 69 ? -8.32 -17.203 3.242 1 98.25 69 VAL B CA 1
ATOM 2933 C C . VAL B 1 69 ? -8.633 -18.219 4.336 1 98.25 69 VAL B C 1
ATOM 2935 O O . VAL B 1 69 ? -9.344 -19.203 4.098 1 98.25 69 VAL B O 1
ATOM 2938 N N . LEU B 1 70 ? -8.18 -17.953 5.496 1 97.69 70 LEU B N 1
ATOM 2939 C CA . LEU B 1 70 ? -8.352 -18.859 6.613 1 97.69 70 LEU B CA 1
ATOM 2940 C C . LEU B 1 70 ? -9.812 -18.938 7.039 1 97.69 70 LEU B C 1
ATOM 2942 O O . LEU B 1 70 ? -10.297 -20 7.441 1 97.69 70 LEU B O 1
ATOM 2946 N N . ASP B 1 71 ? -10.508 -17.875 6.926 1 95.75 71 ASP B N 1
ATOM 2947 C CA . ASP B 1 71 ? -11.906 -17.812 7.344 1 95.75 71 ASP B CA 1
ATOM 2948 C C . ASP B 1 71 ? -12.82 -18.453 6.293 1 95.75 71 ASP B C 1
ATOM 2950 O O . ASP B 1 71 ? -13.828 -19.062 6.633 1 95.75 71 ASP B O 1
ATOM 2954 N N . GLU B 1 72 ? -12.469 -18.344 5.055 1 96.12 72 GLU B N 1
ATOM 2955 C CA . GLU B 1 72 ? -13.422 -18.688 4.004 1 96.12 72 GLU B CA 1
ATOM 2956 C C . GLU B 1 72 ? -13.219 -20.109 3.518 1 96.12 72 GLU B C 1
ATOM 2958 O O . GLU B 1 72 ? -14.164 -20.766 3.051 1 96.12 72 GLU B O 1
ATOM 2963 N N . ILE B 1 73 ? -12.008 -20.562 3.533 1 97.69 73 ILE B N 1
ATOM 2964 C CA . ILE B 1 73 ? -11.773 -21.922 3.082 1 97.69 73 ILE B CA 1
ATOM 2965 C C . ILE B 1 73 ? -12.094 -22.906 4.215 1 97.69 73 ILE B C 1
ATOM 2967 O O . ILE B 1 73 ? -11.398 -22.922 5.234 1 97.69 73 ILE B O 1
ATOM 2971 N N . LYS B 1 74 ? -13.008 -23.703 3.955 1 95.81 74 LYS B N 1
ATOM 2972 C CA . LYS B 1 74 ? -13.484 -24.656 4.949 1 95.81 74 LYS B CA 1
ATOM 2973 C C . LYS B 1 74 ? -12.883 -26.031 4.719 1 95.81 74 LYS B C 1
ATOM 2975 O O . LYS B 1 74 ? -12.328 -26.312 3.652 1 95.81 74 LYS B O 1
ATOM 2980 N N . PRO B 1 75 ? -13 -26.906 5.746 1 94.62 75 PRO B N 1
ATOM 2981 C CA . PRO B 1 75 ? -12.469 -28.266 5.582 1 94.62 75 PRO B CA 1
ATOM 2982 C C . PRO B 1 75 ? -13.141 -29.031 4.441 1 94.62 75 PRO B C 1
ATOM 2984 O O . PRO B 1 75 ? -12.555 -29.953 3.879 1 94.62 75 PRO B O 1
ATOM 2987 N N . SER B 1 76 ? -14.312 -28.625 4.082 1 96.19 76 SER B N 1
ATOM 2988 C CA . SER B 1 76 ? -15.062 -29.312 3.035 1 96.19 76 SER B CA 1
ATOM 2989 C C . SER B 1 76 ? -14.672 -28.797 1.652 1 96.19 76 SER B C 1
ATOM 2991 O O . SER B 1 76 ? -15.094 -29.344 0.636 1 96.19 76 SER B O 1
ATOM 2993 N N . SER B 1 77 ? -13.836 -27.812 1.601 1 96.69 77 SER B N 1
ATOM 2994 C CA . SER B 1 77 ? -13.438 -27.234 0.321 1 96.69 77 SER B CA 1
ATOM 2995 C C . SER B 1 77 ? -12.547 -28.188 -0.463 1 96.69 77 SER B C 1
ATOM 2997 O O . SER B 1 77 ? -12.016 -29.156 0.095 1 96.69 77 SER B O 1
ATOM 2999 N N . ALA B 1 78 ? -12.383 -27.969 -1.755 1 96.31 78 ALA B N 1
ATOM 3000 C CA . ALA B 1 78 ? -11.578 -28.781 -2.654 1 96.31 78 ALA B CA 1
ATOM 3001 C C . ALA B 1 78 ? -10.133 -28.859 -2.176 1 96.31 78 ALA B C 1
ATOM 3003 O O . ALA B 1 78 ? -9.648 -27.953 -1.502 1 96.31 78 ALA B O 1
ATOM 3004 N N . PRO B 1 79 ? -9.445 -29.922 -2.492 1 95.69 79 PRO B N 1
ATOM 3005 C CA . PRO B 1 79 ? -8.062 -30.094 -2.062 1 95.69 79 PRO B CA 1
ATOM 3006 C C . PRO B 1 79 ? -7.148 -28.953 -2.516 1 95.69 79 PRO B C 1
ATOM 3008 O O . PRO B 1 79 ? -6.207 -28.594 -1.805 1 95.69 79 PRO B O 1
ATOM 3011 N N . GLU B 1 80 ? -7.398 -28.422 -3.693 1 97.12 80 GLU B N 1
ATOM 3012 C CA . GLU B 1 80 ? -6.605 -27.297 -4.18 1 97.12 80 GLU B CA 1
ATOM 3013 C C . GLU B 1 80 ? -6.707 -26.109 -3.236 1 97.12 80 GLU B C 1
ATOM 3015 O O . GLU B 1 80 ? -5.703 -25.453 -2.938 1 97.12 80 GLU B O 1
ATOM 3020 N N . LEU B 1 81 ? -7.875 -25.906 -2.773 1 98.25 81 LEU B N 1
ATOM 3021 C CA . LEU B 1 81 ? -8.109 -24.797 -1.868 1 98.25 81 LEU B CA 1
ATOM 3022 C C . LEU B 1 81 ? -7.504 -25.062 -0.496 1 98.25 81 LEU B C 1
ATOM 3024 O O . LEU B 1 81 ? -7.023 -24.156 0.172 1 98.25 81 LEU B O 1
ATOM 3028 N N . GLN B 1 82 ? -7.508 -26.312 -0.136 1 97.06 82 GLN B N 1
ATOM 3029 C CA . GLN B 1 82 ? -6.871 -26.688 1.123 1 97.06 82 GLN B CA 1
ATOM 3030 C C . GLN B 1 82 ? -5.375 -26.406 1.091 1 97.06 82 GLN B C 1
ATOM 3032 O O . GLN B 1 82 ? -4.781 -26.047 2.111 1 97.06 82 GLN B O 1
ATOM 3037 N N . ALA B 1 83 ? -4.812 -26.609 -0.035 1 97 83 ALA B N 1
ATOM 3038 C CA . ALA B 1 83 ? -3.396 -26.312 -0.203 1 97 83 ALA B CA 1
ATOM 3039 C C . ALA B 1 83 ? -3.131 -24.812 -0.016 1 97 83 ALA B C 1
ATOM 3041 O O . ALA B 1 83 ? -2.164 -24.422 0.644 1 97 83 ALA B O 1
ATOM 3042 N N . VAL B 1 84 ? -3.994 -23.984 -0.584 1 98.5 84 VAL B N 1
ATOM 3043 C CA . VAL B 1 84 ? -3.867 -22.547 -0.444 1 98.5 84 VAL B CA 1
ATOM 3044 C C . VAL B 1 84 ? -4.027 -22.156 1.022 1 98.5 84 VAL B C 1
ATOM 3046 O O . VAL B 1 84 ? -3.293 -21.297 1.525 1 98.5 84 VAL B O 1
ATOM 3049 N N . ARG B 1 85 ? -4.922 -22.781 1.666 1 98.44 85 ARG B N 1
ATOM 3050 C CA . ARG B 1 85 ? -5.141 -22.516 3.082 1 98.44 85 ARG B CA 1
ATOM 3051 C C . ARG B 1 85 ? -3.918 -22.875 3.91 1 98.44 85 ARG B C 1
ATOM 3053 O O . ARG B 1 85 ? -3.574 -22.172 4.867 1 98.44 85 ARG B O 1
ATOM 3060 N N . MET B 1 86 ? -3.289 -23.938 3.607 1 97.56 86 MET B N 1
ATOM 3061 C CA . MET B 1 86 ? -2.072 -24.344 4.301 1 97.56 86 MET B CA 1
ATOM 3062 C C . MET B 1 86 ? -0.996 -23.266 4.195 1 97.56 86 MET B C 1
ATOM 3064 O O . MET B 1 86 ? -0.335 -22.953 5.184 1 97.56 86 MET B O 1
ATOM 3068 N N . PHE B 1 87 ? -0.824 -22.781 3.047 1 98.19 87 PHE B N 1
ATOM 3069 C CA . PHE B 1 87 ? 0.149 -21.719 2.838 1 98.19 87 PHE B CA 1
ATOM 3070 C C . PHE B 1 87 ? -0.229 -20.469 3.635 1 98.19 87 PHE B C 1
ATOM 3072 O O . PHE B 1 87 ? 0.633 -19.828 4.238 1 98.19 87 PHE B O 1
ATOM 3079 N N . ALA B 1 88 ? -1.539 -20.141 3.625 1 98.44 88 ALA B N 1
ATOM 3080 C CA . ALA B 1 88 ? -2.02 -19.016 4.426 1 98.44 88 ALA B CA 1
ATOM 3081 C C . ALA B 1 88 ? -1.68 -19.203 5.902 1 98.44 88 ALA B C 1
ATOM 3083 O O . ALA B 1 88 ? -1.236 -18.281 6.574 1 98.44 88 ALA B O 1
ATOM 3084 N N . ASP B 1 89 ? -1.891 -20.391 6.348 1 97.88 89 ASP B N 1
ATOM 3085 C CA . ASP B 1 89 ? -1.598 -20.734 7.738 1 97.88 89 ASP B CA 1
ATOM 3086 C C . ASP B 1 89 ? -0.113 -20.562 8.047 1 97.88 89 ASP B C 1
ATOM 3088 O O . ASP B 1 89 ? 0.25 -20.016 9.094 1 97.88 89 ASP B O 1
ATOM 3092 N N . TYR B 1 90 ? 0.694 -21 7.148 1 98.12 90 TYR B N 1
ATOM 3093 C CA . TYR B 1 90 ? 2.141 -20.859 7.273 1 98.12 90 TYR B CA 1
ATOM 3094 C C . TYR B 1 90 ? 2.541 -19.391 7.363 1 98.12 90 TYR B C 1
ATOM 3096 O O . TYR B 1 90 ? 3.379 -19.016 8.188 1 98.12 90 TYR B O 1
ATOM 3104 N N . LEU B 1 91 ? 1.925 -18.562 6.586 1 96.69 91 LEU B N 1
ATOM 3105 C CA . LEU B 1 91 ? 2.277 -17.156 6.527 1 96.69 91 LEU B CA 1
ATOM 3106 C C . LEU B 1 91 ? 1.729 -16.406 7.738 1 96.69 91 LEU B C 1
ATOM 3108 O O . LEU B 1 91 ? 2.381 -15.5 8.258 1 96.69 91 LEU B O 1
ATOM 3112 N N . ALA B 1 92 ? 0.619 -16.797 8.164 1 96.06 92 ALA B N 1
ATOM 3113 C CA . ALA B 1 92 ? -0.097 -16.062 9.203 1 96.06 92 ALA B CA 1
ATOM 3114 C C . ALA B 1 92 ? 0.465 -16.375 10.586 1 96.06 92 ALA B C 1
ATOM 3116 O O . ALA B 1 92 ? 0.451 -15.516 11.477 1 96.06 92 ALA B O 1
ATOM 3117 N N . HIS B 1 93 ? 0.927 -17.562 10.789 1 95.5 93 HIS B N 1
ATOM 3118 C CA . HIS B 1 93 ? 1.301 -18.016 12.125 1 95.5 93 HIS B CA 1
ATOM 3119 C C . HIS B 1 93 ? 2.756 -18.469 12.164 1 95.5 93 HIS B C 1
ATOM 3121 O O . HIS B 1 93 ? 3.057 -19.625 11.859 1 95.5 93 HIS B O 1
ATOM 3127 N N . GLU B 1 94 ? 3.557 -17.672 12.734 1 93.5 94 GLU B N 1
ATOM 3128 C CA . GLU B 1 94 ? 4.98 -17.984 12.82 1 93.5 94 GLU B CA 1
ATOM 3129 C C . GLU B 1 94 ? 5.234 -19.203 13.695 1 93.5 94 GLU B C 1
ATOM 3131 O O . GLU B 1 94 ? 6.137 -20 13.406 1 93.5 94 GLU B O 1
ATOM 3136 N N . SER B 1 95 ? 4.457 -19.375 14.711 1 95.62 95 SER B N 1
ATOM 3137 C CA . SER B 1 95 ? 4.645 -20.453 15.672 1 95.62 95 SER B CA 1
ATOM 3138 C C . SER B 1 95 ? 4.332 -21.812 15.047 1 95.62 95 SER B C 1
ATOM 3140 O O . SER B 1 95 ? 4.758 -22.844 1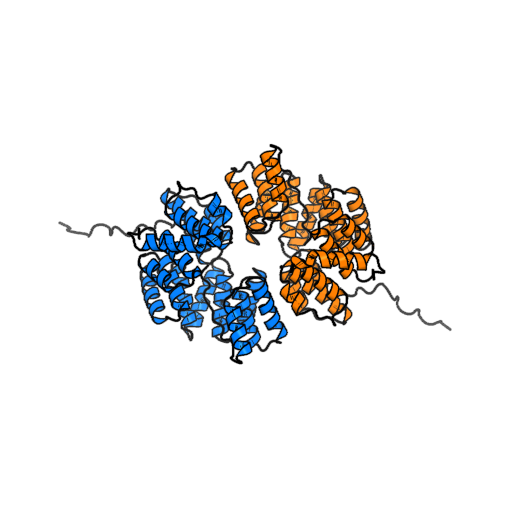5.555 1 95.62 95 SER B O 1
ATOM 3142 N N . ARG B 1 96 ? 3.631 -21.781 13.914 1 96.62 96 ARG B N 1
ATOM 3143 C CA . ARG B 1 96 ? 3.195 -23.047 13.32 1 96.62 96 ARG B CA 1
ATOM 3144 C C . ARG B 1 96 ? 4.074 -23.422 12.133 1 96.62 96 ARG B C 1
ATOM 3146 O O . ARG B 1 96 ? 3.896 -24.484 11.539 1 96.62 96 ARG B O 1
ATOM 3153 N N . ARG B 1 97 ? 4.949 -22.672 11.727 1 97.06 97 ARG B N 1
ATOM 3154 C CA . ARG B 1 97 ? 5.734 -22.844 10.508 1 97.06 97 ARG B CA 1
ATOM 3155 C C . ARG B 1 97 ? 6.477 -24.188 10.516 1 97.06 97 ARG B C 1
ATOM 3157 O O . ARG B 1 97 ? 6.395 -24.953 9.555 1 97.06 97 ARG B O 1
ATOM 3164 N N . ASP B 1 98 ? 7.082 -24.531 11.648 1 97.12 98 ASP B N 1
ATOM 3165 C CA . ASP B 1 98 ? 7.859 -25.766 11.727 1 97.12 98 ASP B CA 1
ATOM 3166 C C . ASP B 1 98 ? 6.957 -27 11.594 1 97.12 98 ASP B C 1
ATOM 3168 O O . ASP B 1 98 ? 7.312 -27.969 10.922 1 97.12 98 ASP B O 1
ATOM 3172 N N . SER B 1 99 ? 5.895 -26.891 12.289 1 97.69 99 SER B N 1
ATOM 3173 C CA . SER B 1 99 ? 4.965 -28.016 12.234 1 97.69 99 SER B CA 1
ATOM 3174 C C . SER B 1 99 ? 4.406 -28.203 10.828 1 97.69 99 SER B C 1
ATOM 3176 O O . SER B 1 99 ? 4.234 -29.328 10.367 1 97.69 99 SER B O 1
ATOM 3178 N N . ILE B 1 100 ? 4.129 -27.141 10.133 1 97.56 100 ILE B N 1
ATOM 3179 C CA . ILE B 1 100 ? 3.578 -27.188 8.781 1 97.56 100 ILE B CA 1
ATOM 3180 C C . ILE B 1 100 ? 4.617 -27.781 7.824 1 97.56 100 ILE B C 1
ATOM 3182 O O . ILE B 1 100 ? 4.289 -28.609 6.973 1 97.56 100 ILE B O 1
ATOM 3186 N N . VAL B 1 101 ? 5.848 -27.375 7.922 1 97.5 101 VAL B N 1
ATOM 3187 C CA . VAL B 1 101 ? 6.918 -27.875 7.07 1 97.5 101 VAL B CA 1
ATOM 3188 C C . VAL B 1 101 ? 7.09 -29.375 7.309 1 97.5 101 VAL B C 1
ATOM 3190 O O . VAL B 1 101 ? 7.273 -30.156 6.359 1 97.5 101 VAL B O 1
ATOM 3193 N N . ALA B 1 102 ? 6.98 -29.781 8.562 1 96.25 102 ALA B N 1
ATOM 3194 C CA . ALA B 1 102 ? 7.094 -31.203 8.891 1 96.25 102 ALA B CA 1
ATOM 3195 C C . ALA B 1 102 ? 5.957 -32 8.266 1 96.25 102 ALA B C 1
ATOM 3197 O O . ALA B 1 102 ? 6.18 -33.094 7.742 1 96.25 102 ALA B O 1
ATOM 3198 N N . GLU B 1 103 ? 4.832 -31.438 8.391 1 94.38 103 GLU B N 1
ATOM 3199 C CA . GLU B 1 103 ? 3.676 -32.094 7.773 1 94.38 103 GLU B CA 1
ATOM 3200 C C . GLU B 1 103 ? 3.834 -32.156 6.258 1 94.38 103 GLU B C 1
ATOM 3202 O O . GLU B 1 103 ? 3.496 -33.188 5.648 1 94.38 103 GLU B O 1
ATOM 3207 N N . LEU B 1 104 ? 4.27 -31.125 5.691 1 94.75 104 LEU B N 1
ATOM 3208 C CA . LEU B 1 104 ? 4.492 -31.062 4.25 1 94.75 104 LEU B CA 1
ATOM 3209 C C . LEU B 1 104 ? 5.523 -32.094 3.816 1 94.75 104 LEU B C 1
ATOM 3211 O O . LEU B 1 104 ? 5.34 -32.781 2.801 1 94.75 104 LEU B O 1
ATOM 3215 N N . ASP B 1 105 ? 6.551 -32.312 4.547 1 94.31 105 ASP B N 1
ATOM 3216 C CA . ASP B 1 105 ? 7.582 -33.281 4.262 1 94.31 105 ASP B CA 1
ATOM 3217 C C . ASP B 1 105 ? 7.004 -34.719 4.27 1 94.31 105 ASP B C 1
ATOM 3219 O O . ASP B 1 105 ? 7.336 -35.531 3.406 1 94.31 105 ASP B O 1
ATOM 3223 N N . ARG B 1 106 ? 6.219 -34.875 5.242 1 92.38 106 ARG B N 1
ATOM 3224 C CA . ARG B 1 106 ? 5.578 -36.188 5.336 1 92.38 106 ARG B CA 1
ATOM 3225 C C . ARG B 1 106 ? 4.676 -36.438 4.133 1 92.38 106 ARG B C 1
ATOM 3227 O O . ARG B 1 106 ? 4.688 -37.531 3.566 1 92.38 106 ARG B O 1
ATOM 3234 N N . GLU B 1 107 ? 3.963 -35.438 3.768 1 89.69 107 GLU B N 1
ATOM 3235 C CA . GLU B 1 107 ? 3.055 -35.562 2.633 1 89.69 107 GLU B CA 1
ATOM 3236 C C . GLU B 1 107 ? 3.824 -35.781 1.33 1 89.69 107 GLU B C 1
ATOM 3238 O O . GLU B 1 107 ? 3.408 -36.562 0.472 1 89.69 107 GLU B O 1
ATOM 3243 N N . MET B 1 108 ? 4.91 -35.125 1.167 1 88.88 108 MET B N 1
ATOM 3244 C CA . MET B 1 108 ? 5.707 -35.188 -0.056 1 88.88 108 MET B CA 1
ATOM 3245 C C . MET B 1 108 ? 6.406 -36.531 -0.204 1 88.88 108 MET B C 1
ATOM 3247 O O . MET B 1 108 ? 6.742 -36.938 -1.316 1 88.88 108 MET B O 1
ATOM 3251 N N . SER B 1 109 ? 6.668 -37.094 0.932 1 86.06 109 SER B N 1
ATOM 3252 C CA . SER B 1 109 ? 7.332 -38.406 0.917 1 86.06 109 SER B CA 1
ATOM 3253 C C . SER B 1 109 ? 6.355 -39.531 0.587 1 86.06 109 SER B C 1
ATOM 3255 O O . SER B 1 109 ? 6.766 -40.625 0.201 1 86.06 109 SER B O 1
ATOM 3257 N N . ARG B 1 110 ? 5.148 -39.156 0.747 1 83.62 110 ARG B N 1
ATOM 3258 C CA . ARG B 1 110 ? 4.109 -40.125 0.393 1 83.62 110 ARG B CA 1
ATOM 3259 C C . ARG B 1 110 ? 3.646 -39.938 -1.047 1 83.62 110 ARG B C 1
ATOM 3261 O O . ARG B 1 110 ? 4.277 -39.188 -1.811 1 83.62 110 ARG B O 1
ATOM 3268 N N . SER B 1 111 ? 2.609 -40.656 -1.405 1 78.88 111 SER B N 1
ATOM 3269 C CA . SER B 1 111 ? 2.082 -40.5 -2.758 1 78.88 111 SER B CA 1
ATOM 3270 C C . SER B 1 111 ? 1.281 -39.219 -2.9 1 78.88 111 SER B C 1
ATOM 3272 O O . SER B 1 111 ? 0.149 -39.125 -2.422 1 78.88 111 SER B O 1
ATOM 3274 N N . VAL B 1 112 ? 1.944 -38.25 -3.525 1 77.5 112 VAL B N 1
ATOM 3275 C CA . VAL B 1 112 ? 1.29 -36.969 -3.76 1 77.5 112 VAL B CA 1
ATOM 3276 C C . VAL B 1 112 ? 0.547 -37 -5.094 1 77.5 112 VAL B C 1
ATOM 3278 O O . VAL B 1 112 ? 1.026 -37.594 -6.062 1 77.5 112 VAL B O 1
ATOM 3281 N N . ASP B 1 113 ? -0.674 -36.469 -5.012 1 83.88 113 ASP B N 1
ATOM 3282 C CA . ASP B 1 113 ? -1.396 -36.281 -6.266 1 83.88 113 ASP B CA 1
ATOM 3283 C C . ASP B 1 113 ? -0.745 -35.188 -7.117 1 83.88 113 ASP B C 1
ATOM 3285 O O . ASP B 1 113 ? -0.997 -34 -6.918 1 83.88 113 ASP B O 1
ATOM 3289 N N . VAL B 1 114 ? -0.038 -35.562 -8.102 1 81.62 114 VAL B N 1
ATOM 3290 C CA . VAL B 1 114 ? 0.778 -34.656 -8.898 1 81.62 114 VAL B CA 1
ATOM 3291 C C . VAL B 1 114 ? -0.117 -33.844 -9.828 1 81.62 114 VAL B C 1
ATOM 3293 O O . VAL B 1 114 ? 0.306 -32.812 -10.359 1 81.62 114 VAL B O 1
ATOM 3296 N N . THR B 1 115 ? -1.354 -34.281 -9.867 1 85.38 115 THR B N 1
ATOM 3297 C CA . THR B 1 115 ? -2.279 -33.531 -10.703 1 85.38 115 THR B CA 1
ATOM 3298 C C . THR B 1 115 ? -2.729 -32.25 -10 1 85.38 115 THR B C 1
ATOM 3300 O O . THR B 1 115 ? -3.211 -31.312 -10.641 1 85.38 115 THR B O 1
ATOM 3303 N N . ASN B 1 116 ? -2.604 -32.25 -8.773 1 91.31 116 ASN B N 1
ATOM 3304 C CA . ASN B 1 116 ? -2.889 -31.016 -8.023 1 91.31 116 ASN B CA 1
ATOM 3305 C C . ASN B 1 116 ? -1.697 -30.062 -8.023 1 91.31 116 ASN B C 1
ATOM 3307 O O . ASN B 1 116 ? -0.988 -29.938 -7.023 1 91.31 116 ASN B O 1
ATOM 3311 N N . THR B 1 117 ? -1.643 -29.391 -9.062 1 94.75 117 THR B N 1
ATOM 3312 C CA . THR B 1 117 ? -0.5 -28.5 -9.258 1 94.75 117 THR B CA 1
ATOM 3313 C C . THR B 1 117 ? -0.522 -27.359 -8.242 1 94.75 117 THR B C 1
ATOM 3315 O O . THR B 1 117 ? 0.528 -26.844 -7.863 1 94.75 117 THR B O 1
ATOM 3318 N N . THR B 1 118 ? -1.709 -27.031 -7.797 1 96.88 118 THR B N 1
ATOM 3319 C CA . THR B 1 118 ? -1.813 -26 -6.781 1 96.88 118 THR B CA 1
ATOM 3320 C C . THR B 1 118 ? -1.079 -26.406 -5.508 1 96.88 118 THR B C 1
ATOM 3322 O O . THR B 1 118 ? -0.375 -25.594 -4.902 1 96.88 118 THR B O 1
ATOM 3325 N N . PHE B 1 119 ? -1.276 -27.656 -5.176 1 96.56 119 PHE B N 1
ATOM 3326 C CA . PHE B 1 119 ? -0.596 -28.156 -3.992 1 96.56 119 PHE B CA 1
ATOM 3327 C C . PHE B 1 119 ? 0.916 -28.062 -4.148 1 96.56 119 PHE B C 1
ATOM 3329 O O . PHE B 1 119 ? 1.61 -27.625 -3.227 1 96.56 119 PHE B O 1
ATOM 3336 N N . LEU B 1 120 ? 1.402 -28.453 -5.238 1 96.56 120 LEU B N 1
ATOM 3337 C CA . LEU B 1 120 ? 2.838 -28.406 -5.5 1 96.56 120 LEU B CA 1
ATOM 3338 C C . LEU B 1 120 ? 3.359 -26.984 -5.441 1 96.56 120 LEU B C 1
ATOM 3340 O O . LEU B 1 120 ? 4.43 -26.719 -4.879 1 96.56 120 LEU B O 1
ATOM 3344 N N . LEU B 1 121 ? 2.631 -26.047 -6.004 1 97.62 121 LEU B N 1
ATOM 3345 C CA . LEU B 1 121 ? 3.01 -24.641 -6.008 1 97.62 121 LEU B CA 1
ATOM 3346 C C . LEU B 1 121 ? 3.053 -24.094 -4.59 1 97.62 121 LEU B C 1
ATOM 3348 O O . LEU B 1 121 ? 3.992 -23.375 -4.227 1 97.62 121 LEU B O 1
ATOM 3352 N N . MET B 1 122 ? 2.045 -24.422 -3.783 1 98.06 122 MET B N 1
ATOM 3353 C CA . MET B 1 122 ? 2.01 -23.953 -2.402 1 98.06 122 MET B CA 1
ATOM 3354 C C . MET B 1 122 ? 3.139 -24.562 -1.585 1 98.06 122 MET B C 1
ATOM 3356 O O . MET B 1 122 ? 3.773 -23.891 -0.777 1 98.06 122 MET B O 1
ATOM 3360 N N . ALA B 1 123 ? 3.336 -25.859 -1.844 1 97.19 123 ALA B N 1
ATOM 3361 C CA . ALA B 1 123 ? 4.438 -26.531 -1.161 1 97.19 123 ALA B CA 1
ATOM 3362 C C . ALA B 1 123 ? 5.773 -25.875 -1.484 1 97.19 123 ALA B C 1
ATOM 3364 O O . ALA B 1 123 ? 6.57 -25.594 -0.584 1 97.19 123 ALA B O 1
ATOM 3365 N N . ALA B 1 124 ? 5.996 -25.625 -2.713 1 97.88 124 ALA B N 1
ATOM 3366 C CA . ALA B 1 124 ? 7.234 -24.984 -3.141 1 97.88 124 ALA B CA 1
ATOM 3367 C C . ALA B 1 124 ? 7.379 -23.609 -2.506 1 97.88 124 ALA B C 1
ATOM 3369 O O . ALA B 1 124 ? 8.469 -23.219 -2.076 1 97.88 124 ALA B O 1
ATOM 3370 N N . SER B 1 125 ? 6.281 -22.859 -2.426 1 98.12 125 SER B N 1
ATOM 3371 C CA . SER B 1 125 ? 6.293 -21.531 -1.809 1 98.12 125 SER B CA 1
ATOM 3372 C C . SER B 1 125 ? 6.691 -21.609 -0.338 1 98.12 125 SER B C 1
ATOM 3374 O O . SER B 1 125 ? 7.492 -20.812 0.14 1 98.12 125 SER B O 1
ATOM 3376 N N . ILE B 1 126 ? 6.148 -22.578 0.305 1 98.12 126 ILE B N 1
ATOM 3377 C CA . ILE B 1 126 ? 6.461 -22.766 1.718 1 98.12 126 ILE B CA 1
ATOM 3378 C C . ILE B 1 126 ? 7.941 -23.109 1.879 1 98.12 126 ILE B C 1
ATOM 3380 O O . ILE B 1 126 ? 8.633 -22.516 2.711 1 98.12 126 ILE B O 1
ATOM 3384 N N . TYR B 1 127 ? 8.414 -23.969 1.045 1 97.81 127 TYR B N 1
ATOM 3385 C CA . TYR B 1 127 ? 9.82 -24.359 1.11 1 97.81 127 TYR B CA 1
ATOM 3386 C C . TYR B 1 127 ? 10.727 -23.172 0.84 1 97.81 127 TYR B C 1
ATOM 3388 O O . TYR B 1 127 ? 11.773 -23.016 1.481 1 97.81 127 TYR B O 1
ATOM 3396 N N . LEU B 1 128 ? 10.375 -22.359 -0.056 1 96.25 128 LEU B N 1
ATOM 3397 C CA . LEU B 1 128 ? 11.172 -21.172 -0.358 1 96.25 128 LEU B CA 1
ATOM 3398 C C . LEU B 1 128 ? 11.219 -20.234 0.84 1 96.25 128 LEU B C 1
ATOM 3400 O O . LEU B 1 128 ? 12.281 -19.688 1.164 1 96.25 128 LEU B O 1
ATOM 3404 N N . HIS B 1 129 ? 10.102 -20.047 1.458 1 94.44 129 HIS B N 1
ATOM 3405 C CA . HIS B 1 129 ? 10.062 -19.203 2.656 1 94.44 129 HIS B CA 1
ATOM 3406 C C . HIS B 1 129 ? 10.898 -19.812 3.775 1 94.44 129 HIS B C 1
ATOM 3408 O O . HIS B 1 129 ? 11.445 -19.078 4.609 1 94.44 129 HIS B O 1
ATOM 3414 N N . ASP B 1 130 ? 10.961 -21.094 3.693 1 95.06 130 ASP B N 1
ATOM 3415 C CA . ASP B 1 130 ? 11.75 -21.797 4.699 1 95.06 130 ASP B CA 1
ATOM 3416 C C . ASP B 1 130 ? 13.211 -21.906 4.273 1 95.06 130 ASP B C 1
ATOM 3418 O O . ASP B 1 130 ? 13.969 -22.719 4.82 1 95.06 130 ASP B O 1
ATOM 3422 N N . GLN B 1 131 ? 13.609 -21.234 3.15 1 93.38 131 GLN B N 1
ATOM 3423 C CA . GLN B 1 131 ? 14.969 -21.141 2.639 1 93.38 131 GLN B CA 1
ATOM 3424 C C . GLN B 1 131 ? 15.492 -22.5 2.195 1 93.38 131 GLN B C 1
ATOM 3426 O O . GLN B 1 131 ? 16.625 -22.859 2.498 1 93.38 131 GLN B O 1
ATOM 3431 N N . ASN B 1 132 ? 14.625 -23.203 1.688 1 96.62 132 ASN B N 1
ATOM 3432 C CA . ASN B 1 132 ? 14.969 -24.516 1.152 1 96.62 132 ASN B CA 1
ATOM 3433 C C . ASN B 1 132 ? 14.609 -24.641 -0.324 1 96.62 132 ASN B C 1
ATOM 3435 O O . ASN B 1 132 ? 13.703 -25.391 -0.687 1 96.62 132 ASN B O 1
ATOM 3439 N N . PRO B 1 133 ? 15.375 -24.031 -1.235 1 97.12 133 PRO B N 1
ATOM 3440 C CA . PRO B 1 133 ? 15.047 -24.031 -2.664 1 97.12 133 PRO B CA 1
ATOM 3441 C C . PRO B 1 133 ? 15.148 -25.438 -3.281 1 97.12 133 PRO B C 1
ATOM 3443 O O . PRO B 1 133 ? 14.422 -25.75 -4.23 1 97.12 133 PRO B O 1
ATOM 3446 N N . ASP B 1 134 ? 15.992 -26.281 -2.74 1 96.44 134 ASP B N 1
ATOM 3447 C CA . ASP B 1 134 ? 16.125 -27.625 -3.271 1 96.44 134 ASP B CA 1
ATOM 3448 C C . ASP B 1 134 ? 14.82 -28.406 -3.115 1 96.44 134 ASP B C 1
ATOM 3450 O O . ASP B 1 134 ? 14.367 -29.062 -4.055 1 96.44 134 ASP B O 1
ATOM 3454 N N . ALA B 1 135 ? 14.312 -28.344 -1.927 1 96.5 135 ALA B N 1
ATOM 3455 C CA . ALA B 1 135 ? 13.031 -29.016 -1.697 1 96.5 135 ALA B CA 1
ATOM 3456 C C . ALA B 1 135 ? 11.938 -28.406 -2.574 1 96.5 135 ALA B C 1
ATOM 3458 O O . ALA B 1 135 ? 11.039 -29.125 -3.037 1 96.5 135 ALA B O 1
ATOM 3459 N N . ALA B 1 136 ? 11.969 -27.109 -2.787 1 97.88 136 ALA B N 1
ATOM 3460 C CA . ALA B 1 136 ? 11 -26.438 -3.654 1 97.88 136 ALA B CA 1
ATOM 3461 C C . ALA B 1 136 ? 11.078 -26.969 -5.082 1 97.88 136 ALA B C 1
ATOM 3463 O O . ALA B 1 136 ? 10.055 -27.281 -5.688 1 97.88 136 ALA B O 1
ATOM 3464 N N . LEU B 1 137 ? 12.297 -27.141 -5.566 1 97.31 137 LEU B N 1
ATOM 3465 C CA . LEU B 1 137 ? 12.5 -27.625 -6.926 1 97.31 137 LEU B CA 1
ATOM 3466 C C . LEU B 1 137 ? 12.039 -29.062 -7.059 1 97.31 137 LEU B C 1
ATOM 3468 O O . LEU B 1 137 ? 11.453 -29.438 -8.078 1 97.31 137 LEU B O 1
ATOM 3472 N N . ARG B 1 138 ? 12.289 -29.828 -6.086 1 95.31 138 ARG B N 1
ATOM 3473 C CA . ARG B 1 138 ? 11.852 -31.219 -6.098 1 95.31 138 ARG B CA 1
ATOM 3474 C C . ARG B 1 138 ? 10.328 -31.312 -6.148 1 95.31 138 ARG B C 1
ATOM 3476 O O . ARG B 1 138 ? 9.781 -32.156 -6.859 1 95.31 138 ARG B O 1
ATOM 3483 N N . ALA B 1 139 ? 9.711 -30.469 -5.363 1 95.06 139 ALA B N 1
ATOM 3484 C CA . ALA B 1 139 ? 8.25 -30.453 -5.367 1 95.06 139 ALA B CA 1
ATOM 3485 C C . ALA B 1 139 ? 7.715 -30.078 -6.746 1 95.06 139 ALA B C 1
ATOM 3487 O O . ALA B 1 139 ? 6.793 -30.719 -7.254 1 95.06 139 ALA B O 1
ATOM 3488 N N . LEU B 1 140 ? 8.281 -29.094 -7.352 1 96.06 140 LEU B N 1
ATOM 3489 C CA . LEU B 1 140 ? 7.805 -28.547 -8.617 1 96.06 140 LEU B CA 1
ATOM 3490 C C . LEU B 1 140 ? 8.055 -29.531 -9.758 1 96.06 140 LEU B C 1
ATOM 3492 O O . LEU B 1 140 ? 7.293 -29.578 -10.727 1 96.06 140 LEU B O 1
ATOM 3496 N N . HIS B 1 141 ? 9.055 -30.312 -9.672 1 92.12 141 HIS B N 1
ATOM 3497 C CA . HIS B 1 141 ? 9.43 -31.25 -10.719 1 92.12 141 HIS B CA 1
ATOM 3498 C C . HIS B 1 141 ? 8.359 -32.312 -10.914 1 92.12 141 HIS B C 1
ATOM 3500 O O . HIS B 1 141 ? 8.281 -32.938 -11.984 1 92.12 141 HIS B O 1
ATOM 3506 N N . GLN B 1 142 ? 7.609 -32.469 -9.914 1 89.75 142 GLN B N 1
ATOM 3507 C CA . GLN B 1 142 ? 6.562 -33.469 -9.969 1 89.75 142 GLN B CA 1
ATOM 3508 C C . GLN B 1 142 ? 5.383 -33 -10.812 1 89.75 142 GLN B C 1
ATOM 3510 O O . GLN B 1 142 ? 4.555 -33.812 -11.242 1 89.75 142 GLN B O 1
ATOM 3515 N N . GLY B 1 143 ? 5.316 -31.703 -10.977 1 88.06 143 GLY B N 1
ATOM 3516 C CA . GLY B 1 143 ? 4.168 -31.141 -11.672 1 88.06 143 GLY B CA 1
ATOM 3517 C C . GLY B 1 143 ? 4.469 -30.75 -13.102 1 88.06 143 GLY B C 1
ATOM 3518 O O . GLY B 1 143 ? 5.609 -30.422 -13.438 1 88.06 143 GLY B O 1
ATOM 3519 N N . ASP B 1 144 ? 3.348 -30.766 -13.922 1 85.19 144 ASP B N 1
ATOM 3520 C CA . ASP B 1 144 ? 3.518 -30.406 -15.328 1 85.19 144 ASP B CA 1
ATOM 3521 C C . ASP B 1 144 ? 2.662 -29.203 -15.703 1 85.19 144 ASP B C 1
ATOM 3523 O O . ASP B 1 144 ? 2.041 -29.172 -16.766 1 85.19 144 ASP B O 1
ATOM 3527 N N . SER B 1 145 ? 2.67 -28.203 -14.984 1 91 145 SER B N 1
ATOM 3528 C CA . SER B 1 145 ? 1.912 -27 -15.312 1 91 145 SER B CA 1
ATOM 3529 C C . SER B 1 145 ? 2.84 -25.844 -15.672 1 91 145 SER B C 1
ATOM 3531 O O . SER B 1 145 ? 4.008 -25.828 -15.281 1 91 145 SER B O 1
ATOM 3533 N N . LEU B 1 146 ? 2.287 -24.922 -16.438 1 92.69 146 LEU B N 1
ATOM 3534 C CA . LEU B 1 146 ? 3.053 -23.734 -16.797 1 92.69 146 LEU B CA 1
ATOM 3535 C C . LEU B 1 146 ? 3.502 -22.969 -15.562 1 92.69 146 LEU B C 1
ATOM 3537 O O . LEU B 1 146 ? 4.609 -22.422 -15.531 1 92.69 146 LEU B O 1
ATOM 3541 N N . GLU B 1 147 ? 2.658 -22.922 -14.547 1 95.19 147 GLU B N 1
ATOM 3542 C CA . GLU B 1 147 ? 2.994 -22.219 -13.305 1 95.19 147 GLU B CA 1
ATOM 3543 C C . GLU B 1 147 ? 4.16 -22.891 -12.594 1 95.19 147 GLU B C 1
ATOM 3545 O O . GLU B 1 147 ? 5.055 -22.219 -12.078 1 95.19 147 GLU B O 1
ATOM 3550 N N . CYS B 1 148 ? 4.086 -24.203 -12.555 1 95.62 148 CYS B N 1
ATOM 3551 C CA . CYS B 1 148 ? 5.176 -24.938 -11.922 1 95.62 148 CYS B CA 1
ATOM 3552 C C . CYS B 1 148 ? 6.496 -24.688 -12.641 1 95.62 148 CYS B C 1
ATOM 3554 O O . CYS B 1 148 ? 7.523 -24.453 -12.008 1 95.62 148 CYS B O 1
ATOM 3556 N N . THR B 1 149 ? 6.426 -24.719 -13.938 1 95.44 149 THR B N 1
ATOM 3557 C CA . THR B 1 149 ? 7.633 -24.5 -14.734 1 95.44 149 THR B CA 1
ATOM 3558 C C . THR B 1 149 ? 8.148 -23.062 -14.547 1 95.44 149 THR B C 1
ATOM 3560 O O . THR B 1 149 ? 9.352 -22.859 -14.422 1 95.44 149 THR B O 1
ATOM 3563 N N . ALA B 1 150 ? 7.25 -22.125 -14.602 1 96.88 150 ALA B N 1
ATOM 3564 C CA . ALA B 1 150 ? 7.637 -20.719 -14.414 1 96.88 150 ALA B CA 1
ATOM 3565 C C . ALA B 1 150 ? 8.312 -20.516 -13.062 1 96.88 150 ALA B C 1
ATOM 3567 O O . ALA B 1 150 ? 9.328 -19.828 -12.961 1 96.88 150 ALA B O 1
ATOM 3568 N N . MET B 1 151 ? 7.762 -21.109 -12.039 1 97.62 151 MET B N 1
ATOM 3569 C CA . MET B 1 151 ? 8.344 -20.984 -10.703 1 97.62 151 MET B CA 1
ATOM 3570 C C . MET B 1 151 ? 9.711 -21.672 -10.648 1 97.62 151 MET B C 1
ATOM 3572 O O . MET B 1 151 ? 10.625 -21.172 -9.977 1 97.62 151 MET B O 1
ATOM 3576 N N . THR B 1 152 ? 9.82 -22.781 -11.312 1 97.81 152 THR B N 1
ATOM 3577 C CA . THR B 1 152 ? 11.117 -23.438 -11.406 1 97.81 152 THR B CA 1
ATOM 3578 C C . THR B 1 152 ? 12.156 -22.531 -12.047 1 97.81 152 THR B C 1
ATOM 3580 O O . THR B 1 152 ? 13.273 -22.391 -11.539 1 97.81 152 THR B O 1
ATOM 3583 N N . VAL B 1 153 ? 11.789 -21.906 -13.117 1 97.81 153 VAL B N 1
ATOM 3584 C CA . VAL B 1 153 ? 12.68 -20.969 -13.805 1 97.81 153 VAL B CA 1
ATOM 3585 C C . VAL B 1 153 ? 13.117 -19.875 -12.844 1 97.81 153 VAL B C 1
ATOM 3587 O O . VAL B 1 153 ? 14.305 -19.547 -12.766 1 97.81 153 VAL B O 1
ATOM 3590 N N . GLN B 1 154 ? 12.242 -19.375 -12.078 1 96.88 154 GLN B N 1
ATOM 3591 C CA . GLN B 1 154 ? 12.539 -18.297 -11.141 1 96.88 154 GLN B CA 1
ATOM 3592 C C . GLN B 1 154 ? 13.539 -18.766 -10.078 1 96.88 154 GLN B C 1
ATOM 3594 O O . GLN B 1 154 ? 14.477 -18.031 -9.75 1 96.88 154 GLN B O 1
ATOM 3599 N N . ILE B 1 155 ? 13.289 -19.891 -9.547 1 97.88 155 ILE B N 1
ATOM 3600 C CA . ILE B 1 155 ? 14.156 -20.422 -8.5 1 97.88 155 ILE B CA 1
ATOM 3601 C C . ILE B 1 155 ? 15.547 -20.672 -9.062 1 97.88 155 ILE B C 1
ATOM 3603 O O . ILE B 1 155 ? 16.547 -20.328 -8.43 1 97.88 155 ILE B O 1
ATOM 3607 N N . LEU B 1 156 ? 15.578 -21.234 -10.234 1 98.06 156 LEU B N 1
ATOM 3608 C CA . LEU B 1 156 ? 16.859 -21.516 -10.875 1 98.06 156 LEU B CA 1
ATOM 3609 C C . LEU B 1 156 ? 17.641 -20.234 -11.117 1 98.06 156 LEU B C 1
ATOM 3611 O O . LEU B 1 156 ? 18.859 -20.188 -10.906 1 98.06 156 LEU B O 1
ATOM 3615 N N . LEU B 1 157 ? 17 -19.188 -11.539 1 97.06 157 LEU B N 1
ATOM 3616 C CA . LEU B 1 157 ? 17.656 -17.906 -11.75 1 97.06 157 LEU B CA 1
ATOM 3617 C C . LEU B 1 157 ? 18.188 -17.328 -10.438 1 97.06 157 LEU B C 1
ATOM 3619 O O . LEU B 1 157 ? 19.281 -16.781 -10.391 1 97.06 157 LEU B O 1
ATOM 3623 N N . LYS B 1 158 ? 17.406 -17.531 -9.406 1 94.25 158 LYS B N 1
ATOM 3624 C CA . LYS B 1 158 ? 17.828 -17.062 -8.086 1 94.25 158 LYS B CA 1
ATOM 3625 C C . LYS B 1 158 ? 19.078 -17.812 -7.617 1 94.25 158 LYS B C 1
ATOM 3627 O O . LYS B 1 158 ? 19.891 -17.25 -6.891 1 94.25 158 LYS B O 1
ATOM 3632 N N . LEU B 1 159 ? 19.172 -19.031 -8.055 1 95.19 159 LEU B N 1
ATOM 3633 C CA . LEU B 1 159 ? 20.312 -19.859 -7.688 1 95.19 159 LEU B CA 1
ATOM 3634 C C . LEU B 1 159 ? 21.453 -19.672 -8.68 1 95.19 159 LEU B C 1
ATOM 3636 O O . LEU B 1 159 ? 22.453 -20.391 -8.633 1 95.19 159 LEU B O 1
ATOM 3640 N N . ASP B 1 160 ? 21.312 -18.828 -9.633 1 95.38 160 ASP B N 1
ATOM 3641 C CA . ASP B 1 160 ? 22.297 -18.516 -10.664 1 95.38 160 ASP B CA 1
ATOM 3642 C C . ASP B 1 160 ? 22.547 -19.719 -11.57 1 95.38 160 ASP B C 1
ATOM 3644 O O . ASP B 1 160 ? 23.688 -19.969 -11.961 1 95.38 160 ASP B O 1
ATOM 3648 N N . ARG B 1 161 ? 21.547 -20.469 -11.688 1 97.75 161 ARG B N 1
ATOM 3649 C CA . ARG B 1 161 ? 21.609 -21.594 -12.617 1 97.75 161 ARG B CA 1
ATOM 3650 C C . ARG B 1 161 ? 20.922 -21.25 -13.938 1 97.75 161 ARG B C 1
ATOM 3652 O O . ARG B 1 161 ? 19.922 -21.875 -14.297 1 97.75 161 ARG B O 1
ATOM 3659 N N . LEU B 1 162 ? 21.453 -20.391 -14.672 1 97.62 162 LEU B N 1
ATOM 3660 C CA . LEU B 1 162 ? 20.922 -19.891 -15.93 1 97.62 162 LEU B CA 1
ATOM 3661 C C . LEU B 1 162 ? 20.797 -21 -16.969 1 97.62 162 LEU B C 1
ATOM 3663 O O . LEU B 1 162 ? 19.859 -21.031 -17.766 1 97.62 162 LEU B O 1
ATOM 3667 N N . ASP B 1 163 ? 21.734 -21.859 -16.969 1 97.69 163 ASP B N 1
ATOM 3668 C CA . ASP B 1 163 ? 21.75 -22.969 -17.922 1 97.69 163 ASP B CA 1
ATOM 3669 C C . ASP B 1 163 ? 20.484 -23.828 -17.781 1 97.69 163 ASP B C 1
ATOM 3671 O O . ASP B 1 163 ? 19.812 -24.109 -18.766 1 97.69 163 ASP B O 1
ATOM 3675 N N . LEU B 1 164 ? 20.172 -24.203 -16.578 1 97.69 164 LEU B N 1
ATOM 3676 C CA . LEU B 1 164 ? 19 -25.016 -16.328 1 97.69 164 LEU B CA 1
ATOM 3677 C C . LEU B 1 164 ? 17.719 -24.234 -16.562 1 97.69 164 LEU B C 1
ATOM 3679 O O . LEU B 1 164 ? 16.719 -24.781 -17.031 1 97.69 164 LEU B O 1
ATOM 3683 N N . ALA B 1 165 ? 17.734 -22.938 -16.203 1 98.31 165 ALA B N 1
ATOM 3684 C CA . ALA B 1 165 ? 16.578 -22.078 -16.438 1 98.31 165 ALA B CA 1
ATOM 3685 C C . ALA B 1 165 ? 16.234 -22 -17.922 1 98.31 165 ALA B C 1
ATOM 3687 O O . ALA B 1 165 ? 15.062 -22.031 -18.297 1 98.31 165 ALA B O 1
ATOM 3688 N N . ARG B 1 166 ? 17.25 -21.938 -18.75 1 97.75 166 ARG B N 1
ATOM 3689 C CA . ARG B 1 166 ? 17.047 -21.875 -20.188 1 97.75 166 ARG B CA 1
ATOM 3690 C C . ARG B 1 166 ? 16.422 -23.156 -20.719 1 97.75 166 ARG B C 1
ATOM 3692 O O . ARG B 1 166 ? 15.578 -23.125 -21.609 1 97.75 166 ARG B O 1
ATOM 3699 N N . LYS B 1 167 ? 16.875 -24.188 -20.188 1 97.12 167 LYS B N 1
ATOM 3700 C CA . LYS B 1 167 ? 16.328 -25.484 -20.594 1 97.12 167 LYS B CA 1
ATOM 3701 C C . LYS B 1 167 ? 14.836 -25.578 -20.266 1 97.12 167 LYS B C 1
ATOM 3703 O O . LYS B 1 167 ? 14.031 -26.016 -21.094 1 97.12 167 LYS B O 1
ATOM 3708 N N . GLU B 1 168 ? 14.5 -25.203 -19.062 1 95.94 168 GLU B N 1
ATOM 3709 C CA . GLU B 1 168 ? 13.109 -25.219 -18.641 1 95.94 168 GLU B CA 1
ATOM 3710 C C . GLU B 1 168 ? 12.266 -24.25 -19.469 1 95.94 168 GLU B C 1
ATOM 3712 O O . GLU B 1 168 ? 11.109 -24.547 -19.781 1 95.94 168 GLU B O 1
ATOM 3717 N N . LEU B 1 169 ? 12.844 -23.109 -19.766 1 96.88 169 LEU B N 1
ATOM 3718 C CA . LEU B 1 169 ? 12.141 -22.141 -20.578 1 96.88 169 LEU B CA 1
ATOM 3719 C C . LEU B 1 169 ? 11.789 -22.719 -21.953 1 96.88 169 LEU B C 1
ATOM 3721 O O . LEU B 1 169 ? 10.695 -22.5 -22.469 1 96.88 169 LEU B O 1
ATOM 3725 N N . LYS B 1 170 ? 12.711 -23.422 -22.531 1 95.56 170 LYS B N 1
ATOM 3726 C CA . LYS B 1 170 ? 12.461 -24.031 -23.828 1 95.56 170 LYS B CA 1
ATOM 3727 C C . LYS B 1 170 ? 11.281 -25 -23.766 1 95.56 170 LYS B C 1
ATOM 3729 O O . LYS B 1 170 ? 10.453 -25.031 -24.688 1 95.56 170 LYS B O 1
ATOM 3734 N N . ARG B 1 171 ? 11.211 -25.672 -22.719 1 91.44 171 ARG B N 1
ATOM 3735 C CA . ARG B 1 171 ? 10.086 -26.594 -22.5 1 91.44 171 ARG B CA 1
ATOM 3736 C C . ARG B 1 171 ? 8.766 -25.828 -22.438 1 91.44 171 ARG B C 1
ATOM 3738 O O . ARG B 1 171 ? 7.758 -26.281 -22.984 1 91.44 171 ARG B O 1
ATOM 3745 N N . MET B 1 172 ? 8.766 -24.688 -21.766 1 91.75 172 MET B N 1
ATOM 3746 C CA . MET B 1 172 ? 7.582 -23.844 -21.625 1 91.75 172 MET B CA 1
ATOM 3747 C C . MET B 1 172 ? 7.129 -23.312 -22.969 1 91.75 172 MET B C 1
ATOM 3749 O O . MET B 1 172 ? 5.934 -23.281 -23.266 1 91.75 172 MET B O 1
ATOM 3753 N N . GLN B 1 173 ? 8.102 -22.906 -23.703 1 92.38 173 GLN B N 1
ATOM 3754 C CA . GLN B 1 173 ? 7.824 -22.297 -25 1 92.38 173 GLN B CA 1
ATOM 3755 C C . GLN B 1 173 ? 7.266 -23.328 -25.984 1 92.38 173 GLN B C 1
ATOM 3757 O O . GLN B 1 173 ? 6.461 -23 -26.859 1 92.38 173 GLN B O 1
ATOM 3762 N N . ASP B 1 174 ? 7.664 -24.531 -25.844 1 90.38 174 ASP B N 1
ATOM 3763 C CA . ASP B 1 174 ? 7.156 -25.609 -26.688 1 90.38 174 ASP B CA 1
ATOM 3764 C C . ASP B 1 174 ? 5.676 -25.859 -26.422 1 90.38 174 ASP B C 1
ATOM 3766 O O . ASP B 1 174 ? 4.941 -26.281 -27.312 1 90.38 174 ASP B O 1
ATOM 3770 N N . LEU B 1 175 ? 5.301 -25.547 -25.266 1 84.31 175 LEU B N 1
ATOM 3771 C CA . LEU B 1 175 ? 3.904 -25.75 -24.891 1 84.31 175 LEU B CA 1
ATOM 3772 C C . LEU B 1 175 ? 3.037 -24.594 -25.375 1 84.31 175 LEU B C 1
ATOM 3774 O O . LEU B 1 175 ? 1.971 -24.797 -25.953 1 84.31 175 LEU B O 1
ATOM 3778 N N . ASP B 1 176 ? 3.408 -23.406 -25.062 1 84 176 ASP B N 1
ATOM 3779 C CA . ASP B 1 176 ? 2.674 -22.203 -25.453 1 84 176 ASP B CA 1
ATOM 3780 C C . ASP B 1 176 ? 3.588 -20.984 -25.453 1 84 176 ASP B C 1
ATOM 3782 O O . ASP B 1 176 ? 3.738 -20.312 -24.438 1 84 176 ASP B O 1
ATOM 3786 N N . GLU B 1 177 ? 3.92 -20.562 -26.516 1 82 177 GLU B N 1
ATOM 3787 C CA . GLU B 1 177 ? 4.926 -19.516 -26.594 1 82 177 GLU B CA 1
ATOM 3788 C C . GLU B 1 177 ? 4.312 -18.141 -26.344 1 82 177 GLU B C 1
ATOM 3790 O O . GLU B 1 177 ? 4.98 -17.234 -25.828 1 82 177 GLU B O 1
ATOM 3795 N N . ASP B 1 178 ? 3.109 -17.969 -26.562 1 86.38 178 ASP B N 1
ATOM 3796 C CA . ASP B 1 178 ? 2.537 -16.625 -26.547 1 86.38 178 ASP B CA 1
ATOM 3797 C C . ASP B 1 178 ? 1.788 -16.359 -25.25 1 86.38 178 ASP B C 1
ATOM 3799 O O . ASP B 1 178 ? 1.35 -15.227 -24.984 1 86.38 178 ASP B O 1
ATOM 3803 N N . ALA B 1 179 ? 1.692 -17.344 -24.438 1 90.25 179 ALA B N 1
ATOM 3804 C CA . ALA B 1 179 ? 0.998 -17.156 -23.156 1 90.25 179 ALA B CA 1
ATOM 3805 C C . ALA B 1 179 ? 1.761 -16.203 -22.25 1 90.25 179 ALA B C 1
ATOM 3807 O O . ALA B 1 179 ? 2.965 -15.992 -22.422 1 90.25 179 ALA B O 1
ATOM 3808 N N . THR B 1 180 ? 1.065 -15.539 -21.344 1 93.88 180 THR B N 1
ATOM 3809 C CA . THR B 1 180 ? 1.626 -14.523 -20.453 1 93.88 180 THR B CA 1
ATOM 3810 C C . THR B 1 180 ? 2.816 -15.086 -19.688 1 93.88 180 THR B C 1
ATOM 3812 O O . THR B 1 180 ? 3.881 -14.469 -19.641 1 93.88 180 THR B O 1
ATOM 3815 N N . LEU B 1 181 ? 2.682 -16.344 -19.188 1 94.75 181 LEU B N 1
ATOM 3816 C CA . LEU B 1 181 ? 3.703 -16.891 -18.297 1 94.75 181 LEU B CA 1
ATOM 3817 C C . LEU B 1 181 ? 4.977 -17.203 -19.078 1 94.75 181 LEU B C 1
ATOM 3819 O O . LEU B 1 181 ? 6.078 -16.859 -18.641 1 94.75 181 LEU B O 1
ATOM 3823 N N . PRO B 1 182 ? 4.867 -17.891 -20.156 1 95.88 182 PRO B N 1
ATOM 3824 C CA . PRO B 1 182 ? 6.082 -18.141 -20.938 1 95.88 182 PRO B CA 1
ATOM 3825 C C . PRO B 1 182 ? 6.766 -16.844 -21.375 1 95.88 182 PRO B C 1
ATOM 3827 O O . PRO B 1 182 ? 7.996 -16.766 -21.406 1 95.88 182 PRO B O 1
ATOM 3830 N N . GLN B 1 183 ? 5.996 -15.836 -21.734 1 96.31 183 GLN B N 1
ATOM 3831 C CA . GLN B 1 183 ? 6.566 -14.539 -22.109 1 96.31 183 GLN B CA 1
ATOM 3832 C C . GLN B 1 183 ? 7.324 -13.922 -20.938 1 96.31 183 GLN B C 1
ATOM 3834 O O . GLN B 1 183 ? 8.438 -13.406 -21.125 1 96.31 183 GLN B O 1
ATOM 3839 N N . LEU B 1 184 ? 6.691 -13.961 -19.812 1 97.19 184 LEU B N 1
ATOM 3840 C CA . LEU B 1 184 ? 7.348 -13.438 -18.625 1 97.19 184 LEU B CA 1
ATOM 3841 C C . LEU B 1 184 ? 8.625 -14.211 -18.328 1 97.19 184 LEU B C 1
ATOM 3843 O O . LEU B 1 184 ? 9.664 -13.617 -18.031 1 97.19 184 LEU B O 1
ATOM 3847 N N . ALA B 1 185 ? 8.5 -15.539 -18.406 1 97.69 185 ALA B N 1
ATOM 3848 C CA . ALA B 1 185 ? 9.68 -16.375 -18.172 1 97.69 185 ALA B CA 1
ATOM 3849 C C . ALA B 1 185 ? 10.789 -16.047 -19.156 1 97.69 185 ALA B C 1
ATOM 3851 O O . ALA B 1 185 ? 11.969 -16.031 -18.797 1 97.69 185 ALA B O 1
ATOM 3852 N N . THR B 1 186 ? 10.43 -15.805 -20.375 1 97.69 186 THR B N 1
ATOM 3853 C CA . THR B 1 186 ? 11.391 -15.406 -21.406 1 97.69 186 THR B CA 1
ATOM 3854 C C . THR B 1 186 ? 12.078 -14.102 -21.031 1 97.69 186 THR B C 1
ATOM 3856 O O . THR B 1 186 ? 13.297 -13.977 -21.156 1 97.69 186 THR B O 1
ATOM 3859 N N . ALA B 1 187 ? 11.32 -13.164 -20.578 1 98 187 ALA B N 1
ATOM 3860 C CA . ALA B 1 187 ? 11.875 -11.883 -20.156 1 98 187 ALA B CA 1
ATOM 3861 C C . ALA B 1 187 ? 12.836 -12.047 -19 1 98 187 ALA B C 1
ATOM 3863 O O . ALA B 1 187 ? 13.906 -11.43 -18.969 1 98 187 ALA B O 1
ATOM 3864 N N . TRP B 1 188 ? 12.484 -12.891 -18.047 1 98.06 188 TRP B N 1
ATOM 3865 C CA . TRP B 1 188 ? 13.336 -13.133 -16.875 1 98.06 188 TRP B CA 1
ATOM 3866 C C . TRP B 1 188 ? 14.68 -13.727 -17.297 1 98.06 188 TRP B C 1
ATOM 3868 O O . TRP B 1 188 ? 15.734 -13.266 -16.859 1 98.06 188 TRP B O 1
ATOM 3878 N N . VAL B 1 189 ? 14.562 -14.703 -18.094 1 98.19 189 VAL B N 1
ATOM 3879 C CA . VAL B 1 189 ? 15.773 -15.391 -18.531 1 98.19 189 VAL B CA 1
ATOM 3880 C C . VAL B 1 189 ? 16.609 -14.445 -19.391 1 98.19 189 VAL B C 1
ATOM 3882 O O . VAL B 1 189 ? 17.844 -14.43 -19.297 1 98.19 189 VAL B O 1
ATOM 3885 N N . SER B 1 190 ? 15.984 -13.68 -20.25 1 98.12 190 SER B N 1
ATOM 3886 C CA . SER B 1 190 ? 16.688 -12.711 -21.094 1 98.12 190 SER B CA 1
ATOM 3887 C C . SER B 1 190 ? 17.391 -11.656 -20.25 1 98.12 190 SER B C 1
ATOM 3889 O O . SER B 1 190 ? 18.516 -11.258 -20.547 1 98.12 190 SER B O 1
ATOM 3891 N N . LEU B 1 191 ? 16.781 -11.211 -19.25 1 97.62 191 LEU B N 1
ATOM 3892 C CA . LEU B 1 191 ? 17.375 -10.242 -18.328 1 97.62 191 LEU B CA 1
ATOM 3893 C C . LEU B 1 191 ? 18.625 -10.82 -17.656 1 97.62 191 LEU B C 1
ATOM 3895 O O . LEU B 1 191 ? 19.641 -10.141 -17.547 1 97.62 191 LEU B O 1
ATOM 3899 N N . ALA B 1 192 ? 18.516 -12.07 -17.234 1 97.19 192 ALA B N 1
ATOM 3900 C CA . ALA B 1 192 ? 19.625 -12.734 -16.562 1 97.19 192 ALA B CA 1
ATOM 3901 C C . ALA B 1 192 ? 20.766 -13.016 -17.547 1 97.19 192 ALA B C 1
ATOM 3903 O O . ALA B 1 192 ? 21.938 -13 -17.156 1 97.19 192 ALA B O 1
ATOM 3904 N N . THR B 1 193 ? 20.406 -13.297 -18.719 1 97 193 THR B N 1
ATOM 3905 C CA . THR B 1 193 ? 21.406 -13.57 -19.75 1 97 193 THR B CA 1
ATOM 3906 C C . THR B 1 193 ? 22.219 -12.32 -20.062 1 97 193 THR B C 1
ATOM 3908 O O . THR B 1 193 ? 23.438 -12.398 -20.25 1 97 193 THR B O 1
ATOM 3911 N N . GLY B 1 194 ? 21.609 -11.203 -20.188 1 96.5 194 GLY B N 1
ATOM 3912 C CA . GLY B 1 194 ? 22.281 -9.938 -20.453 1 96.5 194 GLY B CA 1
ATOM 3913 C C . GLY B 1 194 ? 22.594 -9.719 -21.922 1 96.5 194 GLY B C 1
ATOM 3914 O O . GLY B 1 194 ? 21.984 -10.359 -22.781 1 96.5 194 GLY B O 1
ATOM 3915 N N . GLY B 1 195 ? 23.391 -8.703 -22.172 1 95.81 195 GLY B N 1
ATOM 3916 C CA . GLY B 1 195 ? 23.812 -8.406 -23.531 1 95.81 195 GLY B CA 1
ATOM 3917 C C . GLY B 1 195 ? 22.672 -7.914 -24.406 1 95.81 195 GLY B C 1
ATOM 3918 O O . GLY B 1 195 ? 21.891 -7.055 -24 1 95.81 195 GLY B O 1
ATOM 3919 N N . GLU B 1 196 ? 22.547 -8.562 -25.562 1 95.31 196 GLU B N 1
ATOM 3920 C CA . GLU B 1 196 ? 21.562 -8.141 -26.547 1 95.31 196 GLU B CA 1
ATOM 3921 C C . GLU B 1 196 ? 20.156 -8.562 -26.141 1 95.31 196 GLU B C 1
ATOM 3923 O O . GLU B 1 196 ? 19.172 -7.965 -26.578 1 95.31 196 GLU B O 1
ATOM 3928 N N . LYS B 1 197 ? 20.094 -9.484 -25.281 1 97.5 197 LYS B N 1
ATOM 3929 C CA . LYS B 1 197 ? 18.797 -10.016 -24.875 1 97.5 197 LYS B CA 1
ATOM 3930 C C . LYS B 1 197 ? 18.078 -9.062 -23.938 1 97.5 197 LYS B C 1
ATOM 3932 O O . LYS B 1 197 ? 16.875 -9.172 -23.719 1 97.5 197 LYS B O 1
ATOM 3937 N N . LEU B 1 198 ? 18.812 -8.078 -23.453 1 97.88 198 LEU B N 1
ATOM 3938 C CA . LEU B 1 198 ? 18.234 -7.109 -22.531 1 97.88 198 LEU B CA 1
ATOM 3939 C C . LEU B 1 198 ? 17.125 -6.305 -23.203 1 97.88 198 LEU B C 1
ATOM 3941 O O . LEU B 1 198 ? 16.109 -5.988 -22.562 1 97.88 198 LEU B O 1
ATOM 3945 N N . GLN B 1 199 ? 17.312 -6.027 -24.422 1 97.56 199 GLN B N 1
ATOM 3946 C CA . GLN B 1 199 ? 16.312 -5.277 -25.156 1 97.56 199 GLN B CA 1
ATOM 3947 C C . GLN B 1 199 ? 15.047 -6.109 -25.375 1 97.56 199 GLN B C 1
ATOM 3949 O O . GLN B 1 199 ? 13.93 -5.586 -25.312 1 97.56 199 GLN B O 1
ATOM 3954 N N . ASP B 1 200 ? 15.297 -7.352 -25.672 1 97.25 200 ASP B N 1
ATOM 3955 C CA . ASP B 1 200 ? 14.164 -8.258 -25.828 1 97.25 200 ASP B CA 1
ATOM 3956 C C . ASP B 1 200 ? 13.344 -8.336 -24.531 1 97.25 200 ASP B C 1
ATOM 3958 O O . ASP B 1 200 ? 12.109 -8.305 -24.578 1 97.25 200 ASP B O 1
ATOM 3962 N N . ALA B 1 201 ? 14.031 -8.477 -23.5 1 98.25 201 ALA B N 1
ATOM 3963 C CA . ALA B 1 201 ? 13.367 -8.531 -22.203 1 98.25 201 ALA B CA 1
ATOM 3964 C C . ALA B 1 201 ? 12.562 -7.258 -21.953 1 98.25 201 ALA B C 1
ATOM 3966 O O . ALA B 1 201 ? 11.398 -7.32 -21.547 1 98.25 201 ALA B O 1
ATOM 3967 N N . TYR B 1 202 ? 13.188 -6.09 -22.25 1 98.44 202 TYR B N 1
ATOM 3968 C CA . TYR B 1 202 ? 12.531 -4.805 -22.047 1 98.44 202 TYR B CA 1
ATOM 3969 C C . TYR B 1 202 ? 11.227 -4.73 -22.828 1 98.44 202 TYR B C 1
ATOM 3971 O O . TYR B 1 202 ? 10.195 -4.305 -22.312 1 98.44 202 TYR B O 1
ATOM 3979 N N . TYR B 1 203 ? 11.305 -5.117 -24.031 1 98.06 203 TYR B N 1
ATOM 3980 C CA . TYR B 1 203 ? 10.148 -5.02 -24.906 1 98.06 203 TYR B CA 1
ATOM 3981 C C . TYR B 1 203 ? 9.008 -5.91 -24.422 1 98.06 203 TYR B C 1
ATOM 3983 O O . TYR B 1 203 ? 7.836 -5.551 -24.531 1 98.06 203 TYR B O 1
ATOM 3991 N N . ILE B 1 204 ? 9.305 -7.09 -23.906 1 97.75 204 ILE B N 1
ATOM 3992 C CA . ILE B 1 204 ? 8.281 -7.98 -23.375 1 97.75 204 ILE B CA 1
ATOM 3993 C C . ILE B 1 204 ? 7.566 -7.309 -22.203 1 97.75 204 ILE B C 1
ATOM 3995 O O . ILE B 1 204 ? 6.336 -7.262 -22.172 1 97.75 204 ILE B O 1
ATOM 3999 N N . PHE B 1 205 ? 8.352 -6.766 -21.219 1 98.25 205 PHE B N 1
ATOM 4000 C CA . PHE B 1 205 ? 7.754 -6.074 -20.078 1 98.25 205 PHE B CA 1
ATOM 4001 C C . PHE B 1 205 ? 6.918 -4.887 -20.547 1 98.25 205 PHE B C 1
ATOM 4003 O O . PHE B 1 205 ? 5.816 -4.66 -20.031 1 98.25 205 PHE B O 1
ATOM 4010 N N . GLN B 1 206 ? 7.43 -4.16 -21.516 1 98.06 206 GLN B N 1
ATOM 4011 C CA . GLN B 1 206 ? 6.762 -2.967 -22.016 1 98.06 206 GLN B CA 1
ATOM 4012 C C . GLN B 1 206 ? 5.438 -3.322 -22.688 1 98.06 206 GLN B C 1
ATOM 4014 O O . GLN B 1 206 ? 4.426 -2.652 -22.469 1 98.06 206 GLN B O 1
ATOM 4019 N N . GLU B 1 207 ? 5.531 -4.301 -23.469 1 97.25 207 GLU B N 1
ATOM 4020 C CA . GLU B 1 207 ? 4.32 -4.73 -24.172 1 97.25 207 GLU B CA 1
ATOM 4021 C C . GLU B 1 207 ? 3.242 -5.172 -23.188 1 97.25 207 GLU B C 1
ATOM 4023 O O . GLU B 1 207 ? 2.066 -4.848 -23.359 1 97.25 207 GLU B O 1
ATOM 4028 N N . MET B 1 208 ? 3.641 -5.887 -22.25 1 96.31 208 MET B N 1
ATOM 4029 C CA . MET B 1 208 ? 2.691 -6.336 -21.234 1 96.31 208 MET B CA 1
ATOM 4030 C C . MET B 1 208 ? 2.115 -5.152 -20.469 1 96.31 208 MET B C 1
ATOM 4032 O O . MET B 1 208 ? 0.922 -5.125 -20.156 1 96.31 208 MET B O 1
ATOM 4036 N N . ALA B 1 209 ? 2.949 -4.195 -20.094 1 97 209 ALA B N 1
ATOM 4037 C CA . ALA B 1 209 ? 2.5 -2.996 -19.391 1 97 209 ALA B CA 1
ATOM 4038 C C . ALA B 1 209 ? 1.509 -2.203 -20.234 1 97 209 ALA B C 1
ATOM 4040 O O . ALA B 1 209 ? 0.535 -1.657 -19.719 1 97 209 ALA B O 1
ATOM 4041 N N . ASP B 1 210 ? 1.726 -2.133 -21.547 1 96.56 210 ASP B N 1
ATOM 4042 C CA . ASP B 1 210 ? 0.87 -1.388 -22.453 1 96.56 210 ASP B CA 1
ATOM 4043 C C . ASP B 1 210 ? -0.47 -2.094 -22.656 1 96.56 210 ASP B C 1
ATOM 4045 O O . ASP B 1 210 ? -1.515 -1.442 -22.734 1 96.56 210 ASP B O 1
ATOM 4049 N N . LYS B 1 211 ? -0.38 -3.412 -22.797 1 93.94 211 LYS B N 1
ATOM 4050 C CA . LYS B 1 211 ? -1.573 -4.215 -23.047 1 93.94 211 LYS B CA 1
ATOM 4051 C C . LYS B 1 211 ? -2.453 -4.293 -21.797 1 93.94 211 LYS B C 1
ATOM 4053 O O . LYS B 1 211 ? -3.682 -4.352 -21.906 1 93.94 211 LYS B O 1
ATOM 4058 N N . CYS B 1 212 ? -1.897 -4.363 -20.703 1 92.5 212 CYS B N 1
ATOM 4059 C CA . CYS B 1 212 ? -2.625 -4.477 -19.438 1 92.5 212 CYS B CA 1
ATOM 4060 C C . CYS B 1 212 ? -2.467 -3.209 -18.609 1 92.5 212 CYS B C 1
ATOM 4062 O O . CYS B 1 212 ? -2.902 -2.133 -19.016 1 92.5 212 CYS B O 1
ATOM 4064 N N . SER B 1 213 ? -1.714 -3.195 -17.562 1 93.19 213 SER B N 1
ATOM 4065 C CA . SER B 1 213 ? -1.381 -2.064 -16.688 1 93.19 213 SER B CA 1
ATOM 4066 C C . SER B 1 213 ? 0.079 -2.117 -16.25 1 93.19 213 SER B C 1
ATOM 4068 O O . SER B 1 213 ? 0.668 -3.195 -16.172 1 93.19 213 SER B O 1
ATOM 4070 N N . PRO B 1 214 ? 0.662 -1.001 -16.094 1 96.94 214 PRO B N 1
ATOM 4071 C CA . PRO B 1 214 ? 2.037 -0.988 -15.594 1 96.94 214 PRO B CA 1
ATOM 4072 C C . PRO B 1 214 ? 2.127 -1.362 -14.117 1 96.94 214 PRO B C 1
ATOM 4074 O O . PRO B 1 214 ? 2.186 -0.481 -13.258 1 96.94 214 PRO B O 1
ATOM 4077 N N . THR B 1 215 ? 2.193 -2.598 -13.875 1 97.69 215 THR B N 1
ATOM 4078 C CA . THR B 1 215 ? 2.287 -3.084 -12.5 1 97.69 215 THR B CA 1
ATOM 4079 C C . THR B 1 215 ? 3.697 -2.883 -11.953 1 97.69 215 THR B C 1
ATOM 4081 O O . THR B 1 215 ? 4.621 -2.564 -12.703 1 97.69 215 THR B O 1
ATOM 4084 N N . LEU B 1 216 ? 3.783 -2.998 -10.688 1 97.5 216 LEU B N 1
ATOM 4085 C CA . LEU B 1 216 ? 5.086 -2.875 -10.039 1 97.5 216 LEU B CA 1
ATOM 4086 C C . LEU B 1 216 ? 6.074 -3.883 -10.609 1 97.5 216 LEU B C 1
ATOM 4088 O O . LEU B 1 216 ? 7.234 -3.547 -10.859 1 97.5 216 LEU B O 1
ATOM 4092 N N . LEU B 1 217 ? 5.594 -5.102 -10.867 1 97.19 217 LEU B N 1
ATOM 4093 C CA . LEU B 1 217 ? 6.422 -6.152 -11.453 1 97.19 217 LEU B CA 1
ATOM 4094 C C . LEU B 1 217 ? 6.957 -5.73 -12.812 1 97.19 217 LEU B C 1
ATOM 4096 O O . LEU B 1 217 ? 8.164 -5.828 -13.07 1 97.19 217 LEU B O 1
ATOM 4100 N N . LEU B 1 218 ? 6.125 -5.277 -13.617 1 98.19 218 LEU B N 1
ATOM 4101 C CA . LEU B 1 218 ? 6.484 -4.93 -14.992 1 98.19 218 LEU B CA 1
ATOM 4102 C C . LEU B 1 218 ? 7.363 -3.688 -15.023 1 98.19 218 LEU B C 1
ATOM 4104 O O . LEU B 1 218 ? 8.328 -3.625 -15.789 1 98.19 218 LEU B O 1
ATOM 4108 N N . LEU B 1 219 ? 7.043 -2.678 -14.172 1 98.56 219 LEU B N 1
ATOM 4109 C CA . LEU B 1 219 ? 7.844 -1.459 -14.094 1 98.56 219 LEU B CA 1
ATOM 4110 C C . LEU B 1 219 ? 9.266 -1.771 -13.633 1 98.56 219 LEU B C 1
ATOM 4112 O O . LEU B 1 219 ? 10.227 -1.265 -14.211 1 98.56 219 LEU B O 1
ATOM 4116 N N . ASN B 1 220 ? 9.391 -2.545 -12.633 1 98.25 220 ASN B N 1
ATOM 4117 C CA . ASN B 1 220 ? 10.711 -2.914 -12.141 1 98.25 220 ASN B CA 1
ATOM 4118 C C . ASN B 1 220 ? 11.469 -3.768 -13.156 1 98.25 220 ASN B C 1
ATOM 4120 O O . ASN B 1 220 ? 12.695 -3.678 -13.258 1 98.25 220 ASN B O 1
ATOM 4124 N N . GLY B 1 221 ? 10.719 -4.668 -13.883 1 98.44 221 GLY B N 1
ATOM 4125 C CA . GLY B 1 221 ? 11.352 -5.41 -14.961 1 98.44 221 GLY B CA 1
ATOM 4126 C C . GLY B 1 221 ? 11.953 -4.512 -16.031 1 98.44 221 GLY B C 1
ATOM 4127 O O . GLY B 1 221 ? 13.102 -4.695 -16.422 1 98.44 221 GLY B O 1
ATOM 4128 N N . GLN B 1 222 ? 11.227 -3.543 -16.453 1 98.62 222 GLN B N 1
ATOM 4129 C CA . GLN B 1 222 ? 11.703 -2.568 -17.422 1 98.62 222 GLN B CA 1
ATOM 4130 C C . GLN B 1 222 ? 12.914 -1.808 -16.891 1 98.62 222 GLN B C 1
ATOM 4132 O O . GLN B 1 222 ? 13.906 -1.626 -17.609 1 98.62 222 GLN B O 1
ATOM 4137 N N . ALA B 1 223 ? 12.766 -1.365 -15.656 1 98.69 223 ALA B N 1
ATOM 4138 C CA . ALA B 1 223 ? 13.852 -0.599 -15.039 1 98.69 223 ALA B CA 1
ATOM 4139 C C . ALA B 1 223 ? 15.125 -1.429 -14.953 1 98.69 223 ALA B C 1
ATOM 4141 O O . ALA B 1 223 ? 16.219 -0.925 -15.211 1 98.69 223 ALA B O 1
ATOM 4142 N N . ALA B 1 224 ? 14.961 -2.676 -14.586 1 98.12 224 ALA B N 1
ATOM 4143 C CA . ALA B 1 224 ? 16.109 -3.57 -14.477 1 98.12 224 ALA B CA 1
ATOM 4144 C C . ALA B 1 224 ? 16.812 -3.725 -15.812 1 98.12 224 ALA B C 1
ATOM 4146 O O . ALA B 1 224 ? 18.047 -3.777 -15.875 1 98.12 224 ALA B O 1
ATOM 4147 N N . CYS B 1 225 ? 16.047 -3.848 -16.844 1 98.31 225 CYS B N 1
ATOM 4148 C CA . CYS B 1 225 ? 16.625 -3.934 -18.188 1 98.31 225 CYS B CA 1
ATOM 4149 C C . CYS B 1 225 ? 17.438 -2.688 -18.5 1 98.31 225 CYS B C 1
ATOM 4151 O O . CYS B 1 225 ? 18.578 -2.787 -18.969 1 98.31 225 CYS B O 1
ATOM 4153 N N . HIS B 1 226 ? 16.906 -1.499 -18.234 1 98.31 226 HIS B N 1
ATOM 4154 C CA . HIS B 1 226 ? 17.609 -0.241 -18.469 1 98.31 226 HIS B CA 1
ATOM 4155 C C . HIS B 1 226 ? 18.875 -0.15 -17.625 1 98.31 226 HIS B C 1
ATOM 4157 O O . HIS B 1 226 ? 19.922 0.286 -18.125 1 98.31 226 HIS B O 1
ATOM 4163 N N . MET B 1 227 ? 18.766 -0.508 -16.406 1 97.56 227 MET B N 1
ATOM 4164 C CA . MET B 1 227 ? 19.922 -0.474 -15.539 1 97.56 227 MET B CA 1
ATOM 4165 C C . MET B 1 227 ? 21.031 -1.389 -16.062 1 97.56 227 MET B C 1
ATOM 4167 O O . MET B 1 227 ? 22.203 -1.009 -16.078 1 97.56 227 MET B O 1
ATOM 4171 N N . ALA B 1 228 ? 20.641 -2.607 -16.484 1 97.19 228 ALA B N 1
ATOM 4172 C CA . ALA B 1 228 ? 21.609 -3.564 -17.031 1 97.19 228 ALA B CA 1
ATOM 4173 C C . ALA B 1 228 ? 22.25 -3.035 -18.297 1 97.19 228 ALA B C 1
ATOM 4175 O O . ALA B 1 228 ? 23.391 -3.406 -18.641 1 97.19 228 ALA B O 1
ATOM 4176 N N . GLN B 1 229 ? 21.562 -2.141 -18.984 1 97 229 GLN B N 1
ATOM 4177 C CA . GLN B 1 229 ? 22.078 -1.537 -20.219 1 97 229 GLN B CA 1
ATOM 4178 C C . GLN B 1 229 ? 22.844 -0.253 -19.922 1 97 229 GLN B C 1
ATOM 4180 O O . GLN B 1 229 ? 23.328 0.413 -20.844 1 97 229 GLN B O 1
ATOM 4185 N N . GLY B 1 230 ? 22.859 0.171 -18.672 1 95.94 230 GLY B N 1
ATOM 4186 C CA . GLY B 1 230 ? 23.547 1.396 -18.281 1 95.94 230 GLY B CA 1
ATOM 4187 C C . GLY B 1 230 ? 22.719 2.643 -18.516 1 95.94 230 GLY B C 1
ATOM 4188 O O . GLY B 1 230 ? 23.234 3.758 -18.516 1 95.94 230 GLY B O 1
ATOM 4189 N N . ARG B 1 231 ? 21.516 2.461 -18.875 1 97.25 231 ARG B N 1
ATOM 4190 C CA . ARG B 1 231 ? 20.594 3.582 -19.078 1 97.25 231 ARG B CA 1
ATOM 4191 C C . ARG B 1 231 ? 19.922 3.984 -17.766 1 97.25 231 ARG B C 1
ATOM 4193 O O . ARG B 1 231 ? 18.703 3.879 -17.625 1 97.25 231 ARG B O 1
ATOM 4200 N N . TRP B 1 232 ? 20.625 4.617 -16.906 1 96.94 232 TRP B N 1
ATOM 4201 C CA . TRP B 1 232 ? 20.25 4.84 -15.508 1 96.94 232 TRP B CA 1
ATOM 4202 C C . TRP B 1 232 ? 19.156 5.887 -15.406 1 96.94 232 TRP B C 1
ATOM 4204 O O . TRP B 1 232 ? 18.234 5.754 -14.586 1 96.94 232 TRP B O 1
ATOM 4214 N N . GLU B 1 233 ? 19.156 6.887 -16.188 1 96.31 233 GLU B N 1
ATOM 4215 C CA . GLU B 1 233 ? 18.141 7.934 -16.141 1 96.31 233 GLU B CA 1
ATOM 4216 C C . GLU B 1 233 ? 16.766 7.398 -16.547 1 96.31 233 GLU B C 1
ATOM 4218 O O . GLU B 1 233 ? 15.758 7.719 -15.914 1 96.31 233 GLU B O 1
ATOM 4223 N N . ALA B 1 234 ? 16.859 6.621 -17.562 1 97.44 234 ALA B N 1
ATOM 4224 C CA . ALA B 1 234 ? 15.609 5.996 -17.984 1 97.44 234 ALA B CA 1
ATOM 4225 C C . ALA B 1 234 ? 15.055 5.078 -16.906 1 97.44 234 ALA B C 1
ATOM 4227 O O . ALA B 1 234 ? 13.844 5.035 -16.672 1 97.44 234 ALA B O 1
ATOM 4228 N N . ALA B 1 235 ? 15.914 4.352 -16.312 1 98.44 235 ALA B N 1
ATOM 4229 C CA . ALA B 1 235 ? 15.516 3.461 -15.227 1 98.44 235 ALA B CA 1
ATOM 4230 C C . ALA B 1 235 ? 14.914 4.25 -14.062 1 98.44 235 ALA B C 1
ATOM 4232 O O . ALA B 1 235 ? 13.938 3.812 -13.445 1 98.44 235 ALA B O 1
ATOM 4233 N N . GLU B 1 236 ? 15.469 5.371 -13.781 1 97.44 236 GLU B N 1
ATOM 4234 C CA . GLU B 1 236 ? 15.016 6.191 -12.664 1 97.44 236 GLU B CA 1
ATOM 4235 C C . GLU B 1 236 ? 13.562 6.629 -12.852 1 97.44 236 GLU B C 1
ATOM 4237 O O . GLU B 1 236 ? 12.789 6.652 -11.898 1 97.44 236 GLU B O 1
ATOM 4242 N N . GLY B 1 237 ? 13.281 7.047 -14.047 1 97.5 237 GLY B N 1
ATOM 4243 C CA . GLY B 1 237 ? 11.906 7.43 -14.336 1 97.5 237 GLY B CA 1
ATOM 4244 C C . GLY B 1 237 ? 10.906 6.324 -14.062 1 97.5 237 GLY B C 1
ATOM 4245 O O . GLY B 1 237 ? 9.859 6.566 -13.469 1 97.5 237 GLY B O 1
ATOM 4246 N N . LEU B 1 238 ? 11.242 5.105 -14.461 1 98.31 238 LEU B N 1
ATOM 4247 C CA . LEU B 1 238 ? 10.383 3.949 -14.242 1 98.31 238 LEU B CA 1
ATOM 4248 C C . LEU B 1 238 ? 10.273 3.623 -12.758 1 98.31 238 LEU B C 1
ATOM 4250 O O . LEU B 1 238 ? 9.195 3.295 -12.258 1 98.31 238 LEU B O 1
ATOM 4254 N N . LEU B 1 239 ? 11.359 3.734 -12.094 1 98.25 239 LEU B N 1
ATOM 4255 C CA . LEU B 1 239 ? 11.383 3.424 -10.664 1 98.25 239 LEU B CA 1
ATOM 4256 C C . LEU B 1 239 ? 10.617 4.473 -9.867 1 98.25 239 LEU B C 1
ATOM 4258 O O . LEU B 1 239 ? 10 4.156 -8.852 1 98.25 239 LEU B O 1
ATOM 4262 N N . GLN B 1 240 ? 10.617 5.711 -10.32 1 97 240 GLN B N 1
ATOM 4263 C CA . GLN B 1 240 ? 9.828 6.754 -9.672 1 97 240 GLN B CA 1
ATOM 4264 C C . GLN B 1 240 ? 8.336 6.492 -9.828 1 97 240 GLN B C 1
ATOM 4266 O O . GLN B 1 240 ? 7.559 6.711 -8.891 1 97 240 GLN B O 1
ATOM 4271 N N . GLU B 1 241 ? 7.996 6.066 -10.977 1 97.06 241 GLU B N 1
ATOM 4272 C CA . GLU B 1 241 ? 6.602 5.684 -11.188 1 97.06 241 GLU B CA 1
ATOM 4273 C C . GLU B 1 241 ? 6.199 4.539 -10.258 1 97.06 241 GLU B C 1
ATOM 4275 O O . GLU B 1 241 ? 5.098 4.543 -9.703 1 97.06 241 GLU B O 1
ATOM 4280 N N . ALA B 1 242 ? 7.078 3.57 -10.156 1 97.81 242 ALA B N 1
ATOM 4281 C CA . ALA B 1 242 ? 6.832 2.443 -9.258 1 97.81 242 ALA B CA 1
ATOM 4282 C C . ALA B 1 242 ? 6.703 2.914 -7.812 1 97.81 242 ALA B C 1
ATOM 4284 O O . ALA B 1 242 ? 5.832 2.445 -7.078 1 97.81 242 ALA B O 1
ATOM 4285 N N . LEU B 1 243 ? 7.551 3.83 -7.426 1 95.75 243 LEU B N 1
ATOM 4286 C CA . LEU B 1 243 ? 7.531 4.398 -6.082 1 95.75 243 LEU B CA 1
ATOM 4287 C C . LEU B 1 243 ? 6.211 5.109 -5.812 1 95.75 243 LEU B C 1
ATOM 4289 O O . LEU B 1 243 ? 5.68 5.039 -4.699 1 95.75 243 LEU B O 1
ATOM 4293 N N . ASP B 1 244 ? 5.68 5.77 -6.758 1 95.06 244 ASP B N 1
ATOM 4294 C CA . ASP B 1 244 ? 4.414 6.488 -6.645 1 95.06 244 ASP B CA 1
ATOM 4295 C C . ASP B 1 244 ? 3.25 5.52 -6.438 1 95.06 244 ASP B C 1
ATOM 4297 O O . ASP B 1 244 ? 2.27 5.855 -5.77 1 95.06 244 ASP B O 1
ATOM 4301 N N . LYS B 1 245 ? 3.416 4.363 -7.004 1 94.31 245 LYS B N 1
ATOM 4302 C CA . LYS B 1 245 ? 2.365 3.357 -6.891 1 94.31 245 LYS B CA 1
ATOM 4303 C C . LYS B 1 245 ? 2.393 2.688 -5.52 1 94.31 245 LYS B C 1
ATOM 4305 O O . LYS B 1 245 ? 1.342 2.457 -4.914 1 94.31 245 LYS B O 1
ATOM 4310 N N . ASP B 1 246 ? 3.559 2.357 -5.105 1 94.75 246 ASP B N 1
ATOM 4311 C CA . ASP B 1 246 ? 3.781 1.741 -3.803 1 94.75 246 ASP B CA 1
ATOM 4312 C C . ASP B 1 246 ? 5.148 2.125 -3.238 1 94.75 246 ASP B C 1
ATOM 4314 O O . ASP B 1 246 ? 6.168 1.552 -3.625 1 94.75 246 ASP B O 1
ATOM 4318 N N . SER B 1 247 ? 5.086 2.904 -2.295 1 93.69 247 SER B N 1
ATOM 4319 C CA . SER B 1 247 ? 6.316 3.479 -1.761 1 93.69 247 SER B CA 1
ATOM 4320 C C . SER B 1 247 ? 7.102 2.451 -0.949 1 93.69 247 SER B C 1
ATOM 4322 O O . SER B 1 247 ? 8.289 2.643 -0.675 1 93.69 247 SER B O 1
ATOM 4324 N N . GLY B 1 248 ? 6.547 1.433 -0.566 1 93.25 248 GLY B N 1
ATOM 4325 C CA . GLY B 1 248 ? 7.207 0.459 0.289 1 93.25 248 GLY B CA 1
ATOM 4326 C C . GLY B 1 248 ? 7.586 -0.815 -0.442 1 93.25 248 GLY B C 1
ATOM 4327 O O . GLY B 1 248 ? 8.055 -1.775 0.176 1 93.25 248 GLY B O 1
ATOM 4328 N N . TYR B 1 249 ? 7.461 -0.9 -1.717 1 94.88 249 TYR B N 1
ATOM 4329 C CA . TYR B 1 249 ? 7.766 -2.109 -2.471 1 94.88 249 TYR B CA 1
ATOM 4330 C C . TYR B 1 249 ? 9.266 -2.4 -2.449 1 94.88 249 TYR B C 1
ATOM 4332 O O . TYR B 1 249 ? 10.062 -1.593 -2.924 1 94.88 249 TYR B O 1
ATOM 4340 N N . PRO B 1 250 ? 9.672 -3.5 -1.979 1 94.81 250 PRO B N 1
ATOM 4341 C CA . PRO B 1 250 ? 11.086 -3.744 -1.695 1 94.81 250 PRO B CA 1
ATOM 4342 C C . PRO B 1 250 ? 11.945 -3.752 -2.957 1 94.81 250 PRO B C 1
ATOM 4344 O O . PRO B 1 250 ? 13.039 -3.184 -2.965 1 94.81 250 PRO B O 1
ATOM 4347 N N . GLU B 1 251 ? 11.469 -4.383 -3.988 1 95.5 251 GLU B N 1
ATOM 4348 C CA . GLU B 1 251 ? 12.266 -4.461 -5.211 1 95.5 251 GLU B CA 1
ATOM 4349 C C . GLU B 1 251 ? 12.547 -3.07 -5.773 1 95.5 251 GLU B C 1
ATOM 4351 O O . GLU B 1 251 ? 13.641 -2.811 -6.289 1 95.5 251 GLU B O 1
ATOM 4356 N N . THR B 1 252 ? 11.547 -2.211 -5.703 1 97.81 252 THR B N 1
ATOM 4357 C CA . THR B 1 252 ? 11.734 -0.838 -6.156 1 97.81 252 THR B CA 1
ATOM 4358 C C . THR B 1 252 ? 12.797 -0.128 -5.32 1 97.81 252 THR B C 1
ATOM 4360 O O . THR B 1 252 ? 13.68 0.531 -5.867 1 97.81 252 THR B O 1
ATOM 4363 N N . LEU B 1 253 ? 12.695 -0.31 -4.016 1 96.44 253 LEU B N 1
ATOM 4364 C CA . LEU B 1 253 ? 13.625 0.346 -3.107 1 96.44 253 LEU B CA 1
ATOM 4365 C C . LEU B 1 253 ? 15.047 -0.165 -3.322 1 96.44 253 LEU B C 1
ATOM 4367 O O . LEU B 1 253 ? 15.992 0.621 -3.352 1 96.44 253 LEU B O 1
ATOM 4371 N N . VAL B 1 254 ? 15.188 -1.438 -3.516 1 95.94 254 VAL B N 1
ATOM 4372 C CA . VAL B 1 254 ? 16.5 -2.025 -3.758 1 95.94 254 VAL B CA 1
ATOM 4373 C C . VAL B 1 254 ? 17.094 -1.455 -5.047 1 95.94 254 VAL B C 1
ATOM 4375 O O . VAL B 1 254 ? 18.266 -1.063 -5.082 1 95.94 254 VAL B O 1
ATOM 4378 N N . ASN B 1 255 ? 16.312 -1.44 -6.094 1 96.81 255 ASN B N 1
ATOM 4379 C CA . ASN B 1 255 ? 16.766 -0.9 -7.367 1 96.81 255 ASN B CA 1
ATOM 4380 C C . ASN B 1 255 ? 17.172 0.565 -7.242 1 96.81 255 ASN B C 1
ATOM 4382 O O . ASN B 1 255 ? 18.156 1 -7.855 1 96.81 255 ASN B O 1
ATOM 4386 N N . LEU B 1 256 ? 16.453 1.318 -6.445 1 97.06 256 LEU B N 1
ATOM 4387 C CA . LEU B 1 256 ? 16.75 2.732 -6.254 1 97.06 256 LEU B CA 1
ATOM 4388 C C . LEU B 1 256 ? 18.062 2.91 -5.48 1 97.06 256 LEU B C 1
ATOM 4390 O O . LEU B 1 256 ? 18.812 3.852 -5.738 1 97.06 256 LEU B O 1
ATOM 4394 N N . ILE B 1 257 ? 18.312 2.055 -4.543 1 95.56 257 ILE B N 1
ATOM 4395 C CA . ILE B 1 257 ? 19.562 2.08 -3.807 1 95.56 257 ILE B CA 1
ATOM 4396 C C . ILE B 1 257 ? 20.734 1.871 -4.77 1 95.56 257 ILE B C 1
ATOM 4398 O O . ILE B 1 257 ? 21.688 2.65 -4.777 1 95.56 257 ILE B O 1
ATOM 4402 N N . VAL B 1 258 ? 20.625 0.883 -5.605 1 94.69 258 VAL B N 1
ATOM 4403 C CA . VAL B 1 258 ? 21.656 0.56 -6.574 1 94.69 258 VAL B CA 1
ATOM 4404 C C . VAL B 1 258 ? 21.812 1.708 -7.57 1 94.69 258 VAL B C 1
ATOM 4406 O O . VAL B 1 258 ? 22.938 2.143 -7.855 1 94.69 258 VAL B O 1
ATOM 4409 N N . LEU B 1 259 ? 20.719 2.162 -8.031 1 96.69 259 LEU B N 1
ATOM 4410 C CA . LEU B 1 259 ? 20.719 3.238 -9.016 1 96.69 259 LEU B CA 1
ATOM 4411 C C . LEU B 1 259 ? 21.375 4.496 -8.453 1 96.69 259 LEU B C 1
ATOM 4413 O O . LEU B 1 259 ? 22.172 5.141 -9.141 1 96.69 259 LEU B O 1
ATOM 4417 N N . SER B 1 260 ? 21.016 4.816 -7.238 1 95.25 260 SER B N 1
ATOM 4418 C CA . SER B 1 260 ? 21.562 6.02 -6.617 1 95.25 260 SER B CA 1
ATOM 4419 C C . SER B 1 260 ? 23.078 5.953 -6.512 1 95.25 260 SER B C 1
ATOM 4421 O O . SER B 1 260 ? 23.766 6.953 -6.711 1 95.25 260 SER B O 1
ATOM 4423 N N . GLN B 1 261 ? 23.547 4.859 -6.219 1 91.31 261 GLN B N 1
ATOM 4424 C CA . GLN B 1 261 ? 24.984 4.656 -6.129 1 91.31 261 GLN B CA 1
ATOM 4425 C C . GLN B 1 261 ? 25.656 4.824 -7.496 1 91.31 261 GLN B C 1
ATOM 4427 O O . GLN B 1 261 ? 26.688 5.48 -7.609 1 91.31 261 GLN B O 1
ATOM 4432 N N . HIS B 1 262 ? 25.109 4.359 -8.469 1 93.44 262 HIS B N 1
ATOM 4433 C CA . HIS B 1 262 ? 25.703 4.387 -9.805 1 93.44 262 HIS B CA 1
ATOM 4434 C C . HIS B 1 262 ? 25.625 5.781 -10.406 1 93.44 262 HIS B C 1
ATOM 4436 O O . HIS B 1 262 ? 26.484 6.164 -11.211 1 93.44 262 HIS B O 1
ATOM 4442 N N . LEU B 1 263 ? 24.609 6.465 -10.047 1 94.38 263 LEU B N 1
ATOM 4443 C CA . LEU B 1 263 ? 24.453 7.824 -10.555 1 94.38 263 LEU B CA 1
ATOM 4444 C C . LEU B 1 263 ? 25.281 8.812 -9.734 1 94.38 263 LEU B C 1
ATOM 4446 O O . LEU B 1 263 ? 25.344 10 -10.062 1 94.38 263 LEU B O 1
ATOM 4450 N N . GLY B 1 264 ? 25.859 8.344 -8.68 1 92.38 264 GLY B N 1
ATOM 4451 C CA . GLY B 1 264 ? 26.703 9.188 -7.84 1 92.38 264 GLY B CA 1
ATOM 4452 C C . GLY B 1 264 ? 25.906 10.195 -7.031 1 92.38 264 GLY B C 1
ATOM 4453 O O . GLY B 1 264 ? 26.328 11.336 -6.855 1 92.38 264 GLY B O 1
ATOM 4454 N N . LYS B 1 265 ? 24.75 9.758 -6.684 1 92.19 265 LYS B N 1
ATOM 4455 C CA . LYS B 1 265 ? 23.953 10.617 -5.809 1 92.19 265 LYS B CA 1
ATOM 4456 C C . LYS B 1 265 ? 24.594 10.742 -4.43 1 92.19 265 LYS B C 1
ATOM 4458 O O . LYS B 1 265 ? 25.391 9.891 -4.031 1 92.19 265 LYS B O 1
ATOM 4463 N N . PRO B 1 266 ? 24.266 11.828 -3.752 1 91.88 266 PRO B N 1
ATOM 4464 C CA . PRO B 1 266 ? 24.781 11.938 -2.387 1 91.88 266 PRO B CA 1
ATOM 4465 C C . PRO B 1 266 ? 24.391 10.75 -1.513 1 91.88 266 PRO B C 1
ATOM 4467 O O . PRO B 1 266 ? 23.312 10.18 -1.675 1 91.88 266 PRO B O 1
ATOM 4470 N N . PRO B 1 267 ? 25.234 10.375 -0.634 1 90.88 267 PRO B N 1
ATOM 4471 C CA . PRO B 1 267 ? 24.984 9.211 0.219 1 90.88 267 PRO B CA 1
ATOM 4472 C C . PRO B 1 267 ? 23.688 9.312 0.997 1 90.88 267 PRO B C 1
ATOM 4474 O O . PRO B 1 267 ? 23.062 8.297 1.298 1 90.88 267 PRO B O 1
ATOM 4477 N N . GLU B 1 268 ? 23.297 10.523 1.275 1 90.31 268 GLU B N 1
ATOM 4478 C CA . GLU B 1 268 ? 22.062 10.734 2.025 1 90.31 268 GLU B CA 1
ATOM 4479 C C . GLU B 1 268 ? 20.859 10.188 1.273 1 90.31 268 GLU B C 1
ATOM 4481 O O . GLU B 1 268 ? 19.906 9.695 1.887 1 90.31 268 GLU B O 1
ATOM 4486 N N . VAL B 1 269 ? 20.969 10.297 -0.012 1 92.31 269 VAL B N 1
ATOM 4487 C CA . VAL B 1 269 ? 19.875 9.805 -0.84 1 92.31 269 VAL B CA 1
ATOM 4488 C C . VAL B 1 269 ? 19.812 8.281 -0.756 1 92.31 269 VAL B C 1
ATOM 4490 O O . VAL B 1 269 ? 18.734 7.711 -0.546 1 92.31 269 VAL B O 1
ATOM 4493 N N . THR B 1 270 ? 20.922 7.621 -0.915 1 93 270 THR B N 1
ATOM 4494 C CA . THR B 1 270 ? 21.016 6.168 -0.813 1 93 270 THR B CA 1
ATOM 4495 C C . THR B 1 270 ? 20.578 5.695 0.573 1 93 270 THR B C 1
ATOM 4497 O O . THR B 1 270 ? 19.828 4.727 0.702 1 93 270 THR B O 1
ATOM 4500 N N . ASN B 1 271 ? 21 6.395 1.531 1 92.62 271 ASN B N 1
ATOM 4501 C CA . ASN B 1 271 ? 20.672 6.051 2.908 1 92.62 271 ASN B CA 1
ATOM 4502 C C . ASN B 1 271 ? 19.172 6.184 3.166 1 92.62 271 ASN B C 1
ATOM 4504 O O . ASN B 1 271 ? 18.594 5.418 3.947 1 92.62 271 ASN B O 1
ATOM 4508 N N . ARG B 1 272 ? 18.641 7.148 2.6 1 94.81 272 ARG B N 1
ATOM 4509 C CA . ARG B 1 272 ? 17.203 7.348 2.746 1 94.81 272 ARG B CA 1
ATOM 4510 C C . ARG B 1 272 ? 16.438 6.145 2.215 1 94.81 272 ARG B C 1
ATOM 4512 O O . ARG B 1 272 ? 15.516 5.652 2.873 1 94.81 272 ARG B O 1
ATOM 4519 N N . TYR B 1 273 ? 16.797 5.652 1.037 1 95.44 273 TYR B N 1
ATOM 4520 C CA . TYR B 1 273 ? 16.156 4.469 0.48 1 95.44 273 TYR B CA 1
ATOM 4521 C C . TYR B 1 273 ? 16.422 3.242 1.342 1 95.44 273 TYR B C 1
ATOM 4523 O O . TYR B 1 273 ? 15.539 2.395 1.517 1 95.44 273 TYR B O 1
ATOM 4531 N N . LEU B 1 274 ? 17.609 3.197 1.811 1 94.31 274 LEU B N 1
ATOM 4532 C CA . LEU B 1 274 ? 17.953 2.092 2.693 1 94.31 274 LEU B CA 1
ATOM 4533 C C . LEU B 1 274 ? 17.109 2.111 3.957 1 94.31 274 LEU B C 1
ATOM 4535 O O . LEU B 1 274 ? 16.625 1.068 4.398 1 94.31 274 LEU B O 1
ATOM 4539 N N . SER B 1 275 ? 16.953 3.279 4.527 1 94.81 275 SER B N 1
ATOM 4540 C CA . SER B 1 275 ? 16.125 3.436 5.715 1 94.81 275 SER B CA 1
ATOM 4541 C C . SER B 1 275 ? 14.672 3.053 5.43 1 94.81 275 SER B C 1
ATOM 4543 O O . SER B 1 275 ? 14.023 2.418 6.258 1 94.81 275 SER B O 1
ATOM 4545 N N . GLN B 1 276 ? 14.18 3.463 4.32 1 95.38 276 GLN B N 1
ATOM 4546 C CA . GLN B 1 276 ? 12.828 3.102 3.908 1 95.38 276 GLN B CA 1
ATOM 4547 C C . GLN B 1 276 ? 12.656 1.588 3.824 1 95.38 276 GLN B C 1
ATOM 4549 O O . GLN B 1 276 ? 11.641 1.044 4.258 1 95.38 276 GLN B O 1
ATOM 4554 N N . LEU B 1 277 ? 13.664 0.93 3.213 1 94.5 277 LEU B N 1
ATOM 4555 C CA . LEU B 1 277 ? 13.633 -0.523 3.088 1 94.5 277 LEU B CA 1
ATOM 4556 C C . LEU B 1 277 ? 13.617 -1.188 4.461 1 94.5 277 LEU B C 1
ATOM 4558 O O . LEU B 1 277 ? 12.844 -2.125 4.688 1 94.5 277 LEU B O 1
ATOM 4562 N N . LYS B 1 278 ? 14.383 -0.673 5.348 1 92.31 278 LYS B N 1
ATOM 4563 C CA . LYS B 1 278 ? 14.453 -1.213 6.703 1 92.31 278 LYS B CA 1
ATOM 4564 C C . LYS B 1 278 ? 13.125 -1.038 7.434 1 92.31 278 LYS B C 1
ATOM 4566 O O . LYS B 1 278 ? 12.703 -1.918 8.188 1 92.31 278 LYS B O 1
ATOM 4571 N N . ASP B 1 279 ? 12.508 0.054 7.184 1 91.56 279 ASP B N 1
ATOM 4572 C CA . ASP B 1 279 ? 11.242 0.37 7.84 1 91.56 279 ASP B CA 1
ATOM 4573 C C . ASP B 1 279 ? 10.141 -0.587 7.395 1 91.5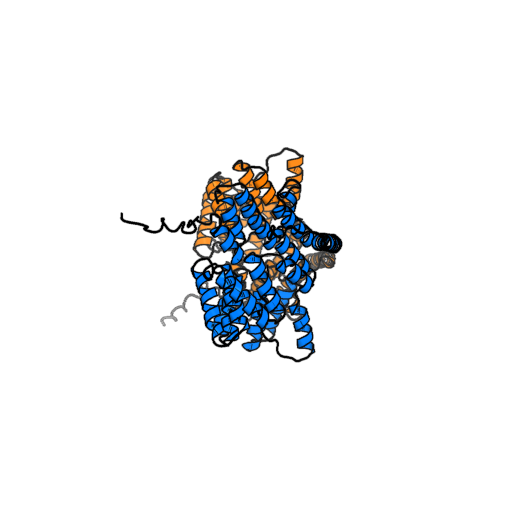6 279 ASP B C 1
ATOM 4575 O O . ASP B 1 279 ? 9.328 -1.031 8.211 1 91.56 279 ASP B O 1
ATOM 4579 N N . ALA B 1 280 ? 10.148 -0.867 6.152 1 88.56 280 ALA B N 1
ATOM 4580 C CA . ALA B 1 280 ? 9.062 -1.661 5.59 1 88.56 280 ALA B CA 1
ATOM 4581 C C . ALA B 1 280 ? 9.391 -3.15 5.633 1 88.56 280 ALA B C 1
ATOM 4583 O O . ALA B 1 280 ? 8.492 -3.988 5.738 1 88.56 280 ALA B O 1
ATOM 4584 N N . HIS B 1 281 ? 10.648 -3.482 5.445 1 88.69 281 HIS B N 1
ATOM 4585 C CA . HIS B 1 281 ? 11.094 -4.867 5.312 1 88.69 281 HIS B CA 1
ATOM 4586 C C . HIS B 1 281 ? 12.375 -5.113 6.098 1 88.69 281 HIS B C 1
ATOM 4588 O O . HIS B 1 281 ? 13.422 -5.383 5.504 1 88.69 281 HIS B O 1
ATOM 4594 N N . ARG B 1 282 ? 12.266 -5.164 7.297 1 83.88 282 ARG B N 1
ATOM 4595 C CA . ARG B 1 282 ? 13.414 -5.215 8.195 1 83.88 282 ARG B CA 1
ATOM 4596 C C . ARG B 1 282 ? 14.258 -6.453 7.934 1 83.88 282 ARG B C 1
ATOM 4598 O O . ARG B 1 282 ? 15.484 -6.402 8.039 1 83.88 282 ARG B O 1
ATOM 4605 N N . SER B 1 283 ? 13.672 -7.539 7.496 1 82.25 283 SER B N 1
ATOM 4606 C CA . SER B 1 283 ? 14.391 -8.805 7.355 1 82.25 283 SER B CA 1
ATOM 4607 C C . SER B 1 283 ? 14.75 -9.078 5.902 1 82.25 283 SER B C 1
ATOM 4609 O O . SER B 1 283 ? 15.125 -10.195 5.551 1 82.25 283 SER B O 1
ATOM 4611 N N . HIS B 1 284 ? 14.68 -8.102 5.145 1 83.88 284 HIS B N 1
ATOM 4612 C CA . HIS B 1 284 ? 15 -8.312 3.736 1 83.88 284 HIS B CA 1
ATOM 4613 C C . HIS B 1 284 ? 16.469 -8.695 3.551 1 83.88 284 HIS B C 1
ATOM 4615 O O . HIS B 1 284 ? 17.344 -8.07 4.133 1 83.88 284 HIS B O 1
ATOM 4621 N N . PRO B 1 285 ? 16.719 -9.641 2.799 1 79.75 285 PRO B N 1
ATOM 4622 C CA . PRO B 1 285 ? 18.078 -10.148 2.637 1 79.75 285 PRO B CA 1
ATOM 4623 C C . PRO B 1 285 ? 19.047 -9.078 2.145 1 79.75 285 PRO B C 1
ATOM 4625 O O . PRO B 1 285 ? 20.234 -9.102 2.492 1 79.75 285 PRO B O 1
ATOM 4628 N N . PHE B 1 286 ? 18.625 -8.18 1.434 1 83.62 286 PHE B N 1
ATOM 4629 C CA . PHE B 1 286 ? 19.453 -7.113 0.894 1 83.62 286 PHE B CA 1
ATOM 4630 C C . PHE B 1 286 ? 20.094 -6.297 2.016 1 83.62 286 PHE B C 1
ATOM 4632 O O . PHE B 1 286 ? 21.203 -5.801 1.878 1 83.62 286 PHE B O 1
ATOM 4639 N N . ILE B 1 287 ? 19.359 -6.172 3.021 1 83.62 287 ILE B N 1
ATOM 4640 C CA . ILE B 1 287 ? 19.844 -5.371 4.145 1 83.62 287 ILE B CA 1
ATOM 4641 C C . ILE B 1 287 ? 21.062 -6.031 4.758 1 83.62 287 ILE B C 1
ATOM 4643 O O . ILE B 1 287 ? 22.047 -5.355 5.07 1 83.62 287 ILE B O 1
ATOM 4647 N N . LYS B 1 288 ? 21 -7.301 4.801 1 81.81 288 LYS B N 1
ATOM 4648 C CA . LYS B 1 288 ? 22.141 -8.039 5.344 1 81.81 288 LYS B CA 1
ATOM 4649 C C . LYS B 1 288 ? 23.344 -7.953 4.414 1 81.81 288 LYS B C 1
ATOM 4651 O O . LYS B 1 288 ? 24.469 -7.742 4.871 1 81.81 288 LYS B O 1
ATOM 4656 N N . GLU B 1 289 ? 23.094 -8.094 3.258 1 79.94 289 GLU B N 1
ATOM 4657 C CA . GLU B 1 289 ? 24.156 -8.047 2.26 1 79.94 289 GLU B CA 1
ATOM 4658 C C . GLU B 1 289 ? 24.797 -6.664 2.189 1 79.94 289 GLU B C 1
ATOM 4660 O O . GLU B 1 289 ? 26.016 -6.547 2.057 1 79.94 289 GLU B O 1
ATOM 4665 N N . TYR B 1 290 ? 24 -5.676 2.266 1 77 290 TYR B N 1
ATOM 4666 C CA . TYR B 1 290 ? 24.469 -4.301 2.178 1 77 290 TYR B CA 1
ATOM 4667 C C . TYR B 1 290 ? 25.375 -3.959 3.363 1 77 290 TYR B C 1
ATOM 4669 O O . TYR B 1 290 ? 26.422 -3.328 3.195 1 77 290 TYR B O 1
ATOM 4677 N N . GLN B 1 291 ? 24.953 -4.375 4.438 1 73.38 291 GLN B N 1
ATOM 4678 C CA . GLN B 1 291 ? 25.734 -4.121 5.645 1 73.38 291 GLN B CA 1
ATOM 4679 C C . GLN B 1 291 ? 27.078 -4.832 5.594 1 73.38 291 GLN B C 1
ATOM 4681 O O . GLN B 1 291 ? 28.094 -4.285 6.035 1 73.38 291 GLN B O 1
ATOM 4686 N N . ALA B 1 292 ? 27.062 -6 5.059 1 67.88 292 ALA B N 1
ATOM 4687 C CA . ALA B 1 292 ? 28.297 -6.77 4.926 1 67.88 292 ALA B CA 1
ATOM 4688 C C . ALA B 1 292 ? 29.25 -6.102 3.945 1 67.88 292 ALA B C 1
ATOM 4690 O O . ALA B 1 292 ? 30.469 -6.102 4.16 1 67.88 292 ALA B O 1
ATOM 4691 N N . LYS B 1 293 ? 28.688 -5.547 2.973 1 67.12 293 LYS B N 1
ATOM 4692 C CA . LYS B 1 293 ? 29.516 -4.93 1.937 1 67.12 293 LYS B CA 1
ATOM 4693 C C . LYS B 1 293 ? 30.062 -3.59 2.406 1 67.12 293 LYS B C 1
ATOM 4695 O O . LYS B 1 293 ? 31.234 -3.271 2.15 1 67.12 293 LYS B O 1
ATOM 4700 N N . VAL B 1 294 ? 29.172 -2.691 2.889 1 63.41 294 VAL B N 1
ATOM 4701 C CA . VAL B 1 294 ? 29.641 -1.387 3.354 1 63.41 294 VAL B CA 1
ATOM 4702 C C . VAL B 1 294 ? 30.719 -1.569 4.422 1 63.41 294 VAL B C 1
ATOM 4704 O O . VAL B 1 294 ? 31.672 -0.798 4.484 1 63.41 294 VAL B O 1
ATOM 4707 N N . SER B 1 295 ? 30.406 -2.652 5.125 1 54.12 295 SER B N 1
ATOM 4708 C CA . SER B 1 295 ? 31.469 -2.916 6.074 1 54.12 295 SER B CA 1
ATOM 4709 C C . SER B 1 295 ? 32.719 -3.42 5.367 1 54.12 295 SER B C 1
ATOM 4711 O O . SER B 1 295 ? 33.844 -3.15 5.809 1 54.12 295 SER B O 1
ATOM 4713 N N . GLY B 1 296 ? 32.469 -4.293 4.277 1 51.28 296 GLY B N 1
ATOM 4714 C CA . GLY B 1 296 ? 33.594 -4.91 3.613 1 51.28 296 GLY B CA 1
ATOM 4715 C C . GLY B 1 296 ? 34.125 -4.102 2.438 1 51.28 296 GLY B C 1
ATOM 4716 O O . GLY B 1 296 ? 35.156 -4.434 1.855 1 51.28 296 GLY B O 1
ATOM 4717 N N . GLY B 1 297 ? 33.844 -2.908 2.051 1 50.38 297 GLY B N 1
ATOM 4718 C CA . GLY B 1 297 ? 34.344 -1.979 1.049 1 50.38 297 GLY B CA 1
ATOM 4719 C C . GLY B 1 297 ? 33.875 -2.307 -0.356 1 50.38 297 GLY B C 1
ATOM 4720 O O . GLY B 1 297 ? 34.375 -1.739 -1.331 1 50.38 297 GLY B O 1
ATOM 4721 N N . GLY B 1 298 ? 33.062 -3.465 -0.751 1 44.91 298 GLY B N 1
ATOM 4722 C CA . GLY B 1 298 ? 32.875 -3.854 -2.139 1 44.91 298 GLY B CA 1
ATOM 4723 C C . GLY B 1 298 ? 31.609 -3.279 -2.744 1 44.91 298 GLY B C 1
ATOM 4724 O O . GLY B 1 298 ? 30.719 -2.824 -2.02 1 44.91 298 GLY B O 1
ATOM 4725 N N . GLY B 1 299 ? 31.547 -2.852 -4.102 1 45.53 299 GLY B N 1
ATOM 4726 C CA . GLY B 1 299 ? 30.516 -2.217 -4.895 1 45.53 299 GLY B CA 1
ATOM 4727 C C . GLY B 1 299 ? 29.281 -3.082 -5.059 1 45.53 299 GLY B C 1
ATOM 4728 O O . GLY B 1 299 ? 29.375 -4.312 -5.082 1 45.53 299 GLY B O 1
ATOM 4729 N N . LEU B 1 300 ? 28.062 -2.703 -4.773 1 48.84 300 LEU B N 1
ATOM 4730 C CA . LEU B 1 300 ? 26.797 -3.416 -4.773 1 48.84 300 LEU B CA 1
ATOM 4731 C C . LEU B 1 300 ? 26.266 -3.6 -6.195 1 48.84 300 LEU B C 1
ATOM 4733 O O . LEU B 1 300 ? 26.328 -2.672 -7.004 1 48.84 300 LEU B O 1
ATOM 4737 N N . SER B 1 301 ? 26.359 -4.781 -6.895 1 43.25 301 SER B N 1
ATOM 4738 C CA . SER B 1 301 ? 25.734 -5.039 -8.188 1 43.25 301 SER B CA 1
ATOM 4739 C C . SER B 1 301 ? 24.219 -5.168 -8.055 1 43.25 301 SER B C 1
ATOM 4741 O O . SER B 1 301 ? 23.734 -5.719 -7.07 1 43.25 301 SER B O 1
ATOM 4743 N N . PRO B 1 302 ? 23.391 -4.52 -8.82 1 38.44 302 PRO B N 1
ATOM 4744 C CA . PRO B 1 302 ? 21.922 -4.594 -8.836 1 38.44 302 PRO B CA 1
ATOM 4745 C C . PRO B 1 302 ? 21.406 -6.023 -8.961 1 38.44 302 PRO B C 1
ATOM 4747 O O . PRO B 1 302 ? 21.859 -6.773 -9.828 1 38.44 302 PRO B O 1
ATOM 4750 N N . ARG B 1 303 ? 21.234 -6.82 -7.957 1 38.28 303 ARG B N 1
ATOM 4751 C CA . ARG B 1 303 ? 20.672 -8.148 -8.195 1 38.28 303 ARG B CA 1
ATOM 4752 C C . ARG B 1 303 ? 19.156 -8.078 -8.391 1 38.28 303 ARG B C 1
ATOM 4754 O O . ARG B 1 303 ? 18.438 -7.52 -7.559 1 38.28 303 ARG B O 1
ATOM 4761 N N . THR B 1 304 ? 18.672 -7.992 -9.492 1 34.78 304 THR B N 1
ATOM 4762 C CA . THR B 1 304 ? 17.25 -8.07 -9.812 1 34.78 304 THR B CA 1
ATOM 4763 C C . THR B 1 304 ? 16.656 -9.391 -9.336 1 34.78 304 THR B C 1
ATOM 4765 O O . THR B 1 304 ? 16.938 -10.445 -9.914 1 34.78 304 THR B O 1
ATOM 4768 N N . ARG B 1 305 ? 16.594 -9.781 -8.125 1 32.81 305 ARG B N 1
ATOM 4769 C CA . ARG B 1 305 ? 15.953 -11.07 -7.879 1 32.81 305 ARG B CA 1
ATOM 4770 C C . ARG B 1 305 ? 14.445 -10.977 -8.109 1 32.81 305 ARG B C 1
ATOM 4772 O O . ARG B 1 305 ? 13.789 -10.062 -7.613 1 32.81 305 ARG B O 1
ATOM 4779 N N . PRO B 1 306 ? 13.992 -11.656 -9.055 1 32.12 306 PRO B N 1
ATOM 4780 C CA . PRO B 1 306 ? 12.547 -11.758 -9.266 1 32.12 306 PRO B CA 1
ATOM 4781 C C . PRO B 1 306 ? 11.797 -12.227 -8.016 1 32.12 306 PRO B C 1
ATOM 4783 O O . PRO B 1 306 ? 12.172 -13.234 -7.41 1 32.12 306 PRO B O 1
ATOM 4786 N N . GLY B 1 307 ? 11.5 -11.344 -7.188 1 31.67 307 GLY B N 1
ATOM 4787 C CA . GLY B 1 307 ? 10.766 -11.75 -5.996 1 31.67 307 GLY B CA 1
ATOM 4788 C C . GLY B 1 307 ? 9.531 -12.578 -6.309 1 31.67 307 GLY B C 1
ATOM 4789 O O . GLY B 1 307 ? 8.758 -12.227 -7.199 1 31.67 307 GLY B O 1
ATOM 4790 N N . GLY B 1 308 ? 9.625 -13.75 -6.242 1 27.11 308 GLY B N 1
ATOM 4791 C CA . GLY B 1 308 ? 8.445 -14.594 -6.332 1 27.11 308 GLY B CA 1
ATOM 4792 C C . GLY B 1 308 ? 7.355 -14.203 -5.355 1 27.11 308 GLY B C 1
ATOM 4793 O O . GLY B 1 308 ? 7.609 -14.055 -4.156 1 27.11 308 GLY B O 1
ATOM 4794 N N . ALA B 1 309 ? 6.387 -13.5 -5.723 1 23.12 309 ALA B N 1
ATOM 4795 C CA . ALA B 1 309 ? 5.176 -13.391 -4.914 1 23.12 309 ALA B CA 1
ATOM 4796 C C . ALA B 1 309 ? 4.633 -14.773 -4.551 1 23.12 309 ALA B C 1
ATOM 4798 O O . ALA B 1 309 ? 4.602 -15.672 -5.391 1 23.12 309 ALA B O 1
#

=== Feature glossary ===
The record interleaves many kinds of information about one protein. Here is each kind framed as the question it answers.

Q: What are the backbone torsion angles?
A: φ (phi) and ψ (psi) are the two rotatable backbone dihedrals per residue: φ is the C(i-1)–N–Cα–C torsion, ψ is the N–Cα–C–N(i+1) torsion, both in degrees on (−180°, 180°]. α-helical residues cluster near (−60°, −45°); β-strand residues near (−120°, +130°). A Ramachandran plot is simply a scatter of (φ, ψ) for every residue.

Q: What is the amino-acid chain?
A: This is the polypeptide sequence — one letter per residue, N-terminus first. Length ranges from a few dozen residues for small domains to over a thousand for large multi-domain proteins.

Q: How mobile is each atom in the crystal?
A: For experimental (PDB) structures, the B-factor (temperature factor) quantifies the positional spread of each atom in the crystal — a combination of thermal vibration and static disorder — in units of Å². High B-factors mark flexible loops or poorly resolved regions; low B-factors mark the rigid, well-ordered core.

Q: Are the domains correctly placed relative to each other?
A: Predicted Aligned Error (PAE) is an AlphaFold confidence matrix: entry (i, j) is the expected error in the position of residue j, in ångströms, when the prediction is superimposed on the true structure at residue i. Low PAE within a block of residues means that block is internally rigid and well-predicted; high PAE between two blocks means their relative placement is uncertain even if each block individually is confident.

Q: How confident is the AlphaFold model at each residue?
A: pLDDT is the predicted lDDT-Cα score: AlphaFold's confidence that the local environment of each residue (all inter-atomic distances within 15 Å) is correctly placed. It is a per-residue number between 0 and 100, with higher meaning more reliable.

Q: What family and function is it annotated with?
A: Functional annotations link the protein to curated databases. InterPro entries identify conserved domains and families by matching the sequence against member-database signatures (Pfam, PROSITE, CDD, …). Gene Ontology (GO) terms describe molecular function, biological process, and cellular component in a controlled vocabulary. CATH places the structure in a hierarchical fold classification (Class/Architecture/Topology/Homologous-superfamily). The organism is the source species.

Q: How big and how compact is the whole molecule?
A: Three whole-structure scalars: the radius of gyration (RMS distance of Cα from centroid, in Å), the count of Cα–Cα contacts (pairs closer than 8 Å and separated by more than four residues in sequence — i.e. tertiary, not local, contacts), and the bounding-box dimensions. Together they distinguish compact globular folds from extended fibres or disordered chains.

Q: What known structures does this most resemble?
A: The Foldseek neighbor list gives the closest experimentally determined structures in the PDB, ranked by structural alignment. TM-score near 1 means near-identical fold; near 0.3 means only rough topology match. This is how one finds what a novel AlphaFold prediction most resembles in the solved-structure universe.

Q: Which residues are buried vs exposed?
A: SASA measures how much of the protein is reachable by solvent. It is computed by rolling a water-sized probe over the atomic surface and summing the exposed area (Å²). Per-residue SASA distinguishes core (buried, low SASA) from surface (exposed, high SASA) residues; total SASA is a whole-molecule size measure.

Q: Which residues are in helices, strands, or loops?
A: Eight-state secondary structure (DSSP): H is the canonical α-helix, G the tighter 3₁₀-helix, I the wider π-helix; E/B are β-structure, T and S are turns and bends, and '-' is everything else. DSSP derives these from the pattern of main-chain N–H···O=C hydrogen bonds, not from the sequence.

Q: Where is each backbone atom in 3D?
A: Structure coordinates are given as an mmCIF _atom_site loop: one row per atom with element, residue name, chain id, sequence number, and x/y/z position in Å. Only the four main-chain atoms per residue are included here; side chains are omitted to keep the record compact.

Q: What if only a Cα trace is available?
A: Three-state secondary structure (P-SEA) collapses the eight DSSP classes into helix (a), strand (b), and coil (c). P-SEA assigns these from Cα geometry alone — distances and angles — without requiring backbone oxygens, so it works on any Cα trace.

Q: What do the rendered images show?
A: The six renders are orthographic views along the three Cartesian axes in both directions. Representation (cartoon, sticks, or surface) and color scheme (sequence-rainbow or by-chain) vary across proteins so the training set covers all the common visualization conventions.

Q: What does the local fold look like, residue by residue?
A: Foldseek's 3Di representation compresses backbone geometry into a per-residue letter drawn from a learned twenty-state alphabet. It captures the tertiary interaction pattern around each residue — which residues are packed against it in space, regardless of where they are in sequence.

Q: What do the diagnostic plots show?
A: The contact map is a binary N×N matrix image: pixel (i, j) is dark where Cα_i and Cα_j are within 8 Å and |i−j|>4. Because the |i−j|>4 filter removes local helical contacts, off-diagonal stripes parallel to the main diagonal indicate parallel β-sheets; stripes perpendicular to it indicate antiparallel β-sheets. The Ramachandran plot scatters every residue's (φ, ψ) pair against the sterically allowed regions. The PAE heatmap renders the predicted-aligned-error matrix.